Protein 9M6O (pdb70)

InterPro domains:
  IPR003132 Protein A, Ig-binding domain [PF02216] (37-88)
  IPR003132 Protein A, Ig-binding domain [PF02216] (97-149)
  IPR003132 Protein A, Ig-binding domain [PF02216] (155-207)
  IPR003132 Protein A, Ig-binding domain [PF02216] (213-265)
  IPR003132 Protein A, Ig-binding domain [PF02216] (271-323)
  IPR005038 Octapeptide repeat [PF03373] (326-333)
  IPR005038 Octapeptide repeat [PF03373] (334-341)
  IPR005038 Octapeptide repeat [PF03373] (342-349)
  IPR005038 Octapeptide repeat [PF03373] (350-357)
  IPR005038 Octapeptide repeat [PF03373] (358-365)
  IPR005038 Octapeptide repeat [PF03373] (366-373)
  IPR005038 Octapeptide repeat [PF03373] (374-381)
  IPR005038 Octapeptide repeat [PF03373] (382-389)
  IPR005038 Octapeptide repeat [PF03373] (390-397)
  IPR005038 Octapeptide repeat [PF03373] (398-405)
  IPR005038 Octapeptide repeat [PF03373] (406-413)
  IPR005038 Octapeptide repeat [PF03373] (414-421)
  IPR005877 YSIRK Gram-positive signal peptide [PF04650] (2-26)
  IPR005877 YSIRK Gram-positive signal peptide [TIGR01168] (3-36)
  IPR009063 Immunoglobulin/albumin-binding domain superfamily [SSF46997] (38-92)

Radius of gyration: 22.82 Å; Cα contacts (8 Å, |Δi|>4): 832; chains: 4; bounding box: 46×69×36 Å

Structure (mmCIF, N/CA/C/O backbone):
data_9M6O
#
_entry.id   9M6O
#
_cell.length_a   52.930
_cell.length_b   78.480
_cell.length_c   97.170
_cell.angle_alpha   90.000
_cell.angle_beta   90.000
_cell.angle_gamma   90.000
#
_symmetry.space_group_name_H-M   'P 21 21 21'
#
loop_
_entity.id
_entity.type
_entity.pdbx_description
1 polymer 'Immunoglobulin G-binding protein A'
2 polymer 'single-domain antibody'
3 water water
#
loop_
_atom_site.group_PDB
_atom_site.id
_atom_site.type_symbol
_atom_site.label_atom_id
_atom_site.label_alt_id
_atom_site.label_comp_id
_atom_site.label_asym_id
_atom_site.label_entity_id
_atom_site.label_seq_id
_atom_site.pdbx_PDB_ins_code
_atom_site.Cartn_x
_atom_site.Cartn_y
_atom_site.Cartn_z
_atom_site.occupancy
_atom_site.B_iso_or_equiv
_atom_site.auth_seq_id
_atom_site.auth_comp_id
_atom_site.auth_asym_id
_atom_site.auth_atom_id
_atom_site.pdbx_PDB_model_num
ATOM 1 N N . ASN A 1 9 ? 13.45400 8.72300 12.85800 1.000 40.44000 2804 ASN H N 1
ATOM 2 C CA . ASN A 1 9 ? 12.00900 8.60600 13.04700 1.000 42.68000 2804 ASN H CA 1
ATOM 3 C C . ASN A 1 9 ? 11.35300 9.96800 12.79200 1.000 45.77000 2804 ASN H C 1
ATOM 4 O O . ASN A 1 9 ? 11.50700 10.91400 13.57800 1.000 40.36000 2804 ASN H O 1
ATOM 14 N N . LYS A 1 10 ? 10.62500 10.07600 11.67900 1.000 41.29000 2805 LYS H N 1
ATOM 15 C CA . LYS A 1 10 ? 10.07400 11.37400 11.29800 1.000 39.62000 2805 LYS H CA 1
ATOM 16 C C . LYS A 1 10 ? 8.90000 11.76000 12.19200 1.000 40.87000 2805 LYS H C 1
ATOM 17 O O . LYS A 1 10 ? 8.74700 12.93400 12.54900 1.000 39.33000 2805 LYS H O 1
ATOM 36 N N . ASP A 1 11 ? 8.05600 10.79400 12.56300 1.000 43.09000 2806 ASP H N 1
ATOM 37 C CA . ASP A 1 11 ? 6.97400 11.10200 13.49400 1.000 42.67000 2806 ASP H CA 1
ATOM 38 C C . ASP A 1 11 ? 7.53200 11.66500 14.79500 1.000 39.88000 2806 ASP H C 1
ATOM 39 O O . ASP A 1 11 ? 6.95000 12.57600 15.39700 1.000 34.62000 2806 ASP H O 1
ATOM 48 N N . GLN A 1 12 ? 8.65600 11.11900 15.25300 1.000 32.08000 2807 GLN H N 1
ATOM 49 C CA . GLN A 1 12 ? 9.29200 11.64800 16.45100 1.000 33.38000 2807 GLN H CA 1
ATOM 50 C C . GLN A 1 12 ? 9.76800 13.08000 16.22000 1.000 31.39000 2807 GLN H C 1
ATOM 51 O O . GLN A 1 12 ? 9.55300 13.95600 17.06500 1.000 26.82000 2807 GLN H O 1
ATOM 65 N N . GLN A 1 13 ? 10.39100 13.34500 15.07100 1.000 31.30000 2808 GLN H N 1
ATOM 66 C CA . GLN A 1 13 ? 11.03800 14.64100 14.87100 1.000 28.04000 2808 GLN H CA 1
ATOM 67 C C . GLN A 1 13 ? 10.01600 15.77100 14.77400 1.000 26.85000 2808 GLN H C 1
ATOM 68 O O . GLN A 1 13 ? 10.15500 16.80800 15.43000 1.000 24.49000 2808 GLN H O 1
ATOM 82 N N . SER A 1 14 ? 8.99300 15.61100 13.93800 1.000 25.90000 2809 SER H N 1
ATOM 83 C CA . SER A 1 14 ? 8.03400 16.70300 13.82500 1.000 25.24000 2809 SER H CA 1
ATOM 84 C C . SER A 1 14 ? 7.25500 16.87600 15.12400 1.000 25.44000 2809 SER H C 1
ATOM 85 O O . SER A 1 14 ? 6.88700 18.00100 15.47700 1.000 22.96000 2809 SER H O 1
ATOM 93 N N . ALA A 1 15 ? 7.00800 15.78200 15.84800 1.000 21.63000 2810 ALA H N 1
ATOM 94 C CA . ALA A 1 15 ? 6.34800 15.88300 17.14300 1.000 19.04000 2810 ALA H CA 1
ATOM 95 C C . ALA A 1 15 ? 7.18000 16.69900 18.12900 1.000 16.56000 2810 ALA H C 1
ATOM 96 O O . ALA A 1 15 ? 6.62500 17.49600 18.90300 1.000 15.72000 2810 ALA H O 1
ATOM 103 N N . PHE A 1 16 ? 8.50800 16.51700 18.11100 1.000 16.69000 2811 PHE H N 1
ATOM 104 C CA . PHE A 1 16 ? 9.37800 17.25900 19.02300 1.000 15.57000 2811 PHE H CA 1
ATOM 105 C C . PHE A 1 16 ? 9.20600 18.75300 18.79200 1.000 17.60000 2811 PHE H C 1
ATOM 106 O O . PHE A 1 16 ? 9.01200 19.53600 19.73300 1.000 14.47000 2811 PHE H O 1
ATOM 123 N N . TYR A 1 17 ? 9.27700 19.16800 17.52200 1.000 18.81000 2812 TYR H N 1
ATOM 124 C CA . TYR A 1 17 ? 9.19400 20.59100 17.21700 1.000 19.41000 2812 TYR H CA 1
ATOM 125 C C . TYR A 1 17 ? 7.80500 21.14900 17.52600 1.000 16.26000 2812 TYR H C 1
ATOM 126 O O . TYR A 1 17 ? 7.68200 22.29100 17.98600 1.000 17.71000 2812 TYR H O 1
ATOM 144 N N . GLU A 1 18 ? 6.74400 20.37500 17.29100 1.000 14.38000 2813 GLU H N 1
ATOM 145 C CA . GLU A 1 18 ? 5.41900 20.85600 17.66100 1.000 15.64000 2813 GLU H CA 1
ATOM 146 C C . GLU A 1 18 ? 5.30900 21.05100 19.16800 1.000 15.01000 2813 GLU H C 1
ATOM 147 O O . GLU A 1 18 ? 4.79600 22.07500 19.62800 1.000 14.34000 2813 GLU H O 1
ATOM 159 N N . ILE A 1 19 ? 5.80800 20.09400 19.95500 1.000 15.32000 2814 ILE H N 1
ATOM 160 C CA . ILE A 1 19 ? 5.69200 20.22500 21.40300 1.000 15.39000 2814 ILE H CA 1
ATOM 161 C C . ILE A 1 19 ? 6.50300 21.41100 21.89400 1.000 15.19000 2814 ILE H C 1
ATOM 162 O O . ILE A 1 19 ? 6.07000 22.15900 22.77800 1.000 14.28000 2814 ILE H O 1
ATOM 178 N N . LEU A 1 20 ? 7.68500 21.61600 21.31400 1.000 14.72000 2815 LEU H N 1
ATOM 179 C CA . LEU A 1 20 ? 8.54500 22.70900 21.73200 1.000 15.67000 2815 LEU H CA 1
ATOM 180 C C . LEU A 1 20 ? 7.82900 24.04500 21.71200 1.000 17.28000 2815 LEU H C 1
ATOM 181 O O . LEU A 1 20 ? 8.08100 24.90200 22.56500 1.000 18.13000 2815 LEU H O 1
ATOM 197 N N . ASN A 1 21 ? 6.95400 24.25500 20.73400 1.000 14.07000 2816 ASN H N 1
ATOM 198 C CA . ASN A 1 21 ? 6.31900 25.54900 20.51700 1.000 19.30000 2816 ASN H CA 1
ATOM 199 C C . ASN A 1 21 ? 4.85800 25.60200 20.95700 1.000 18.01000 2816 ASN H C 1
ATOM 200 O O . ASN A 1 21 ? 4.18700 26.60900 20.70500 1.000 17.54000 2816 ASN H O 1
ATOM 211 N N . MET A 1 22 ? 4.34600 24.57300 21.62100 1.000 14.58000 2817 MET H N 1
ATOM 212 C CA . MET A 1 22 ? 2.98600 24.65600 22.11300 1.000 14.13000 2817 MET H CA 1
ATOM 213 C C . MET A 1 22 ? 2.87400 25.79500 23.11900 1.000 15.24000 2817 MET H C 1
ATOM 214 O O . MET A 1 22 ? 3.64400 25.85100 24.09300 1.000 16.19000 2817 MET H O 1
ATOM 228 N N . PRO A 1 23 ? 1.93600 26.72900 22.92600 1.000 14.43000 2818 PRO H N 1
ATOM 229 C CA . PRO A 1 23 ? 1.96000 27.96300 23.71100 1.000 13.76000 2818 PRO H CA 1
ATOM 230 C C . PRO A 1 23 ? 1.42200 27.84700 25.12300 1.000 15.12000 2818 PRO H C 1
ATOM 231 O O . PRO A 1 23 ? 1.74100 28.71500 25.94800 1.000 16.04000 2818 PRO H O 1
ATOM 242 N N . ASN A 1 24 ? 0.63200 26.81800 25.43600 1.000 13.50000 2819 ASN H N 1
ATOM 243 C CA . ASN A 1 24 ? -0.01900 26.75300 26.73400 1.000 14.39000 2819 ASN H CA 1
ATOM 244 C C . ASN A 1 24 ? 0.53700 25.66700 27.63800 1.000 15.73000 2819 ASN H C 1
ATOM 245 O O . ASN A 1 24 ? -0.08500 25.35900 28.66600 1.000 18.46000 2819 ASN H O 1
ATOM 256 N N . LEU A 1 25 ? 1.68000 25.07700 27.29000 1.000 14.59000 2820 LEU H N 1
ATOM 257 C CA . LEU A 1 25 ? 2.39000 24.19300 28.19900 1.000 13.98000 2820 LEU H CA 1
ATOM 258 C C . LEU A 1 25 ? 3.42200 25.00200 28.96600 1.000 15.12000 2820 LEU H C 1
ATOM 259 O O . LEU A 1 25 ? 4.02600 25.92600 28.41900 1.000 17.85000 2820 LEU H O 1
ATOM 275 N N . ASN A 1 26 ? 3.61500 24.66300 30.23300 1.000 14.16000 2821 ASN H N 1
ATOM 276 C CA . ASN A 1 26 ? 4.74600 25.20900 30.97700 1.000 14.92000 2821 ASN H CA 1
ATOM 277 C C . ASN A 1 26 ? 6.00800 24.40000 30.68800 1.000 15.45000 2821 ASN H C 1
ATOM 278 O O . ASN A 1 26 ? 5.99400 23.39200 29.97300 1.000 13.71000 2821 ASN H O 1
ATOM 289 N N . GLU A 1 27 ? 7.13000 24.88700 31.20800 1.000 14.53000 2822 GLU H N 1
ATOM 290 C CA . GLU A 1 27 ? 8.40900 24.24100 30.91300 1.000 15.31000 2822 GLU H CA 1
ATOM 291 C C . GLU A 1 27 ? 8.42900 22.77900 31.38200 1.000 14.47000 2822 GLU H C 1
ATOM 292 O O . GLU A 1 27 ? 8.91600 21.88300 30.67800 1.000 14.02000 2822 GLU H O 1
ATOM 304 N N . ALA A 1 28 ? 7.95400 22.52600 32.59800 1.000 14.74000 2823 ALA H N 1
ATOM 305 C CA . ALA A 1 28 ? 7.98100 21.16900 33.13100 1.000 13.93000 2823 ALA H CA 1
ATOM 306 C C . ALA A 1 28 ? 7.18800 20.22100 32.24100 1.000 14.94000 2823 ALA H C 1
ATOM 307 O O . ALA A 1 28 ? 7.58300 19.06100 32.02900 1.000 14.02000 2823 ALA H O 1
ATOM 314 N N . GLN A 1 29 ? 6.05000 20.68600 31.73500 1.000 13.77000 2824 GLN H N 1
ATOM 315 C CA . GLN A 1 29 ? 5.20300 19.85600 30.88200 1.000 12.80000 2824 GLN H CA 1
ATOM 316 C C . GLN A 1 29 ? 5.86100 19.62000 29.52900 1.000 13.56000 2824 GLN H C 1
ATOM 317 O O . GLN A 1 29 ? 5.94300 18.47400 29.04000 1.000 14.62000 2824 GLN H O 1
ATOM 331 N N . ARG A 1 30 ? 6.35500 20.69700 28.91800 1.000 12.61000 2825 ARG H N 1
ATOM 332 C CA . ARG A 1 30 ? 7.08800 20.57600 27.66700 1.000 13.74000 2825 ARG H CA 1
ATOM 333 C C . ARG A 1 30 ? 8.24500 19.60100 27.81300 1.000 12.51000 2825 ARG H C 1
ATOM 334 O O . ARG A 1 30 ? 8.40300 18.67200 27.00700 1.000 14.96000 2825 ARG H O 1
ATOM 355 N N . ASN A 1 31 ? 9.03300 19.75600 28.87200 1.000 13.36000 2826 ASN H N 1
ATOM 356 C CA . ASN A 1 31 ? 10.19800 18.89600 29.06900 1.000 14.45000 2826 ASN H CA 1
ATOM 357 C C . ASN A 1 31 ? 9.79200 17.43600 29.30200 1.000 12.79000 2826 ASN H C 1
ATOM 358 O O . ASN A 1 31 ? 10.44700 16.51700 28.80300 1.000 13.13000 2826 ASN H O 1
ATOM 369 N N . GLY A 1 32 ? 8.70300 17.21000 30.04300 1.000 13.73000 2827 GLY H N 1
ATOM 370 C CA . GLY A 1 32 ? 8.23200 15.85500 30.27500 1.000 13.47000 2827 GLY H CA 1
ATOM 371 C C . GLY A 1 32 ? 7.76900 15.16400 29.00900 1.000 12.77000 2827 GLY H C 1
ATOM 372 O O . GLY A 1 32 ? 8.07500 13.97900 28.78100 1.000 12.01000 2827 GLY H O 1
ATOM 376 N N . PHE A 1 33 ? 7.01300 15.86900 28.17600 1.000 13.01000 2828 PHE H N 1
ATOM 377 C CA . PHE A 1 33 ? 6.57300 15.28800 26.91100 1.000 13.28000 2828 PHE H CA 1
ATOM 378 C C . PHE A 1 33 ? 7.74800 15.05300 25.96500 1.000 12.30000 2828 PHE H C 1
ATOM 379 O O . PHE A 1 33 ? 7.79400 14.03000 25.26800 1.000 13.74000 2828 PHE H O 1
ATOM 396 N N . ILE A 1 34 ? 8.71700 15.97300 25.93800 1.000 12.79000 2829 ILE H N 1
ATOM 397 C CA . ILE A 1 34 ? 9.90100 15.76500 25.10700 1.000 13.03000 2829 ILE H CA 1
ATOM 398 C C . ILE A 1 34 ? 10.65200 14.52900 25.56800 1.000 13.45000 2829 ILE H C 1
ATOM 399 O O . ILE A 1 34 ? 11.06900 13.69500 24.75300 1.000 13.34000 2829 ILE H O 1
ATOM 415 N N . GLN A 1 35 ? 10.79900 14.36400 26.88400 1.000 13.97000 2830 GLN H N 1
ATOM 416 C CA . GLN A 1 35 ? 11.44600 13.16600 27.40400 1.000 12.62000 2830 GLN H CA 1
ATOM 417 C C . GLN A 1 35 ? 10.69300 11.90400 26.99700 1.000 11.70000 2830 GLN H C 1
ATOM 418 O O . GLN A 1 35 ? 11.31500 10.89300 26.66900 1.000 13.69000 2830 GLN H O 1
ATOM 432 N N . SER A 1 36 ? 9.35400 11.94700 26.99400 1.000 13.65000 2831 SER H N 1
ATOM 433 C CA . SER A 1 36 ? 8.57700 10.78800 26.55600 1.000 13.05000 2831 SER H CA 1
ATOM 434 C C . SER A 1 36 ? 8.87800 10.42800 25.10000 1.000 15.20000 2831 SER H C 1
ATOM 435 O O . SER A 1 36 ? 8.93900 9.24300 24.74100 1.000 14.59000 2831 SER H O 1
ATOM 443 N N . LEU A 1 37 ? 9.02700 11.43700 24.24300 1.000 15.05000 2832 LEU H N 1
ATOM 444 C CA . LEU A 1 37 ? 9.35700 11.17900 22.84800 1.000 15.31000 2832 LEU H CA 1
ATOM 445 C C . LEU A 1 37 ? 10.70000 10.48100 22.72100 1.000 16.80000 2832 LEU H C 1
ATOM 446 O O . LEU A 1 37 ? 10.88800 9.64900 21.82900 1.000 18.06000 2832 LEU H O 1
ATOM 462 N N . LYS A 1 38 ? 11.65700 10.81800 23.58700 1.000 14.75000 2833 LYS H N 1
ATOM 463 C CA . LYS A 1 38 ? 12.94300 10.13800 23.57300 1.000 17.88000 2833 LYS H CA 1
ATOM 464 C C . LYS A 1 38 ? 12.81700 8.74300 24.16400 1.000 19.30000 2833 LYS H C 1
ATOM 465 O O . LYS A 1 38 ? 13.42300 7.78600 23.66000 1.000 19.38000 2833 LYS H O 1
ATOM 484 N N . ASP A 1 39 ? 11.98200 8.60500 25.19800 1.000 16.24000 2834 ASP H N 1
ATOM 485 C CA . ASP A 1 39 ? 11.83200 7.32400 25.87400 1.000 14.10000 2834 ASP H CA 1
ATOM 486 C C . ASP A 1 39 ? 11.29200 6.26200 24.92900 1.000 15.61000 2834 ASP H C 1
ATOM 487 O O . ASP A 1 39 ? 11.79400 5.13100 24.90000 1.000 15.41000 2834 ASP H O 1
ATOM 496 N N . ASP A 1 40 ? 10.24600 6.58900 24.17800 1.000 15.24000 2835 ASP H N 1
ATOM 497 C CA . ASP A 1 40 ? 9.49800 5.59500 23.41000 1.000 14.09000 2835 ASP H CA 1
ATOM 498 C C . ASP A 1 40 ? 9.04700 6.19600 22.09500 1.000 15.03000 2835 ASP H C 1
ATOM 499 O O . ASP A 1 40 ? 7.90600 6.64500 21.95100 1.000 15.30000 2835 ASP H O 1
ATOM 508 N N . PRO A 1 41 ? 9.92700 6.19900 21.09000 1.000 16.96000 2836 PRO H N 1
ATOM 509 C CA . PRO A 1 41 ? 9.54600 6.75600 19.78100 1.000 19.34000 2836 PRO H CA 1
ATOM 510 C C . PRO A 1 41 ? 8.35600 6.08600 19.15300 1.000 19.14000 2836 PRO H C 1
ATOM 511 O O . PRO A 1 41 ? 7.66900 6.72500 18.35000 1.000 20.36000 2836 PRO H O 1
ATOM 522 N N . SER A 1 42 ? 8.06900 4.82900 19.50100 1.000 16.71000 2837 SER H N 1
ATOM 523 C CA . SER A 1 42 ? 6.89500 4.16500 18.94800 1.000 17.18000 2837 SER H CA 1
ATOM 524 C C . SER A 1 42 ? 5.60100 4.84000 19.38000 1.000 19.47000 2837 SER H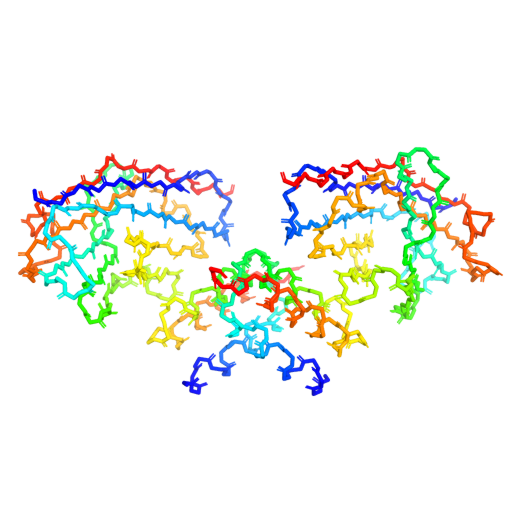 C 1
ATOM 525 O O . SER A 1 42 ? 4.57600 4.65600 18.72400 1.000 20.86000 2837 SER H O 1
ATOM 533 N N . GLN A 1 43 ? 5.62700 5.62400 20.45300 1.000 15.62000 2838 GLN H N 1
ATOM 534 C CA . GLN A 1 43 ? 4.45300 6.32400 20.95100 1.000 15.41000 2838 GLN H CA 1
ATOM 535 C C . GLN A 1 43 ? 4.40200 7.78800 20.53500 1.000 16.14000 2838 GLN H C 1
ATOM 536 O O . GLN A 1 43 ? 3.57200 8.52700 21.05600 1.000 14.81000 2838 GLN H O 1
ATOM 550 N N . SER A 1 44 ? 5.24300 8.21100 19.59100 1.000 15.41000 2839 SER H N 1
ATOM 551 C CA . SER A 1 44 ? 5.31400 9.62200 19.23400 1.000 15.25000 2839 SER H CA 1
ATOM 552 C C . SER A 1 44 ? 3.94800 10.20700 18.88700 1.000 15.69000 2839 SER H C 1
ATOM 553 O O . SER A 1 44 ? 3.59200 11.29300 19.35300 1.000 16.70000 2839 SER H O 1
ATOM 561 N N . THR A 1 45 ? 3.17500 9.51800 18.04900 1.000 14.79000 2840 THR H N 1
ATOM 562 C CA . THR A 1 45 ? 1.87900 10.05800 17.64900 1.000 16.76000 2840 THR H CA 1
ATOM 563 C C . THR A 1 45 ? 0.94600 10.21100 18.84900 1.000 13.74000 2840 THR H C 1
ATOM 564 O O . THR A 1 45 ? 0.24100 11.21500 18.96800 1.000 14.53000 2840 THR H O 1
ATOM 575 N N . ASN A 1 46 ? 0.98200 9.24900 19.77500 1.000 14.86000 2841 ASN H N 1
ATOM 576 C CA . ASN A 1 46 ? 0.10600 9.32500 20.93700 1.000 14.30000 2841 ASN H CA 1
ATOM 577 C C . ASN A 1 46 ? 0.58400 10.36100 21.94500 1.000 13.54000 2841 ASN H C 1
ATOM 578 O O . ASN A 1 46 ? -0.23900 11.02100 22.58800 1.000 14.03000 2841 ASN H O 1
ATOM 589 N N . VAL A 1 47 ? 1.90200 10.46900 22.13500 1.000 13.23000 2842 VAL H N 1
ATOM 590 C CA . VAL A 1 47 ? 2.46800 11.49500 23.00500 1.000 13.69000 2842 VAL H CA 1
ATOM 591 C C . VAL A 1 47 ? 2.09900 12.88000 22.49100 1.000 13.26000 2842 VAL H C 1
ATOM 592 O O . VAL A 1 47 ? 1.63600 13.73400 23.24900 1.000 14.15000 2842 VAL H O 1
ATOM 605 N N . LEU A 1 48 ? 2.25000 13.10200 21.18500 1.000 13.00000 2843 LEU H N 1
ATOM 606 C CA . LEU A 1 48 ? 1.87000 14.38500 20.61300 1.000 15.03000 2843 LEU H CA 1
ATOM 607 C C . LEU A 1 48 ? 0.38400 14.66500 20.83100 1.000 13.00000 2843 LEU H C 1
ATOM 608 O O . LEU A 1 48 ? 0.00700 15.78400 21.19000 1.000 14.35000 2843 LEU H O 1
ATOM 624 N N . GLY A 1 49 ? -0.47100 13.64400 20.65200 1.000 12.75000 2844 GLY H N 1
ATOM 625 C CA . GLY A 1 49 ? -1.89200 13.82000 20.86200 1.000 13.27000 2844 GLY H CA 1
ATOM 626 C C . GLY A 1 49 ? -2.23100 14.22400 22.28100 1.000 14.19000 2844 GLY H C 1
ATOM 627 O O . GLY A 1 49 ? -3.07200 15.09600 22.50600 1.000 14.79000 2844 GLY H O 1
ATOM 631 N N . GLU A 1 50 ? -1.55900 13.63300 23.26400 1.000 14.61000 2845 GLU H N 1
ATOM 632 C CA . GLU A 1 50 ? -1.83300 14.02500 24.63900 1.000 13.89000 2845 GLU H CA 1
ATOM 633 C C . GLU A 1 50 ? -1.27400 15.40700 24.97100 1.000 14.21000 2845 GLU H C 1
ATOM 634 O O . GLU A 1 50 ? -1.87800 16.13100 25.76900 1.000 14.44000 2845 GLU H O 1
ATOM 646 N N . ALA A 1 51 ? -0.12000 15.78500 24.40700 1.000 12.90000 2846 ALA H N 1
ATOM 647 C CA . ALA A 1 51 ? 0.36300 17.14900 24.59300 1.000 12.91000 2846 ALA H CA 1
ATOM 648 C C . ALA A 1 51 ? -0.64100 18.14500 24.02300 1.000 14.48000 2846 ALA H C 1
ATOM 649 O O . ALA A 1 51 ? -0.93600 19.18100 24.64300 1.000 14.47000 2846 ALA H O 1
ATOM 656 N N . LYS A 1 52 ? -1.19600 17.83400 22.85100 1.000 15.08000 2847 LYS H N 1
ATOM 657 C CA . LYS A 1 52 ? -2.20800 18.70300 22.27200 1.000 15.41000 2847 LYS H CA 1
ATOM 658 C C . LYS A 1 52 ? -3.40800 18.84100 23.20400 1.000 13.81000 2847 LYS H C 1
ATOM 659 O O . LYS A 1 52 ? -3.94700 19.93800 23.37800 1.000 14.86000 2847 LYS H O 1
ATOM 678 N N . LYS A 1 53 ? -3.82600 17.74200 23.83600 1.000 14.87000 2848 LYS H N 1
ATOM 679 C CA . LYS A 1 53 ? -4.98100 17.82400 24.72400 1.000 15.25000 2848 LYS H CA 1
ATOM 680 C C . LYS A 1 53 ? -4.69100 18.72200 25.91300 1.000 14.54000 2848 LYS H C 1
ATOM 681 O O . LYS A 1 53 ? -5.55800 19.47000 26.36900 1.000 16.17000 2848 LYS H O 1
ATOM 700 N N . LEU A 1 54 ? -3.47700 18.62600 26.46800 1.000 13.04000 2849 LEU H N 1
ATOM 701 C CA . LEU A 1 54 ? -3.10600 19.47800 27.59300 1.000 13.08000 2849 LEU H CA 1
ATOM 702 C C . LEU A 1 54 ? -2.96600 20.93400 27.15300 1.000 15.38000 2849 LEU H C 1
ATOM 703 O O . LEU A 1 54 ? -3.36200 21.86100 27.87100 1.000 16.33000 2849 LEU H O 1
ATOM 719 N N . ASN A 1 55 ? -2.43300 21.15700 25.96000 1.000 14.57000 2850 ASN H N 1
ATOM 720 C CA . ASN A 1 55 ? -2.34000 22.51500 25.44000 1.000 14.23000 2850 ASN H CA 1
ATOM 721 C C . ASN A 1 55 ? -3.72700 23.12300 25.27000 1.000 15.45000 2850 ASN H C 1
ATOM 722 O O . ASN A 1 55 ? -3.93400 24.30500 25.54600 1.000 14.81000 2850 ASN H O 1
ATOM 733 N N . GLU A 1 56 ? -4.69600 22.31500 24.83900 1.000 15.51000 2851 GLU H N 1
ATOM 734 C CA . GLU A 1 56 ? -6.07500 22.77100 24.69000 1.000 16.57000 2851 GLU H CA 1
ATOM 735 C C . GLU A 1 56 ? -6.72400 23.03000 26.04300 1.000 16.63000 2851 GLU H C 1
ATOM 736 O O . GLU A 1 56 ? -7.35300 24.07900 26.25100 1.000 18.62000 2851 GLU H O 1
ATOM 748 N N . SER A 1 57 ? -6.59200 22.09600 26.98300 1.000 16.64000 2852 SER H N 1
ATOM 749 C CA . SER A 1 57 ? -7.25800 22.26200 28.27200 1.000 17.89000 2852 SER H CA 1
ATOM 750 C C . SER A 1 57 ? -6.66900 23.41300 29.081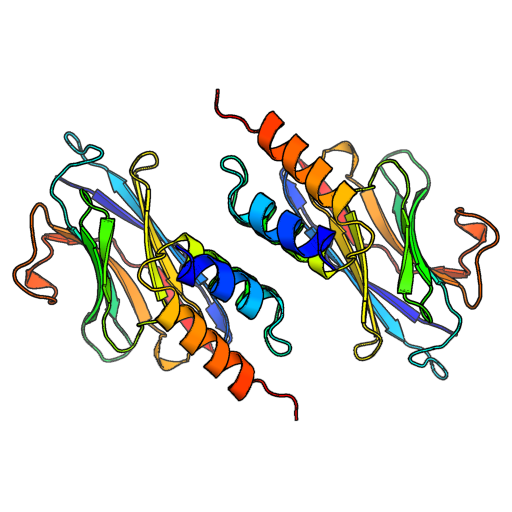00 1.000 18.51000 2852 SER H C 1
ATOM 751 O O . SER A 1 57 ? -7.38000 24.00500 29.90900 1.000 20.13000 2852 SER H O 1
ATOM 759 N N . GLN A 1 58 ? -5.40800 23.78200 28.83500 1.000 15.71000 2853 GLN H N 1
ATOM 760 C CA . GLN A 1 58 ? -4.77500 24.89100 29.53200 1.000 16.23000 2853 GLN H CA 1
ATOM 761 C C . GLN A 1 58 ? -4.85900 26.21200 28.77000 1.000 15.71000 2853 GLN H C 1
ATOM 762 O O . GLN A 1 58 ? -4.14800 27.16200 29.11500 1.000 16.96000 2853 GLN H O 1
ATOM 776 N N . ALA A 1 59 ? -5.71900 26.30100 27.75800 1.000 15.64000 2854 ALA H N 1
ATOM 777 C CA . ALA A 1 59 ? -5.87900 27.56400 27.04100 1.000 16.82000 2854 ALA H CA 1
ATOM 778 C C . ALA A 1 59 ? -6.28100 28.65800 28.03200 1.000 18.97000 2854 ALA H C 1
ATOM 779 O O . ALA A 1 59 ? -7.21100 28.46200 28.82600 1.000 17.17000 2854 ALA H O 1
ATOM 786 N N . PRO A 1 60 ? -5.59300 29.79600 28.03800 1.000 17.99000 2855 PRO H N 1
ATOM 787 C CA . PRO A 1 60 ? -5.91800 30.85000 29.00600 1.000 19.65000 2855 PRO H CA 1
ATOM 788 C C . PRO A 1 60 ? -7.35800 31.30700 28.87000 1.000 20.58000 2855 PRO H C 1
ATOM 789 O O . PRO A 1 60 ? -7.91700 31.36800 27.77600 1.000 17.56000 2855 PRO H O 1
ATOM 800 N N . LYS A 1 61 ? -7.96100 31.67300 29.99300 1.000 23.93000 2856 LYS H N 1
ATOM 801 C CA . LYS A 1 61 ? -9.38500 32.04600 29.96400 1.000 26.66000 2856 LYS H CA 1
ATOM 802 C C . LYS A 1 61 ? -9.51400 33.54300 30.19200 1.000 34.32000 2856 LYS H C 1
ATOM 803 O O . LYS A 1 61 ? -8.56600 34.19600 30.62400 1.000 35.82000 2856 LYS H O 1
ATOM 823 N N . ASN B 1 9 ? 13.48700 30.70500 13.71000 1.000 45.31000 2804 ASN A N 1
ATOM 824 C CA . ASN B 1 9 ? 14.84800 30.70500 13.19500 1.000 46.47000 2804 ASN A CA 1
ATOM 825 C C . ASN B 1 9 ? 15.23400 29.28200 12.79100 1.000 46.82000 2804 ASN A C 1
ATOM 826 O O . ASN B 1 9 ? 14.96600 28.31200 13.51700 1.000 40.90000 2804 ASN A O 1
ATOM 836 N N . LYS B 1 10 ? 15.86900 29.15200 11.62700 1.000 41.89000 2805 LYS A N 1
ATOM 837 C CA . LYS B 1 10 ? 16.40800 27.85200 11.24400 1.000 39.37000 2805 LYS A CA 1
ATOM 838 C C . LYS B 1 10 ? 17.57000 27.46300 12.15300 1.000 41.73000 2805 LYS A C 1
ATOM 839 O O . LYS B 1 10 ? 17.71700 26.29000 12.51300 1.000 39.83000 2805 LYS A O 1
ATOM 858 N N . ASP B 1 11 ? 18.40100 28.43300 12.54700 1.000 43.35000 2806 ASP A N 1
ATOM 859 C CA . ASP B 1 11 ? 19.47900 28.12600 13.48200 1.000 43.16000 2806 ASP A CA 1
ATOM 860 C C . ASP B 1 11 ? 18.91800 27.57900 14.78900 1.000 39.50000 2806 ASP A C 1
ATOM 861 O O . ASP B 1 11 ? 19.49900 26.67200 15.39800 1.000 34.81000 2806 ASP A O 1
ATOM 870 N N . GLN B 1 12 ? 17.79300 28.12900 15.24600 1.000 33.33000 2807 GLN A N 1
ATOM 871 C CA . GLN B 1 12 ? 17.16400 27.59300 16.44600 1.000 33.26000 2807 GLN A CA 1
ATOM 872 C C . GLN B 1 12 ? 16.70100 26.15900 16.21300 1.000 30.76000 2807 GLN A C 1
ATOM 873 O O . GLN B 1 12 ? 16.93300 25.28200 17.05200 1.000 26.57000 2807 GLN A O 1
ATOM 887 N N . GLN B 1 13 ? 16.06800 25.89500 15.06700 1.000 32.17000 2808 GLN A N 1
ATOM 888 C CA . GLN B 1 13 ? 15.42000 24.60000 14.86700 1.000 27.85000 2808 GLN A CA 1
ATOM 889 C C . GLN B 1 13 ? 16.44100 23.46800 14.78200 1.000 27.09000 2808 GLN A C 1
ATOM 890 O O . GLN B 1 13 ? 16.29700 22.43500 15.44400 1.000 25.04000 2808 GLN A O 1
ATOM 904 N N . SER B 1 14 ? 17.47700 23.62700 13.95900 1.000 26.93000 2809 SER A N 1
ATOM 905 C CA . SER B 1 14 ? 18.43800 22.53500 13.84100 1.000 25.92000 2809 SER A CA 1
ATOM 906 C C . SER B 1 14 ? 19.23500 22.36600 15.13100 1.000 24.83000 2809 SER A C 1
ATOM 907 O O . SER B 1 14 ? 19.61100 21.24000 15.47800 1.000 22.60000 2809 SER A O 1
ATOM 915 N N . ALA B 1 15 ? 19.47400 23.45800 15.86200 1.000 22.61000 2810 ALA A N 1
ATOM 916 C CA . ALA B 1 15 ? 20.15600 23.35300 17.14300 1.000 19.62000 2810 ALA A CA 1
ATOM 917 C C . ALA B 1 15 ? 19.32600 22.53600 18.12600 1.000 15.74000 2810 ALA A C 1
ATOM 918 O O . ALA B 1 15 ? 19.86700 21.74700 18.90900 1.000 14.67000 2810 ALA A O 1
ATOM 925 N N . PHE B 1 16 ? 18.00300 22.70500 18.09100 1.000 16.13000 2811 PHE A N 1
ATOM 926 C CA . PHE B 1 16 ? 17.14000 21.97200 19.00500 1.000 16.29000 2811 PHE A CA 1
ATOM 927 C C . PHE B 1 16 ? 17.24900 20.48000 18.77700 1.000 17.35000 2811 PHE A C 1
ATOM 928 O O . PHE B 1 16 ? 17.40600 19.70600 19.72700 1.000 13.22000 2811 PHE A O 1
ATOM 945 N N . TYR B 1 17 ? 17.18100 20.06100 17.51100 1.000 17.06000 2812 TYR A N 1
ATOM 946 C CA . TYR B 1 17 ? 17.25600 18.63800 17.22100 1.000 18.83000 2812 TYR A CA 1
ATOM 947 C C . TYR B 1 17 ? 18.64600 18.08600 17.52500 1.000 16.96000 2812 TYR A C 1
ATOM 948 O O . TYR B 1 17 ? 18.77800 16.94100 17.97900 1.000 17.77000 2812 TYR A O 1
ATOM 966 N N . GLU B 1 18 ? 19.69400 18.87500 17.29500 1.000 14.63000 2813 GLU A N 1
ATOM 967 C CA . GLU B 1 18 ? 21.03000 18.40500 17.65500 1.000 15.15000 2813 GLU A CA 1
ATOM 968 C C . GLU B 1 18 ? 21.15300 18.19200 19.16400 1.000 14.50000 2813 GLU A C 1
ATOM 969 O O . GLU B 1 18 ? 21.64800 17.15600 19.62000 1.000 14.91000 2813 GLU A O 1
ATOM 981 N N . ILE B 1 19 ? 20.69600 19.15600 19.96000 1.000 14.34000 2814 ILE A N 1
ATOM 982 C CA . ILE B 1 19 ? 20.80000 19.01300 21.41000 1.000 14.48000 2814 ILE A CA 1
ATOM 983 C C . ILE B 1 19 ? 19.98400 17.82700 21.89800 1.000 15.63000 2814 ILE A C 1
ATOM 984 O O . ILE B 1 19 ? 20.42100 17.08100 22.77900 1.000 14.17000 2814 ILE A O 1
ATOM 1000 N N . LEU B 1 20 ? 18.79900 17.62400 21.31900 1.000 15.62000 2815 LEU A N 1
ATOM 1001 C CA . LEU B 1 20 ? 17.93100 16.53000 21.72900 1.000 15.55000 2815 LEU A CA 1
ATOM 1002 C C . LEU B 1 20 ? 18.64600 15.19000 21.70600 1.000 15.67000 2815 LEU A C 1
ATOM 1003 O O . LEU B 1 20 ? 18.40600 14.34300 22.57200 1.000 17.21000 2815 LEU A O 1
ATOM 1019 N N . ASN B 1 21 ? 19.52000 14.97700 20.72700 1.000 14.48000 2816 ASN A N 1
ATOM 1020 C CA . ASN B 1 21 ? 20.16200 13.68600 20.52000 1.000 17.89000 2816 ASN A CA 1
ATOM 1021 C C . ASN B 1 21 ? 21.62100 13.63300 20.95300 1.000 17.14000 2816 ASN A C 1
ATOM 1022 O O . ASN B 1 21 ? 22.28900 12.62600 20.69500 1.000 17.25000 2816 ASN A O 1
ATOM 1033 N N . MET B 1 22 ? 22.12900 14.66000 21.61800 1.000 13.50000 2817 MET A N 1
ATOM 1034 C CA . MET B 1 22 ? 23.49300 14.57700 22.11000 1.000 13.66000 2817 MET A CA 1
ATOM 1035 C C . MET B 1 22 ? 23.60800 13.43300 23.11200 1.000 14.72000 2817 MET A C 1
ATOM 1036 O O . MET B 1 22 ? 22.83300 13.37100 24.07300 1.000 16.75000 2817 MET A O 1
ATOM 1050 N N . PRO B 1 23 ? 24.55700 12.51000 22.92300 1.000 15.01000 2818 PRO A N 1
ATOM 1051 C CA . PRO B 1 23 ? 24.52600 11.27100 23.70600 1.000 14.25000 2818 PRO A CA 1
ATOM 1052 C C . PRO B 1 23 ? 25.04800 11.39400 25.12100 1.000 15.04000 2818 PRO A C 1
ATOM 1053 O O . PRO B 1 23 ? 24.73100 10.52500 25.94600 1.000 16.52000 2818 PRO A O 1
ATOM 1064 N N . ASN B 1 24 ? 25.81500 12.43600 25.44100 1.000 13.70000 2819 ASN A N 1
ATOM 1065 C CA . ASN B 1 24 ? 26.49200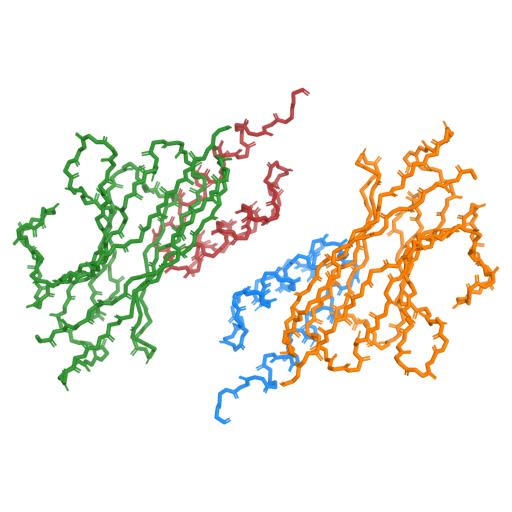 12.50100 26.72800 1.000 14.92000 2819 ASN A CA 1
ATOM 1066 C C . ASN B 1 24 ? 25.93100 13.58000 27.64000 1.000 16.04000 2819 ASN A C 1
ATOM 1067 O O . ASN B 1 24 ? 26.55200 13.88900 28.66700 1.000 19.44000 2819 ASN A O 1
ATOM 1078 N N . LEU B 1 25 ? 24.78300 14.16500 27.29000 1.000 14.36000 2820 LEU A N 1
ATOM 1079 C CA . LEU B 1 25 ? 24.07400 15.05400 28.19600 1.000 14.27000 2820 LEU A CA 1
ATOM 1080 C C . LEU B 1 25 ? 23.03700 14.24700 28.96400 1.000 15.62000 2820 LEU A C 1
ATOM 1081 O O . LEU B 1 25 ? 22.42600 13.32200 28.41500 1.000 17.76000 2820 LEU A O 1
ATOM 1097 N N . ASN B 1 26 ? 22.84600 14.58800 30.23300 1.000 13.75000 2821 ASN A N 1
ATOM 1098 C CA . ASN B 1 26 ? 21.72300 14.02500 30.97800 1.000 15.18000 2821 ASN A CA 1
ATOM 1099 C C . ASN B 1 26 ? 20.46100 14.83800 30.69000 1.000 15.35000 2821 ASN A C 1
ATOM 1100 O O . ASN B 1 26 ? 20.49400 15.84800 29.97700 1.000 13.80000 2821 ASN A O 1
ATOM 1111 N N . GLU B 1 27 ? 19.32200 14.35500 31.20400 1.000 13.77000 2822 GLU A N 1
ATOM 1112 C CA . GLU B 1 27 ? 18.04600 15.00200 30.90500 1.000 15.92000 2822 GLU A CA 1
ATOM 1113 C C . GLU B 1 27 ? 18.02000 16.45400 31.38800 1.000 14.56000 2822 GLU A C 1
ATOM 1114 O O . GLU B 1 27 ? 17.53500 17.35300 30.68100 1.000 13.68000 2822 GLU A O 1
ATOM 1126 N N . ALA B 1 28 ? 18.51600 16.70200 32.59600 1.000 15.48000 2823 ALA A N 1
ATOM 1127 C CA . ALA B 1 28 ? 18.49300 18.05900 33.13100 1.000 14.25000 2823 ALA A CA 1
ATOM 1128 C C . ALA B 1 28 ? 19.27000 19.01500 32.24200 1.000 14.99000 2823 ALA A C 1
ATOM 1129 O O . ALA B 1 28 ? 18.84600 20.16200 32.02000 1.000 13.62000 2823 ALA A O 1
ATOM 1136 N N . GLN B 1 29 ? 20.42200 18.56500 31.74600 1.000 12.68000 2824 GLN A N 1
ATOM 1137 C CA . GLN B 1 29 ? 21.25800 19.39400 30.89000 1.000 13.48000 2824 GLN A CA 1
ATOM 1138 C C . GLN B 1 29 ? 20.59700 19.62300 29.54200 1.000 12.26000 2824 GLN A C 1
ATOM 1139 O O . GLN B 1 29 ? 20.52600 20.76100 29.04600 1.000 13.47000 2824 GLN A O 1
ATOM 1153 N N . ARG B 1 30 ? 20.14000 18.54300 28.91300 1.000 12.42000 2825 ARG A N 1
ATOM 1154 C CA . ARG B 1 30 ? 19.37800 18.66200 27.67800 1.000 14.29000 2825 ARG A CA 1
ATOM 1155 C C . ARG B 1 30 ? 18.23100 19.64800 27.82000 1.000 13.37000 2825 ARG A C 1
ATOM 1156 O O . ARG B 1 30 ? 18.10400 20.57200 27.01200 1.000 14.83000 2825 ARG A O 1
ATOM 1177 N N . ASN B 1 31 ? 17.39400 19.47400 28.85000 1.000 13.01000 2826 ASN A N 1
ATOM 1178 C CA . ASN B 1 31 ? 16.24800 20.35600 29.05800 1.000 14.96000 2826 ASN A CA 1
ATOM 1179 C C . ASN B 1 31 ? 16.66800 21.81000 29.29200 1.000 11.83000 2826 ASN A C 1
ATOM 1180 O O . ASN B 1 31 ? 16.00300 22.73900 28.80900 1.000 12.75000 2826 ASN A O 1
ATOM 1191 N N . GLY B 1 32 ? 17.74700 22.02900 30.04900 1.000 13.66000 2827 GLY A N 1
ATOM 1192 C CA . GLY B 1 32 ? 18.23400 23.38400 30.28000 1.000 13.53000 2827 GLY A CA 1
ATOM 1193 C C . GLY B 1 32 ? 18.70700 24.07300 29.01600 1.000 12.50000 2827 GLY A C 1
ATOM 1194 O O . GLY B 1 32 ? 18.40800 25.25800 28.78000 1.000 12.78000 2827 GLY A O 1
ATOM 1198 N N . PHE B 1 33 ? 19.44800 23.35500 28.18200 1.000 12.48000 2828 PHE A N 1
ATOM 1199 C CA . PHE B 1 33 ? 19.89700 23.92400 26.91500 1.000 13.34000 2828 PHE A CA 1
ATOM 1200 C C . PHE B 1 33 ? 18.72900 24.17100 25.97000 1.000 11.88000 2828 PHE A C 1
ATOM 1201 O O . PHE B 1 33 ? 18.70800 25.19100 25.27300 1.000 13.30000 2828 PHE A O 1
ATOM 1218 N N . ILE B 1 34 ? 17.74300 23.26000 25.93900 1.000 12.95000 2829 ILE A N 1
ATOM 1219 C CA . ILE B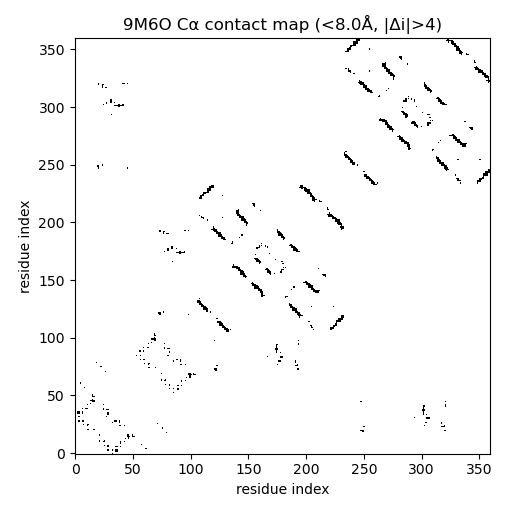 1 34 ? 16.55600 23.47600 25.10800 1.000 13.04000 2829 ILE A CA 1
ATOM 1220 C C . ILE B 1 34 ? 15.80800 24.72200 25.56000 1.000 13.31000 2829 ILE A C 1
ATOM 1221 O O . ILE B 1 34 ? 15.37500 25.53900 24.73600 1.000 13.57000 2829 ILE A O 1
ATOM 1237 N N . GLN B 1 35 ? 15.65400 24.88800 26.87600 1.000 13.00000 2830 GLN A N 1
ATOM 1238 C CA . GLN B 1 35 ? 15.00500 26.08100 27.39300 1.000 13.82000 2830 GLN A CA 1
ATOM 1239 C C . GLN B 1 35 ? 15.76700 27.34000 26.99000 1.000 12.48000 2830 GLN A C 1
ATOM 1240 O O . GLN B 1 35 ? 15.14900 28.35200 26.66400 1.000 13.28000 2830 GLN A O 1
ATOM 1254 N N . SER B 1 36 ? 17.10500 27.29300 26.98400 1.000 14.05000 2831 SER A N 1
ATOM 1255 C CA . SER B 1 36 ? 17.87100 28.45700 26.55300 1.000 12.16000 2831 SER A CA 1
ATOM 1256 C C . SER B 1 36 ? 17.60300 28.80700 25.09600 1.000 13.96000 2831 SER A C 1
ATOM 1257 O O . SER B 1 36 ? 17.55600 29.99000 24.73400 1.000 13.69000 2831 SER A O 1
ATOM 1265 N N . LEU B 1 37 ? 17.46500 27.80200 24.24100 1.000 13.05000 2832 LEU A N 1
ATOM 1266 C CA . LEU B 1 37 ? 17.11700 28.05000 22.85100 1.000 13.71000 2832 LEU A CA 1
ATOM 1267 C C . LEU B 1 37 ? 15.76900 28.74900 22.72600 1.000 15.51000 2832 LEU A C 1
ATOM 1268 O O . LEU B 1 37 ? 15.58000 29.58700 21.83800 1.000 16.58000 2832 LEU A O 1
ATOM 1284 N N . LYS B 1 38 ? 14.81100 28.41000 23.58700 1.000 14.79000 2833 LYS A N 1
ATOM 1285 C CA . LYS B 1 38 ? 13.52800 29.10000 23.55400 1.000 17.43000 2833 LYS A CA 1
ATOM 1286 C C . LYS B 1 38 ? 13.65900 30.49700 24.14700 1.000 18.84000 2833 LYS A C 1
ATOM 1287 O O . LYS B 1 38 ? 13.03400 31.45800 23.65900 1.000 19.43000 2833 LYS A O 1
ATOM 1306 N N . ASP B 1 39 ? 14.47600 30.62800 25.19900 1.000 15.56000 2834 ASP A N 1
ATOM 1307 C CA . ASP B 1 39 ? 14.63400 31.90700 25.87700 1.000 13.91000 2834 ASP A CA 1
ATOM 1308 C C . ASP B 1 39 ? 15.16200 32.97400 24.92600 1.000 14.57000 2834 ASP A C 1
ATOM 1309 O O . ASP B 1 39 ? 14.67100 34.11200 24.90800 1.000 15.31000 2834 ASP A O 1
ATOM 1318 N N . ASP B 1 40 ? 16.23100 32.65900 24.19900 1.000 14.61000 2835 ASP A N 1
ATOM 1319 C CA . ASP B 1 40 ? 16.95500 33.65600 23.41400 1.000 13.26000 2835 ASP A CA 1
ATOM 1320 C C . ASP B 1 40 ? 17.40900 33.04700 22.10100 1.000 16.07000 2835 ASP A C 1
ATOM 1321 O O . ASP B 1 40 ? 18.55600 32.59800 21.95400 1.000 14.68000 2835 ASP A O 1
ATOM 1330 N N . PRO B 1 41 ? 16.52700 33.03900 21.09800 1.000 16.57000 2836 PRO A N 1
ATOM 1331 C CA . PRO B 1 41 ? 16.90800 32.48500 19.79000 1.000 18.26000 2836 PRO A CA 1
ATOM 1332 C C . PRO B 1 41 ? 18.10800 33.14800 19.16500 1.000 18.45000 2836 PRO A C 1
ATOM 1333 O O . PRO B 1 41 ? 18.79300 32.51300 18.35800 1.000 19.32000 2836 PRO A O 1
ATOM 1344 N N . SER B 1 42 ? 18.38800 34.40600 19.50700 1.000 16.71000 2837 SER A N 1
ATOM 1345 C CA . SER B 1 42 ? 19.55600 35.07200 18.94600 1.000 16.75000 2837 SER A CA 1
ATOM 1346 C C . SER B 1 42 ? 20.85700 34.40600 19.37600 1.000 19.47000 2837 SER A C 1
ATOM 1347 O O . SER B 1 42 ? 21.87700 34.58100 18.71300 1.000 22.22000 2837 SER A O 1
ATOM 1355 N N . GLN B 1 43 ? 20.83700 33.63000 20.45300 1.000 16.01000 2838 GLN A N 1
ATOM 1356 C CA . GLN B 1 43 ? 22.00800 32.92900 20.94700 1.000 15.68000 2838 GLN A CA 1
ATOM 1357 C C . GLN B 1 43 ? 22.05000 31.46300 20.53000 1.000 15.19000 2838 GLN A C 1
ATOM 1358 O O . GLN B 1 43 ? 22.86400 30.71200 21.06100 1.000 15.60000 2838 GLN A O 1
ATOM 1372 N N . SER B 1 44 ? 21.19400 31.03800 19.59500 1.000 16.17000 2839 SER A N 1
ATOM 1373 C CA . SER B 1 44 ? 21.12800 29.62600 19.23200 1.000 15.26000 2839 SER A CA 1
ATOM 1374 C C . SER B 1 44 ? 22.49900 29.04000 18.88900 1.000 15.49000 2839 SER A C 1
ATOM 1375 O O . SER B 1 44 ? 22.85700 27.95600 19.36100 1.000 15.74000 2839 SER A O 1
ATOM 1383 N N . THR B 1 45 ? 23.27900 29.73300 18.05600 1.000 14.80000 2840 THR A N 1
ATOM 1384 C CA . THR B 1 45 ? 24.57300 29.18400 17.65500 1.000 15.66000 2840 THR A CA 1
ATOM 1385 C C . THR B 1 45 ? 25.50700 29.02700 18.85200 1.000 14.64000 2840 THR A C 1
ATOM 1386 O O . THR B 1 45 ? 26.25100 28.04500 18.94800 1.000 14.96000 2840 THR A O 1
ATOM 1397 N N . ASN B 1 46 ? 25.47700 29.98200 19.78000 1.000 14.91000 2841 ASN A N 1
ATOM 1398 C CA . ASN B 1 46 ? 26.38100 29.92100 20.92400 1.000 13.38000 2841 ASN A CA 1
ATOM 1399 C C . ASN B 1 46 ? 25.91400 28.88800 21.93600 1.000 15.30000 2841 ASN A C 1
ATOM 1400 O O . ASN B 1 46 ? 26.73200 28.24200 22.58900 1.000 12.52000 2841 ASN A O 1
ATOM 1411 N N . VAL B 1 47 ? 24.60400 28.77700 22.13400 1.000 12.39000 2842 VAL A N 1
ATOM 1412 C CA . VAL B 1 47 ? 24.04600 27.74900 23.01000 1.000 15.23000 2842 VAL A CA 1
ATOM 1413 C C . VAL B 1 47 ? 24.39000 26.36100 22.49400 1.000 12.75000 2842 VAL A C 1
ATOM 1414 O O . VAL B 1 47 ? 24.83100 25.49500 23.25800 1.000 12.88000 2842 VAL A O 1
ATOM 1427 N N . LEU B 1 48 ? 24.24200 26.14000 21.18400 1.000 12.97000 2843 LEU A N 1
ATOM 1428 C CA . LEU B 1 48 ? 24.62500 24.85500 20.61800 1.000 14.03000 2843 LEU A CA 1
ATOM 1429 C C . LEU B 1 48 ? 26.10900 24.58400 20.83700 1.000 13.51000 2843 LEU A C 1
ATOM 1430 O O . LEU B 1 48 ? 26.50100 23.46700 21.18700 1.000 14.48000 2843 LEU A O 1
ATOM 1446 N N . GLY B 1 49 ? 26.93900 25.60400 20.66100 1.000 12.97000 2844 GLY A N 1
ATOM 1447 C CA . GLY B 1 49 ? 28.35700 25.42700 20.87200 1.000 11.29000 2844 GLY A CA 1
ATOM 1448 C C . GLY B 1 49 ? 28.69000 25.01000 22.28800 1.000 12.48000 2844 GLY A C 1
ATOM 1449 O O . GLY B 1 49 ? 29.52800 24.14200 22.50500 1.000 15.15000 2844 GLY A O 1
ATOM 1453 N N . GLU B 1 50 ? 28.05000 25.61600 23.27800 1.000 12.49000 2845 GLU A N 1
ATOM 1454 C CA . GLU B 1 50 ? 28.31700 25.21900 24.65300 1.000 12.13000 2845 GLU A CA 1
ATOM 1455 C C . GLU B 1 50 ? 27.75600 23.83800 24.98000 1.000 14.78000 2845 GLU A C 1
ATOM 1456 O O . GLU B 1 50 ? 28.36300 23.10300 25.76400 1.000 14.13000 2845 GLU A O 1
ATOM 1468 N N . ALA B 1 51 ? 26.61800 23.46400 24.40000 1.000 12.87000 2846 ALA A N 1
ATOM 1469 C CA . ALA B 1 51 ? 26.11700 22.10700 24.59000 1.000 12.90000 2846 ALA A CA 1
ATOM 1470 C C . ALA B 1 51 ? 27.10300 21.09800 24.02700 1.000 12.63000 2846 ALA A C 1
ATOM 1471 O O . ALA B 1 51 ? 27.32500 20.03700 24.62600 1.000 13.47000 2846 ALA A O 1
ATOM 1478 N N . LYS B 1 52 ? 27.66100 21.39700 22.84800 1.000 14.05000 2847 LYS A N 1
ATOM 1479 C CA . LYS B 1 52 ? 28.69800 20.53900 22.28400 1.000 13.90000 2847 LYS A CA 1
ATOM 1480 C C . LYS B 1 52 ? 29.89300 20.40700 23.21700 1.000 15.10000 2847 LYS A C 1
ATOM 1481 O O . LYS B 1 52 ? 30.42700 19.30900 23.38900 1.000 13.87000 2847 LYS A O 1
ATOM 1500 N N . LYS B 1 53 ? 30.32400 21.51000 23.84400 1.000 14.77000 2848 LYS A N 1
ATOM 1501 C CA . LYS B 1 53 ? 31.47200 21.41500 24.73500 1.000 15.83000 2848 LYS A CA 1
ATOM 1502 C C . LYS B 1 53 ? 31.16900 20.51300 25.91500 1.000 15.07000 2848 LYS A C 1
ATOM 1503 O O . LYS B 1 53 ? 32.03400 19.76700 26.37700 1.000 16.16000 2848 LYS A O 1
ATOM 1522 N N . LEU B 1 54 ? 29.95800 20.61400 26.46900 1.000 15.04000 2849 LEU A N 1
ATOM 1523 C CA . LEU B 1 54 ? 29.58800 19.76200 27.59300 1.000 15.51000 2849 LEU A CA 1
ATOM 1524 C C . LEU B 1 54 ? 29.42700 18.31200 27.14600 1.000 15.74000 2849 LEU A C 1
ATOM 1525 O O . LEU B 1 54 ? 29.81100 17.37700 27.86100 1.000 14.97000 2849 LEU A O 1
ATOM 1541 N N . ASN B 1 55 ? 28.89900 18.09800 25.94900 1.000 14.37000 2850 ASN A N 1
ATOM 1542 C CA . ASN B 1 55 ? 28.81100 16.73400 25.43100 1.000 14.25000 2850 ASN A CA 1
ATOM 1543 C C . ASN B 1 55 ? 30.19900 16.12100 25.26800 1.000 15.98000 2850 ASN A C 1
ATOM 1544 O O . ASN B 1 55 ? 30.39100 14.93600 25.53600 1.000 14.27000 2850 ASN A O 1
ATOM 1555 N N . GLU B 1 56 ? 31.17600 16.92300 24.84100 1.000 14.95000 2851 GLU A N 1
ATOM 1556 C CA . GLU B 1 56 ? 32.55600 16.46200 24.69700 1.000 15.73000 2851 GLU A CA 1
ATOM 1557 C C . GLU B 1 56 ? 33.20100 16.20400 26.05300 1.000 16.87000 2851 GLU A C 1
ATOM 1558 O O . GLU B 1 56 ? 33.84200 15.16500 26.26000 1.000 18.24000 2851 GLU A O 1
ATOM 1570 N N . SER B 1 57 ? 33.05400 17.13200 26.99500 1.000 15.65000 2852 SER A N 1
ATOM 1571 C CA . SER B 1 57 ? 33.72500 16.97300 28.28500 1.000 18.83000 2852 SER A CA 1
ATOM 1572 C C . SER B 1 57 ? 33.14900 15.81600 29.09100 1.000 18.94000 2852 SER A C 1
ATOM 1573 O O . SER B 1 57 ? 33.85400 15.22200 29.91800 1.000 20.04000 2852 SER A O 1
ATOM 1581 N N . GLN B 1 58 ? 31.89400 15.44600 28.84000 1.000 16.42000 2853 GLN A N 1
ATOM 1582 C CA . GLN B 1 58 ? 31.25200 14.34000 29.53900 1.000 16.19000 2853 GLN A CA 1
ATOM 1583 C C . GLN B 1 58 ? 31.33200 13.02000 28.77300 1.000 16.27000 2853 GLN A C 1
ATOM 1584 O O . GLN B 1 58 ? 30.61700 12.07300 29.11200 1.000 16.76000 2853 GLN A O 1
ATOM 1598 N N . ALA B 1 59 ? 32.18400 12.94100 27.75700 1.000 14.66000 2854 ALA A N 1
ATOM 1599 C CA . ALA B 1 59 ? 32.36600 11.68600 27.02700 1.000 16.33000 2854 ALA A CA 1
ATOM 1600 C C . ALA B 1 59 ? 32.73700 10.58700 28.01600 1.000 19.32000 2854 ALA A C 1
ATOM 1601 O O . ALA B 1 59 ? 33.65500 10.76900 28.82500 1.000 18.14000 2854 ALA A O 1
ATOM 1608 N N . PRO B 1 60 ? 32.04900 9.44900 27.99900 1.000 18.04000 2855 PRO A N 1
ATOM 1609 C CA . PRO B 1 60 ? 32.30700 8.40600 28.99100 1.000 20.82000 2855 PRO A CA 1
ATOM 1610 C C . PRO B 1 60 ? 33.74300 7.92500 28.98700 1.000 22.51000 2855 PRO A C 1
ATOM 1611 O O . PRO B 1 60 ? 34.39200 7.86300 27.94000 1.000 18.59000 2855 PRO A O 1
ATOM 1622 N N . LYS B 1 61 ? 34.18400 7.52500 30.19100 1.000 25.17000 2856 LYS A N 1
ATOM 1623 C CA . LYS B 1 61 ? 35.49500 6.97300 30.53200 1.000 29.21000 2856 LYS A CA 1
ATOM 1624 C C . LYS B 1 61 ? 36.62500 7.91000 30.22200 1.000 36.70000 2856 LYS A C 1
ATOM 1625 O O . LYS B 1 61 ? 36.51800 8.78200 29.36200 1.000 44.68000 2856 LYS A O 1
ATOM 1645 N N . GLN C 2 1 ? 10.96600 53.71800 41.43800 1.000 31.93000 1 GLN B N 1
ATOM 1646 C CA . GLN C 2 1 ? 9.78400 53.58600 40.61000 1.000 33.48000 1 GLN B CA 1
ATOM 1647 C C . GLN C 2 1 ? 9.58700 52.18200 40.00100 1.000 29.71000 1 GLN B C 1
ATOM 1648 O O . GLN C 2 1 ? 8.55700 51.92000 39.41000 1.000 29.08000 1 GLN B O 1
ATOM 1654 N N . VAL C 2 2 ? 10.57400 51.29600 40.15800 1.000 26.01000 2 VAL B N 1
ATOM 1655 C CA . VAL C 2 2 ? 10.41800 49.86200 39.90900 1.000 24.36000 2 VAL B CA 1
ATOM 1656 C C . VAL C 2 2 ? 10.97800 49.11600 41.11200 1.000 21.29000 2 VAL B C 1
ATOM 1657 O O . VAL C 2 2 ? 12.00800 49.50800 41.67000 1.000 25.24000 2 VAL B O 1
ATOM 1669 N N . GLN C 2 3 ? 10.28500 48.05500 41.51800 1.000 19.53000 3 GLN B N 1
ATOM 1670 C CA . GLN C 2 3 ? 10.70600 47.17500 42.59800 1.000 20.32000 3 GLN B CA 1
ATOM 1671 C C . GLN C 2 3 ? 11.03100 45.81200 41.99900 1.000 17.84000 3 GLN B C 1
ATOM 1672 O O . GLN C 2 3 ? 10.32700 45.34100 41.10100 1.000 18.06000 3 GLN B O 1
ATOM 1686 N N . LEU C 2 4 ? 12.10400 45.19200 42.48600 1.000 16.51000 4 LEU B N 1
ATOM 1687 C CA . LEU C 2 4 ? 12.61300 43.94200 41.94800 1.000 14.56000 4 LEU B CA 1
ATOM 1688 C C . LEU C 2 4 ? 12.76900 42.93300 43.07000 1.000 16.67000 4 LEU B C 1
ATOM 1689 O O . LEU C 2 4 ? 13.26000 43.26000 44.14800 1.000 19.52000 4 LEU B O 1
ATOM 1705 N N . GLN C 2 5 ? 12.34400 41.70100 42.81600 1.000 15.72000 5 GLN B N 1
ATOM 1706 C CA . GLN C 2 5 ? 12.47800 40.60500 43.77200 1.000 17.68000 5 GLN B CA 1
ATOM 1707 C C . GLN C 2 5 ? 13.06100 39.40200 43.04000 1.000 15.83000 5 GLN B C 1
ATOM 1708 O O . GLN C 2 5 ? 12.40500 38.82800 42.17100 1.000 17.36000 5 GLN B O 1
ATOM 1722 N N . ASP C 2 6 ? 14.29700 39.03200 43.36500 1.000 16.11000 6 ASP B N 1
ATOM 1723 C CA . ASP C 2 6 ? 14.97200 37.92400 42.70900 1.000 15.68000 6 ASP B CA 1
ATOM 1724 C C . ASP C 2 6 ? 14.84900 36.65200 43.54200 1.000 19.09000 6 ASP B C 1
ATOM 1725 O O . ASP C 2 6 ? 14.62000 36.69800 44.75500 1.000 19.94000 6 ASP B O 1
ATOM 1734 N N . SER C 2 7 ? 14.95100 35.51600 42.86500 1.000 15.04000 7 SER B N 1
ATOM 1735 C CA . SER C 2 7 ? 14.75400 34.22100 43.49400 1.000 17.49000 7 SER B CA 1
ATOM 1736 C C . SER C 2 7 ? 15.37500 33.15700 42.60500 1.000 15.88000 7 SER B C 1
ATOM 1737 O O . SER C 2 7 ? 15.75700 33.41900 41.46300 1.000 15.68000 7 SER B O 1
ATOM 1745 N N . GLY C 2 8 ? 15.48100 31.94900 43.15600 1.000 14.79000 8 GLY B N 1
ATOM 1746 C CA . GLY C 2 8 ? 15.83000 30.77200 42.38900 1.000 14.86000 8 GLY B CA 1
ATOM 1747 C C . GLY C 2 8 ? 17.19800 30.19600 42.66100 1.000 16.31000 8 GLY B C 1
ATOM 1748 O O . GLY C 2 8 ? 17.53100 29.13900 42.10800 1.000 18.19000 8 GLY B O 1
ATOM 1752 N N . GLY C 2 9 ? 18.00500 30.85500 43.47600 1.000 18.17000 9 GLY B N 1
ATOM 1753 C CA . GLY C 2 9 ? 19.32300 30.34700 43.78300 1.000 18.01000 9 GLY B CA 1
ATOM 1754 C C . GLY C 2 9 ? 19.28200 29.10500 44.64900 1.000 19.22000 9 GLY B C 1
ATOM 1755 O O . GLY C 2 9 ? 18.31500 28.82000 45.34700 1.000 25.07000 9 GLY B O 1
ATOM 1759 N N . GLY C 2 10 ? 20.35600 28.33200 44.56800 1.000 18.02000 10 GLY B N 1
ATOM 1760 C CA . GLY C 2 10 ? 20.47400 27.16200 45.41100 1.000 19.03000 10 GLY B CA 1
ATOM 1761 C C . GLY C 2 10 ? 21.78500 26.45100 45.14600 1.000 17.48000 10 GLY B C 1
ATOM 1762 O O . GLY C 2 10 ? 22.69100 26.96700 44.47100 1.000 15.64000 10 GLY B O 1
ATOM 1766 N N . LEU C 2 11 ? 21.85400 25.23100 45.66800 1.000 16.64000 11 LEU B N 1
ATOM 1767 C CA . LEU C 2 11 ? 23.02500 24.38600 45.52600 1.000 17.89000 11 LEU B CA 1
ATOM 1768 C C . LEU C 2 11 ? 22.84800 23.44100 44.34200 1.000 18.40000 11 LEU B C 1
ATOM 1769 O O . LEU C 2 11 ? 21.82300 22.76200 44.22800 1.000 20.73000 11 LEU B O 1
ATOM 1785 N N . VAL C 2 12 ? 23.85600 23.38300 43.47800 1.000 15.85000 12 VAL B N 1
ATOM 1786 C CA . VAL C 2 12 ? 23.82800 22.55400 42.27700 1.000 18.76000 12 VAL B CA 1
ATOM 1787 C C . VAL C 2 12 ? 25.20700 21.95200 42.04900 1.000 19.99000 12 VAL B C 1
ATOM 1788 O O . VAL C 2 12 ? 26.23200 22.52600 42.42900 1.000 18.25000 12 VAL B O 1
ATOM 1801 N N . GLN C 2 13 ? 25.23800 20.77500 41.42700 1.000 21.15000 13 GLN B N 1
ATOM 1802 C CA . GLN C 2 13 ? 26.50200 20.15300 41.07700 1.000 22.44000 13 GLN B CA 1
ATOM 1803 C C . GLN C 2 13 ? 27.04400 20.72500 39.77400 1.000 20.01000 13 GLN B C 1
ATOM 1804 O O . GLN C 2 13 ? 26.28300 21.12600 38.88600 1.000 20.03000 13 GLN B O 1
ATOM 1818 N N . ALA C 2 14 ? 28.37000 20.78300 39.69200 1.000 19.10000 14 ALA B N 1
ATOM 1819 C CA . ALA C 2 14 ? 29.04700 21.18700 38.46800 1.000 20.72000 14 ALA B CA 1
ATOM 1820 C C . ALA C 2 14 ? 28.47000 20.44100 37.27200 1.000 20.76000 14 ALA B C 1
ATOM 1821 O O . ALA C 2 14 ? 28.21800 19.23400 37.33500 1.000 19.25000 14 ALA B O 1
ATOM 1828 N N . GLY C 2 15 ? 28.25800 21.17800 36.18400 1.000 17.10000 15 GLY B N 1
ATOM 1829 C CA . GLY C 2 15 ? 27.60100 20.67200 35.00800 1.000 15.29000 15 GLY B CA 1
ATOM 1830 C C . GLY C 2 15 ? 26.10300 20.81800 35.01700 1.000 17.53000 15 GLY B C 1
ATOM 1831 O O . GLY C 2 15 ? 25.46900 20.58400 33.97800 1.000 16.26000 15 GLY B O 1
ATOM 1835 N N . GLY C 2 16 ? 25.52400 21.18900 36.16000 1.000 15.90000 16 GLY B N 1
ATOM 1836 C CA . GLY C 2 16 ? 24.09500 21.28500 36.30200 1.000 13.85000 16 GLY B CA 1
ATOM 1837 C C . GLY C 2 16 ? 23.54700 22.60400 35.80000 1.000 15.21000 16 GLY B C 1
ATOM 1838 O O . GLY C 2 16 ? 24.25900 23.47600 35.29700 1.000 15.28000 16 GLY B O 1
ATOM 1842 N N . SER C 2 17 ? 22.23200 22.73600 35.94900 1.000 15.54000 17 SER B N 1
ATOM 1843 C CA . SER C 2 17 ? 21.48200 23.90400 35.48900 1.000 15.85000 17 SER B CA 1
ATOM 1844 C C . SER C 2 17 ? 20.64400 24.47200 36.62100 1.000 16.46000 17 SER B C 1
ATOM 1845 O O . SER C 2 17 ? 20.22300 23.76000 37.53000 1.000 16.97000 17 SER B O 1
ATOM 1853 N N . LEU C 2 18 ? 20.34000 25.76200 36.51900 1.000 15.23000 18 LEU B N 1
ATOM 1854 C CA . LEU C 2 18 ? 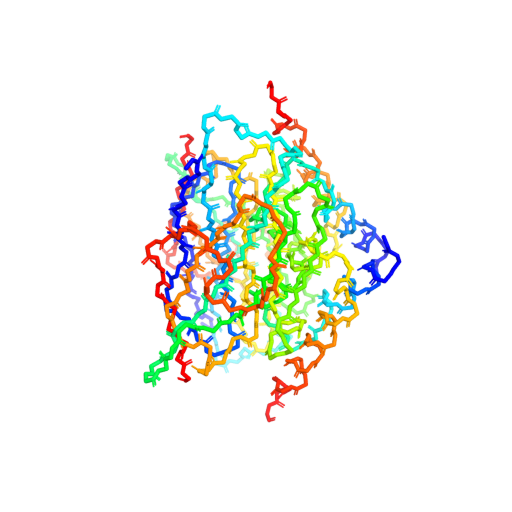19.47800 26.44700 37.46500 1.000 14.26000 18 LEU B CA 1
ATOM 1855 C C . LEU C 2 18 ? 18.79900 27.56800 36.69600 1.000 14.96000 18 LEU B C 1
ATOM 1856 O O . LEU C 2 18 ? 19.36100 28.09100 35.73500 1.000 16.60000 18 LEU B O 1
ATOM 1872 N N . ARG C 2 19 ? 17.60700 27.96700 37.12500 1.000 13.01000 19 ARG B N 1
ATOM 1873 C CA . ARG C 2 19 ? 16.94000 29.11200 36.51000 1.000 13.30000 19 ARG B CA 1
ATOM 1874 C C . ARG C 2 19 ? 16.56600 30.11000 37.59400 1.000 14.53000 19 ARG B C 1
ATOM 1875 O O . ARG C 2 19 ? 15.87400 29.76300 38.55600 1.000 15.83000 19 ARG B O 1
ATOM 1896 N N . LEU C 2 20 ? 17.05300 31.34000 37.45200 1.000 11.72000 20 LEU B N 1
ATOM 1897 C CA . LEU C 2 20 ? 16.73200 32.40800 38.36900 1.000 13.65000 20 LEU B CA 1
ATOM 1898 C C . LEU C 2 20 ? 15.58500 33.23500 37.80100 1.000 14.54000 20 LEU B C 1
ATOM 1899 O O . LEU C 2 20 ? 15.41600 33.34300 36.58100 1.000 13.29000 20 LEU B O 1
ATOM 1915 N N . SER C 2 21 ? 14.83300 33.86900 38.69000 1.000 14.90000 21 SER B N 1
ATOM 1916 C CA . SER C 2 21 ? 13.74800 34.73600 38.25900 1.000 13.81000 21 SER B CA 1
ATOM 1917 C C . SER C 2 21 ? 13.73900 36.03600 39.05200 1.000 14.81000 21 SER B C 1
ATOM 1918 O O . SER C 2 21 ? 14.18500 36.09700 40.20400 1.000 14.93000 21 SER B O 1
ATOM 1926 N N . CYS C 2 22 ? 13.19825 37.07231 38.42253 1.000 15.57000 22 CYS B N 1
ATOM 1927 C CA . CYS C 2 22 ? 13.10732 38.39758 39.01475 1.000 14.35000 22 CYS B CA 1
ATOM 1928 C C . CYS C 2 22 ? 11.73151 38.94657 38.68938 1.000 16.92000 22 CYS B C 1
ATOM 1929 O O . CYS C 2 22 ? 11.37396 39.06093 37.51523 1.000 18.06000 22 CYS B O 1
ATOM 1936 N N . ALA C 2 23 ? 10.95900 39.25400 39.72500 1.000 15.10000 23 ALA B N 1
ATOM 1937 C CA . ALA C 2 23 ? 9.63200 39.82900 39.56500 1.000 16.34000 23 ALA B CA 1
ATOM 1938 C C . ALA C 2 23 ? 9.75600 41.33900 39.58900 1.000 16.05000 23 ALA B C 1
ATOM 1939 O O . ALA C 2 23 ? 10.35600 41.90300 40.51200 1.000 16.42000 23 ALA B O 1
ATOM 1946 N N . VAL C 2 24 ? 9.21600 41.98100 38.56100 1.000 15.15000 24 VAL B N 1
ATOM 1947 C CA . VAL C 2 24 ? 9.30500 43.42300 38.38400 1.000 15.10000 24 VAL B CA 1
ATOM 1948 C C . VAL C 2 24 ? 7.92800 44.02300 38.60200 1.000 17.74000 24 VAL B C 1
ATOM 1949 O O . VAL C 2 24 ? 6.93600 43.50800 38.08500 1.000 18.07000 24 VAL B O 1
ATOM 1962 N N . SER C 2 25 ? 7.87600 45.15000 39.30100 1.000 18.84000 25 SER B N 1
ATOM 1963 C CA . SER C 2 25 ? 6.61000 45.84900 39.46500 1.000 20.52000 25 SER B CA 1
ATOM 1964 C C . SER C 2 25 ? 6.87200 47.34400 39.51200 1.000 21.92000 25 SER B C 1
ATOM 1965 O O . SER C 2 25 ? 7.93200 47.79200 39.95500 1.000 20.66000 25 SER B O 1
ATOM 1973 N N . GLY C 2 26 ? 5.88900 48.11100 39.04900 1.000 21.00000 26 GLY B N 1
ATOM 1974 C CA . GLY C 2 26 ? 5.99300 49.55700 39.08900 1.000 24.98000 26 GLY B CA 1
ATOM 1975 C C . GLY C 2 26 ? 4.65500 50.18300 38.76300 1.000 25.24000 26 GLY B C 1
ATOM 1976 O O . GLY C 2 26 ? 3.86600 49.59500 38.02400 1.000 23.93000 26 GLY B O 1
ATOM 1980 N N . ARG C 2 27 ? 4.39700 51.37700 39.30000 1.000 28.28000 27 ARG B N 1
ATOM 1981 C CA . ARG C 2 27 ? 3.07900 51.99000 39.15800 1.000 31.51000 27 ARG B CA 1
ATOM 1982 C C . ARG C 2 27 ? 2.74900 52.30600 37.70100 1.000 27.57000 27 ARG B C 1
ATOM 1983 O O . ARG C 2 27 ? 1.59700 52.15900 37.27700 1.000 32.81000 27 ARG B O 1
ATOM 2004 N N . THR C 2 28 ? 3.73600 52.73700 36.91800 1.000 25.91000 28 THR B N 1
ATOM 2005 C CA . THR C 2 28 ? 3.51300 53.087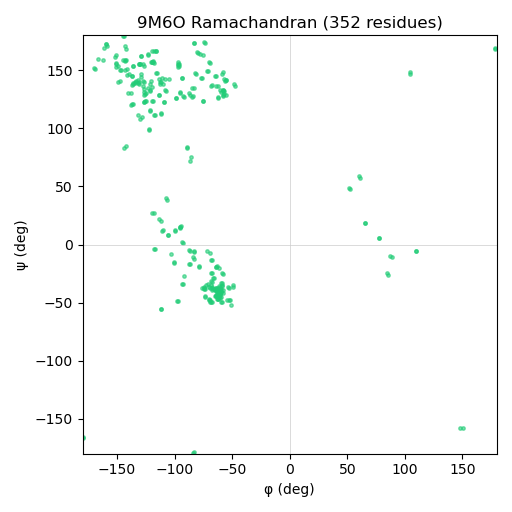00 35.51800 1.000 27.41000 28 THR B CA 1
ATOM 2006 C C . THR C 2 28 ? 4.23200 52.14500 34.55400 1.000 28.33000 28 THR B C 1
ATOM 2007 O O . THR C 2 28 ? 4.48100 52.50500 33.40000 1.000 28.71000 28 THR B O 1
ATOM 2018 N N . PHE C 2 29 ? 4.55500 50.93700 35.00400 1.000 23.67000 29 PHE B N 1
ATOM 2019 C CA . PHE C 2 29 ? 5.33300 49.99400 34.21500 1.000 20.39000 29 PHE B CA 1
ATOM 2020 C C . PHE C 2 29 ? 4.42100 49.24500 33.25400 1.000 21.05000 29 PHE B C 1
ATOM 2021 O O . PHE C 2 29 ? 3.33700 48.79700 33.64100 1.000 22.21000 29 PHE B O 1
ATOM 2038 N N . SER C 2 30 ? 4.85000 49.12100 31.99700 1.000 18.24000 30 SER B N 1
ATOM 2039 C CA . SER C 2 30 ? 4.03500 48.48600 30.96700 1.000 19.34000 30 SER B CA 1
ATOM 2040 C C . SER C 2 30 ? 4.92600 47.71100 30.00400 1.000 18.96000 30 SER B C 1
ATOM 2041 O O . SER C 2 30 ? 6.15100 47.68100 30.13800 1.000 15.75000 30 SER B O 1
ATOM 2049 N N . ALA C 2 31 ? 4.29500 47.07700 29.01400 1.000 15.63000 31 ALA B N 1
ATOM 2050 C CA . ALA C 2 31 ? 4.97700 46.04900 28.23600 1.000 16.34000 31 ALA B CA 1
ATOM 2051 C C . ALA C 2 31 ? 6.11800 46.62000 27.41100 1.000 18.69000 31 ALA B C 1
ATOM 2052 O O . ALA C 2 31 ? 7.08300 45.90600 27.11700 1.000 19.17000 31 ALA B O 1
ATOM 2059 N N . HIS C 2 32 ? 6.03500 47.88300 27.01200 1.000 14.34000 32 HIS B N 1
ATOM 2060 C CA . HIS C 2 32 ? 7.09400 48.51200 26.23800 1.000 18.21000 32 HIS B CA 1
ATOM 2061 C C . HIS C 2 32 ? 7.69100 49.72000 26.95600 1.000 16.44000 32 HIS B C 1
ATOM 2062 O O . HIS C 2 32 ? 8.22500 50.61300 26.31200 1.000 18.11000 32 HIS B O 1
ATOM 2076 N N . SER C 2 33 ? 7.62700 49.73400 28.28700 1.000 16.24000 33 SER B N 1
ATOM 2077 C CA . SER C 2 33 ? 8.36800 50.72700 29.04700 1.000 16.53000 33 SER B CA 1
ATOM 2078 C C . SER C 2 33 ? 9.83900 50.64200 28.65500 1.000 17.58000 33 SER B C 1
ATOM 2079 O O . SER C 2 33 ? 10.39100 49.55200 28.46600 1.000 17.19000 33 SER B O 1
ATOM 2087 N N . VAL C 2 34 ? 10.48800 51.79600 28.55900 1.000 16.16000 34 VAL B N 1
ATOM 2088 C CA . VAL C 2 34 ? 11.89100 51.83700 28.12700 1.000 16.38000 34 VAL B CA 1
ATOM 2089 C C . VAL C 2 34 ? 12.73400 51.71400 29.38900 1.000 19.76000 34 VAL B C 1
ATOM 2090 O O . VAL C 2 34 ? 13.20000 52.69300 29.98100 1.000 21.05000 34 VAL B O 1
ATOM 2103 N N . TYR C 2 35 ? 12.92400 50.46300 29.82100 1.000 16.07000 35 TYR B N 1
ATOM 2104 C CA . TYR C 2 35 ? 13.78600 50.07800 30.92200 1.000 14.89000 35 TYR B CA 1
ATOM 2105 C C . TYR C 2 35 ? 14.81300 49.07000 30.42700 1.000 13.45000 35 TYR B C 1
ATOM 2106 O O . TYR C 2 35 ? 14.64100 48.42400 29.38000 1.000 13.82000 35 TYR B O 1
ATOM 2124 N N . THR C 2 36 ? 15.87300 48.89100 31.22000 1.000 12.23000 36 THR B N 1
ATOM 2125 C CA . THR C 2 36 ? 16.82100 47.81600 30.99600 1.000 13.29000 36 THR B CA 1
ATOM 2126 C C . THR C 2 36 ? 16.95900 47.01500 32.27600 1.000 13.79000 36 THR B C 1
ATOM 2127 O O . THR C 2 36 ? 17.14300 47.59000 33.35500 1.000 14.55000 36 THR B O 1
ATOM 2138 N N . MET C 2 37 ? 16.86700 45.69800 32.15100 1.000 14.28000 37 MET B N 1
ATOM 2139 C CA . MET C 2 37 ? 17.01100 44.79300 33.27300 1.000 14.36000 37 MET B CA 1
ATOM 2140 C C . MET C 2 37 ? 18.27600 43.98000 33.07500 1.000 14.96000 37 MET B C 1
ATOM 2141 O O . MET C 2 37 ? 18.63100 43.62600 31.95000 1.000 14.55000 37 MET B O 1
ATOM 2155 N N . GLY C 2 38 ? 18.97400 43.71100 34.16500 1.000 16.06000 38 GLY B N 1
ATOM 2156 C CA . GLY C 2 38 ? 20.20800 42.96300 34.07900 1.000 15.26000 38 GLY B CA 1
ATOM 2157 C C . GLY C 2 38 ? 20.35400 42.02900 35.25800 1.000 15.22000 38 GLY B C 1
ATOM 2158 O O . GLY C 2 38 ? 19.59800 42.08200 36.23100 1.000 16.35000 38 GLY B O 1
ATOM 2162 N N . TRP C 2 39 ? 21.32300 41.14900 35.13000 1.000 11.75000 39 TRP B N 1
ATOM 2163 C CA . TRP C 2 39 ? 21.81100 40.32800 36.21900 1.000 11.85000 39 TRP B CA 1
ATOM 2164 C C . TRP C 2 39 ? 23.28400 40.63200 36.43300 1.000 12.36000 39 TRP B C 1
ATOM 2165 O O . TRP C 2 39 ? 24.06100 40.74200 35.48100 1.000 14.02000 39 TRP B O 1
ATOM 2186 N N . PHE C 2 40 ? 23.64900 40.78000 37.69800 1.000 12.24000 40 PHE B N 1
ATOM 2187 C CA . PHE C 2 40 ? 25.02100 40.92200 38.16200 1.000 11.22000 40 PHE B CA 1
ATOM 2188 C C . PHE C 2 40 ? 25.28700 39.77000 39.11200 1.000 12.68000 40 PHE B C 1
ATOM 2189 O O . PHE C 2 40 ? 24.35700 39.20800 39.69600 1.000 14.23000 40 PHE B O 1
ATOM 2206 N N . ARG C 2 41 ? 26.55600 39.42900 39.28000 1.000 13.08000 41 ARG B N 1
ATOM 2207 C CA . ARG C 2 41 ? 26.89700 38.38500 40.22600 1.000 12.88000 41 ARG B CA 1
ATOM 2208 C C . ARG C 2 41 ? 28.11700 38.80100 41.03200 1.000 14.20000 41 ARG B C 1
ATOM 2209 O O . ARG C 2 41 ? 29.03900 39.43900 40.50800 1.000 14.61000 41 ARG B O 1
ATOM 2230 N N . GLN C 2 42 ? 28.12000 38.38800 42.29400 1.000 13.03000 42 GLN B N 1
ATOM 2231 C CA . GLN C 2 42 ? 29.15900 38.72000 43.26400 1.000 13.86000 42 GLN B CA 1
ATOM 2232 C C . GLN C 2 42 ? 29.74800 37.41800 43.77400 1.000 13.20000 42 GLN B C 1
ATOM 2233 O O . GLN C 2 42 ? 29.16300 36.75100 44.64000 1.000 14.48000 42 GLN B O 1
ATOM 2247 N N . ALA C 2 43 ? 30.89800 37.04600 43.21200 1.000 14.37000 43 ALA B N 1
ATOM 2248 C CA . ALA C 2 43 ? 31.59500 35.84600 43.63100 1.000 14.49000 43 ALA B CA 1
ATOM 2249 C C . ALA C 2 43 ? 32.38200 36.09500 44.92300 1.000 15.97000 43 ALA B C 1
ATOM 2250 O O . ALA C 2 43 ? 32.61100 37.24700 45.31100 1.000 15.92000 43 ALA B O 1
ATOM 2257 N N . PRO C 2 44 ? 32.81600 35.03000 45.59400 1.000 16.44000 44 PRO B N 1
ATOM 2258 C CA . PRO C 2 44 ? 33.58100 35.21500 46.82800 1.000 19.17000 44 PRO B CA 1
ATOM 2259 C C . PRO C 2 44 ? 34.81900 36.04900 46.56200 1.000 15.75000 44 PRO B C 1
ATOM 2260 O O . PRO C 2 44 ? 35.56300 35.80500 45.60800 1.000 17.86000 44 PRO B O 1
ATOM 2271 N N . GLY C 2 45 ? 35.03400 37.04900 47.41300 1.000 17.23000 45 GLY B N 1
ATOM 2272 C CA . GLY C 2 45 ? 36.19500 37.89300 47.29400 1.000 17.81000 45 GLY B CA 1
ATOM 2273 C C . GLY C 2 45 ? 36.12900 38.94800 46.21700 1.000 19.69000 45 GLY B C 1
ATOM 2274 O O . GLY C 2 45 ? 37.12300 39.65000 46.00500 1.000 21.53000 45 GLY B O 1
ATOM 2278 N N . LYS C 2 46 ? 34.99400 39.10000 45.54100 1.000 18.31000 46 LYS B N 1
ATOM 2279 C CA . LYS C 2 46 ? 34.88800 39.99000 44.39500 1.000 18.21000 46 LYS B CA 1
ATOM 2280 C C . LYS C 2 46 ? 33.69900 40.93000 44.51600 1.000 19.66000 46 LYS B C 1
ATOM 2281 O O . LYS C 2 46 ? 32.76100 40.70200 45.28100 1.000 19.02000 46 LYS B O 1
ATOM 2300 N N . GLU C 2 47 ? 33.76900 41.98900 43.71500 1.000 20.77000 47 GLU B N 1
ATOM 2301 C CA . GLU C 2 47 ? 32.69600 42.93900 43.51100 1.000 23.64000 47 GLU B CA 1
ATOM 2302 C C . GLU C 2 47 ? 31.59900 42.35800 42.62000 1.000 18.00000 47 GLU B C 1
ATOM 2303 O O . GLU C 2 47 ? 31.82100 41.38600 41.89900 1.000 19.56000 47 GLU B O 1
ATOM 2315 N N . ARG C 2 48 ? 30.42700 42.99400 42.65100 1.000 18.80000 48 ARG B N 1
ATOM 2316 C CA . ARG C 2 48 ? 29.37900 42.67000 41.68500 1.000 17.77000 48 ARG B CA 1
ATOM 2317 C C . ARG C 2 48 ? 29.89000 42.87800 40.26100 1.000 20.85000 48 ARG B C 1
ATOM 2318 O O . ARG C 2 48 ? 30.49700 43.90800 39.95200 1.000 21.79000 48 ARG B O 1
ATOM 2339 N N . GLU C 2 49 ? 29.63500 41.89500 39.38500 1.000 17.12000 49 GLU B N 1
ATOM 2340 C CA . GLU C 2 49 ? 30.10600 41.94200 38.01000 1.000 17.90000 49 GLU B CA 1
ATOM 2341 C C . GLU C 2 49 ? 28.93500 41.66900 37.07500 1.000 15.79000 49 GLU B C 1
ATOM 2342 O O . GLU C 2 49 ? 28.07800 40.83000 37.36700 1.000 15.24000 49 GLU B O 1
ATOM 2354 N N . PHE C 2 50 ? 28.94600 42.34900 35.93300 1.000 15.59000 50 PHE B N 1
ATOM 2355 C CA . PHE C 2 50 ? 27.89700 42.19500 34.93400 1.000 13.26000 50 PHE B CA 1
ATOM 2356 C C . PHE C 2 50 ? 27.84500 40.77600 34.38000 1.000 13.90000 50 PHE B C 1
ATOM 2357 O O . PHE C 2 50 ? 28.86700 40.18100 34.03300 1.000 14.02000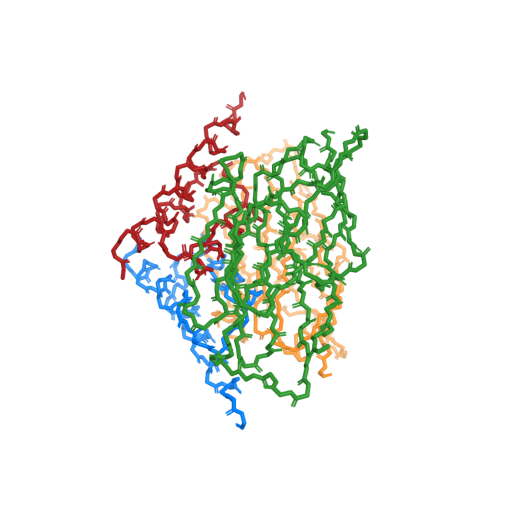 50 PHE B O 1
ATOM 2374 N N . VAL C 2 51 ? 26.63100 40.25500 34.24900 1.000 11.52000 51 VAL B N 1
ATOM 2375 C CA . VAL C 2 51 ? 26.36000 38.96100 33.63700 1.000 11.46000 51 VAL B CA 1
ATOM 2376 C C . VAL C 2 51 ? 25.61800 39.10100 32.31400 1.000 12.99000 51 VAL B C 1
ATOM 2377 O O . VAL C 2 51 ? 26.06300 38.59800 31.28500 1.000 13.39000 51 VAL B O 1
ATOM 2390 N N . ALA C 2 52 ? 24.46900 39.78300 32.31700 1.000 11.10000 52 ALA B N 1
ATOM 2391 C CA . ALA C 2 52 ? 23.66200 39.87200 31.10000 1.000 11.32000 52 ALA B CA 1
ATOM 2392 C C . ALA C 2 52 ? 22.70200 41.02100 31.28100 1.000 11.46000 52 ALA B C 1
ATOM 2393 O O . ALA C 2 52 ? 22.39500 41.40500 32.41700 1.000 12.97000 52 ALA B O 1
ATOM 2400 N N . ARG C 2 53 ? 22.19500 41.54500 30.15500 1.000 13.64000 53 ARG B N 1
ATOM 2401 C CA . ARG C 2 53 ? 21.09400 42.49500 30.21200 1.000 11.61000 53 ARG B CA 1
ATOM 2402 C C . ARG C 2 53 ? 20.12200 42.30300 29.05400 1.000 13.52000 53 ARG B C 1
ATOM 2403 O O . ARG C 2 53 ? 20.47000 41.74000 28.01600 1.000 14.38000 53 ARG B O 1
ATOM 2424 N N . ILE C 2 54 ? 18.90900 42.80300 29.25800 1.000 13.56000 54 ILE B N 1
ATOM 2425 C CA . ILE C 2 54 ? 17.81700 42.78000 28.28100 1.000 11.22000 54 ILE B CA 1
ATOM 2426 C C . ILE C 2 54 ? 17.11200 44.13100 28.29500 1.000 13.50000 54 ILE B C 1
ATOM 2427 O O . ILE C 2 54 ? 16.80500 44.68500 29.36000 1.000 12.53000 54 ILE B O 1
ATOM 2443 N N . TYR C 2 55 ? 16.91800 44.70600 27.11300 1.000 12.70000 55 TYR B N 1
ATOM 2444 C CA . TYR C 2 55 ? 16.08500 45.89000 26.98400 1.000 11.97000 55 TYR B CA 1
ATOM 2445 C C . TYR C 2 55 ? 14.62500 45.45100 27.09700 1.000 12.83000 55 TYR B C 1
ATOM 2446 O O . TYR C 2 55 ? 14.18100 44.57100 26.34900 1.000 13.48000 55 TYR B O 1
ATOM 2464 N N . TRP C 2 56 ? 13.89300 46.03900 28.04700 1.000 12.64000 56 TRP B N 1
ATOM 2465 C CA . TRP C 2 56 ? 12.52700 45.59400 28.31800 1.000 13.77000 56 TRP B CA 1
ATOM 2466 C C . TRP C 2 56 ? 11.63000 45.74800 27.09300 1.000 14.12000 56 TRP B C 1
ATOM 2467 O O . TRP C 2 56 ? 10.80900 44.86600 26.79500 1.000 16.49000 56 TRP B O 1
ATOM 2488 N N . SER C 2 57 ? 11.79200 46.83800 26.35900 1.000 16.85000 57 SER B N 1
ATOM 2489 C CA . SER C 2 57 ? 10.84400 47.13900 25.29100 1.000 15.79000 57 SER B CA 1
ATOM 2490 C C . SER C 2 57 ? 11.03900 46.22000 24.09800 1.000 16.21000 57 SER B C 1
ATOM 2491 O O . SER C 2 57 ? 10.06400 45.70100 23.54100 1.000 20.65000 57 SER B O 1
ATOM 2499 N N . SER C 2 58 ? 12.29200 45.98900 23.69600 1.000 16.00000 58 SER B N 1
ATOM 2500 C CA . SER C 2 58 ? 12.56500 45.25000 22.47600 1.000 16.73000 58 SER B CA 1
ATOM 2501 C C . SER C 2 58 ? 12.94600 43.79700 22.71600 1.000 17.07000 58 SER B C 1
ATOM 2502 O O . SER C 2 58 ? 12.98700 43.01900 21.76000 1.000 19.65000 58 SER B O 1
ATOM 2510 N N . ALA C 2 59 ? 13.30300 43.44700 23.95200 1.000 17.11000 59 ALA B N 1
ATOM 2511 C CA . ALA C 2 59 ? 13.88000 42.15800 24.32400 1.000 16.61000 59 ALA B CA 1
ATOM 2512 C C . ALA C 2 59 ? 15.26300 41.89600 23.71600 1.000 16.40000 59 ALA B C 1
ATOM 2513 O O . ALA C 2 59 ? 15.73500 40.75600 23.69400 1.000 15.86000 59 ALA B O 1
ATOM 2520 N N . ASN C 2 60 ? 15.97200 42.92300 23.25800 1.000 14.95000 60 ASN B N 1
ATOM 2521 C CA . ASN C 2 60 ? 17.34800 42.72700 22.80500 1.000 15.10000 60 ASN B CA 1
ATOM 2522 C C . ASN C 2 60 ? 18.26000 42.39200 23.98000 1.000 14.11000 60 ASN B C 1
ATOM 2523 O O . ASN C 2 60 ? 18.16200 42.99200 25.04900 1.000 13.06000 60 ASN B O 1
ATOM 2534 N N . THR C 2 61 ? 19.13800 41.41400 23.78600 1.000 14.08000 61 THR B N 1
ATOM 2535 C CA . THR C 2 61 ? 19.91800 40.88600 24.88800 1.000 13.38000 61 THR B CA 1
ATOM 2536 C C . THR C 2 61 ? 21.40400 41.09800 24.63500 1.000 12.80000 61 THR B C 1
ATOM 2537 O O . THR C 2 61 ? 21.85400 41.19400 23.49000 1.000 15.18000 61 THR B O 1
ATOM 2548 N N . TYR C 2 62 ? 22.18500 41.10600 25.72200 1.000 16.10000 62 TYR B N 1
ATOM 2549 C CA . TYR C 2 62 ? 23.62800 41.21900 25.66200 1.000 14.30000 62 TYR B CA 1
ATOM 2550 C C . TYR C 2 62 ? 24.21900 40.45600 26.84700 1.000 15.28000 62 TYR B C 1
ATOM 2551 O O . TYR C 2 62 ? 23.67500 40.52100 27.95400 1.000 15.22000 62 TYR B O 1
ATOM 2569 N N . TYR C 2 63 ? 25.32200 39.73800 26.60500 1.000 13.77000 63 TYR B N 1
ATOM 2570 C CA . TYR C 2 63 ? 25.91900 38.84000 27.58500 1.000 12.50000 63 TYR B CA 1
ATOM 2571 C C . TYR C 2 63 ? 27.39900 39.13000 27.80800 1.000 14.19000 63 TYR B C 1
ATOM 2572 O O . TYR C 2 63 ? 28.15500 39.37600 26.85600 1.000 15.30000 63 TYR B O 1
ATOM 2590 N N . ALA C 2 64 ? 27.82600 39.04900 29.06700 1.000 13.62000 64 ALA B N 1
ATOM 2591 C CA . ALA C 2 64 ? 29.25000 38.96100 29.35700 1.000 13.17000 64 ALA B CA 1
ATOM 2592 C C . ALA C 2 64 ? 29.86100 37.75500 28.65100 1.000 14.48000 64 ALA B C 1
ATOM 2593 O O . ALA C 2 64 ? 29.24400 36.68900 28.54700 1.000 14.23000 64 ALA B O 1
ATOM 2600 N N . ASP C 2 65 ? 31.08500 37.92000 28.16400 1.000 16.93000 65 ASP B N 1
ATOM 2601 C CA . ASP C 2 65 ? 31.67600 36.85000 27.36900 1.000 16.53000 65 ASP B CA 1
ATOM 2602 C C . ASP C 2 65 ? 31.76000 35.54200 28.13600 1.000 17.49000 65 ASP B C 1
ATOM 2603 O O . ASP C 2 65 ? 31.54100 34.47100 27.54500 1.000 18.28000 65 ASP B O 1
ATOM 2612 N N . SER C 2 66 ? 32.01500 35.61000 29.44500 1.000 16.06000 66 SER B N 1
ATOM 2613 C CA . SER C 2 66 ? 32.25500 34.42600 30.25900 1.000 17.78000 66 SER B CA 1
ATOM 2614 C C . SER C 2 66 ? 31.02800 33.54400 30.42700 1.000 18.37000 66 SER B C 1
ATOM 2615 O O . SER C 2 66 ? 31.17200 32.41000 30.90900 1.000 18.37000 66 SER B O 1
ATOM 2623 N N . VAL C 2 67 ? 29.83400 34.03200 30.08800 1.000 15.13000 67 VAL B N 1
ATOM 2624 C CA . VAL C 2 67 ? 28.62100 33.23900 30.20700 1.000 14.79000 67 VAL B CA 1
ATOM 2625 C C . VAL C 2 67 ? 27.93400 33.00200 28.88100 1.000 14.70000 67 VAL B C 1
ATOM 2626 O O . VAL C 2 67 ? 26.95600 32.24700 28.83000 1.000 15.33000 67 VAL B O 1
ATOM 2639 N N . LYS C 2 68 ? 28.43200 33.58000 27.79300 1.000 16.61000 68 LYS B N 1
ATOM 2640 C CA . LYS C 2 68 ? 27.75600 33.48200 26.50200 1.000 15.92000 68 LYS B CA 1
ATOM 2641 C C . LYS C 2 68 ? 27.61600 32.02400 26.07500 1.000 15.80000 68 LYS B C 1
ATOM 2642 O O . LYS C 2 68 ? 28.56000 31.22000 26.17400 1.000 16.92000 68 LYS B O 1
ATOM 2661 N N . GLY C 2 69 ? 26.39600 31.66600 25.66800 1.000 15.60000 69 GLY B N 1
ATOM 2662 C CA . GLY C 2 69 ? 26.04600 30.32600 25.28300 1.000 13.69000 69 GLY B CA 1
ATOM 2663 C C . GLY C 2 69 ? 25.65700 29.41100 26.42800 1.000 15.36000 69 GLY B C 1
ATOM 2664 O O . GLY C 2 69 ? 24.93000 28.43100 26.20900 1.000 16.12000 69 GLY B O 1
ATOM 2668 N N . ARG C 2 70 ? 26.12900 29.69900 27.64700 1.000 14.09000 70 ARG B N 1
ATOM 2669 C CA . ARG C 2 70 ? 25.75900 28.90200 28.80600 1.000 13.71000 70 ARG B CA 1
ATOM 2670 C C . ARG C 2 70 ? 24.56100 29.48000 29.53100 1.000 14.15000 70 ARG B C 1
ATOM 2671 O O . ARG C 2 70 ? 23.74800 28.72900 30.07300 1.000 14.46000 70 ARG B O 1
ATOM 2692 N N . PHE C 2 71 ? 24.42600 30.80000 29.54600 1.000 13.15000 71 PHE B N 1
ATOM 2693 C CA . PHE C 2 71 ? 23.32900 31.44900 30.23100 1.000 12.26000 71 PHE B CA 1
ATOM 2694 C C . PHE C 2 71 ? 22.49100 32.16500 29.18300 1.000 13.90000 71 PHE B C 1
ATOM 2695 O O . PHE C 2 71 ? 23.01600 32.70000 28.20100 1.000 13.16000 71 PHE B O 1
ATOM 2712 N N . THR C 2 72 ? 21.18800 32.23700 29.41800 1.000 12.21000 72 THR B N 1
ATOM 2713 C CA . THR C 2 72 ? 20.30000 33.06700 28.60700 1.000 11.20000 72 THR B CA 1
ATOM 2714 C C . THR C 2 72 ? 19.40500 33.93100 29.49200 1.000 14.25000 72 THR B C 1
ATOM 2715 O O . THR C 2 72 ? 18.84800 33.47100 30.49300 1.000 13.04000 72 THR B O 1
ATOM 2726 N N . ILE C 2 73 ? 19.23400 35.18200 29.08500 1.000 15.91000 73 ILE B N 1
ATOM 2727 C CA . ILE C 2 73 ? 18.30800 36.10800 29.74800 1.000 11.21000 73 ILE B CA 1
ATOM 2728 C C . ILE C 2 73 ? 17.06400 36.27700 28.89000 1.000 14.52000 73 ILE B C 1
ATOM 2729 O O . ILE C 2 73 ? 17.12500 36.27900 27.65700 1.000 14.39000 73 ILE B O 1
ATOM 2745 N N . SER C 2 74 ? 15.91600 36.37500 29.54500 1.000 12.49000 74 SER B N 1
ATOM 2746 C CA . SER C 2 74 ? 14.65600 36.53700 28.84300 1.000 12.75000 74 SER B CA 1
ATOM 2747 C C . SER C 2 74 ? 13.72000 37.31400 29.74900 1.000 13.18000 74 SER B C 1
ATOM 2748 O O . SER C 2 74 ? 13.93100 37.41100 30.95800 1.000 14.56000 74 SER B O 1
ATOM 2756 N N . ARG C 2 75 ? 12.66400 37.85800 29.16300 1.000 14.79000 75 ARG B N 1
ATOM 2757 C CA . ARG C 2 75 ? 11.70900 38.60500 29.95800 1.000 14.82000 75 ARG B CA 1
ATOM 2758 C C . ARG C 2 75 ? 10.30800 38.31500 29.44400 1.000 15.06000 75 ARG B C 1
ATOM 2759 O O . ARG C 2 75 ? 10.10100 38.13100 28.24300 1.000 17.35000 75 ARG B O 1
ATOM 2780 N N . ASP C 2 76 ? 9.34600 38.29000 30.36700 1.000 15.25000 76 ASP B N 1
ATOM 2781 C CA . ASP C 2 76 ? 7.93700 38.05600 30.07600 1.000 15.85000 76 ASP B CA 1
ATOM 2782 C C . ASP C 2 76 ? 7.20200 39.32600 30.48600 1.000 14.90000 76 ASP B C 1
ATOM 2783 O O . ASP C 2 76 ? 7.15800 39.66900 31.67500 1.000 15.80000 76 ASP B O 1
ATOM 2792 N N . ASN C 2 77 ? 6.67300 40.06000 29.50300 1.000 14.94000 77 ASN B N 1
ATOM 2793 C CA . ASN C 2 77 ? 6.02900 41.33600 29.78200 1.000 16.22000 77 ASN B CA 1
ATOM 2794 C C . ASN C 2 77 ? 4.51900 41.21400 29.94400 1.000 19.94000 77 ASN B C 1
ATOM 2795 O O . ASN C 2 77 ? 3.80500 42.22300 29.88600 1.000 21.66000 77 ASN B O 1
ATOM 2806 N N . ALA C 2 78 ? 4.02300 39.99700 30.11500 1.000 19.82000 78 ALA B N 1
ATOM 2807 C CA . ALA C 2 78 ? 2.69600 39.76300 30.67200 1.000 21.92000 78 ALA B CA 1
ATOM 2808 C C . ALA C 2 78 ? 2.78600 39.45700 32.16200 1.000 23.18000 78 ALA B C 1
ATOM 2809 O O . ALA C 2 78 ? 2.10400 40.09200 32.97300 1.000 23.44000 78 ALA B O 1
ATOM 2816 N N . LYS C 2 79 ? 3.67900 38.54500 32.54300 1.000 19.92000 79 LYS B N 1
ATOM 2817 C CA . LYS C 2 79 ? 3.88300 38.20500 33.94700 1.000 21.51000 79 LYS B CA 1
ATOM 2818 C C . LYS C 2 79 ? 4.82100 39.17300 34.65100 1.000 19.78000 79 LYS B C 1
ATOM 2819 O O . LYS C 2 79 ? 4.92800 39.12100 35.87800 1.000 19.98000 79 LYS B O 1
ATOM 2838 N N . ASN C 2 80 ? 5.53300 40.01700 33.90300 1.000 17.92000 80 ASN B N 1
ATOM 2839 C CA . ASN C 2 80 ? 6.47300 40.99100 34.45400 1.000 16.76000 80 ASN B CA 1
ATOM 2840 C C . ASN C 2 80 ? 7.58900 40.30600 35.24200 1.000 15.86000 80 ASN B C 1
ATOM 2841 O O . ASN C 2 80 ? 7.81800 40.58000 36.42600 1.000 15.49000 80 ASN B O 1
ATOM 2852 N N . THR C 2 81 ? 8.31500 39.43400 34.54500 1.000 13.88000 81 THR B N 1
ATOM 2853 C CA . THR C 2 81 ? 9.47100 38.76200 35.10300 1.000 15.73000 81 THR B CA 1
ATOM 2854 C C . THR C 2 81 ? 10.63600 38.87600 34.13400 1.000 12.52000 81 THR B C 1
ATOM 2855 O O . THR C 2 81 ? 10.45900 39.02900 32.92100 1.000 13.34000 81 THR B O 1
ATOM 2866 N N . VAL C 2 82 ? 11.85800 38.77100 34.68300 1.000 14.90000 82 VAL B N 1
ATOM 2867 C CA . VAL C 2 82 ? 13.07200 38.58700 33.90700 1.000 14.53000 82 VAL B CA 1
ATOM 2868 C C . VAL C 2 82 ? 13.76100 37.35600 34.47100 1.000 15.03000 82 VAL B C 1
ATOM 2869 O O . VAL C 2 82 ? 13.94200 37.25000 35.68900 1.000 15.81000 82 VAL B O 1
ATOM 2882 N N . ASP C 2 83 ? 14.13800 36.42800 33.60900 1.000 14.27000 83 ASP B N 1
ATOM 2883 C CA . ASP C 2 83 ? 14.74400 35.19100 34.06900 1.000 13.80000 83 ASP B CA 1
ATOM 2884 C C . ASP C 2 83 ? 16.15600 35.03800 33.52700 1.000 14.82000 83 ASP B C 1
ATOM 2885 O O . ASP C 2 83 ? 16.52900 35.61800 32.50800 1.000 14.72000 83 ASP B O 1
ATOM 2894 N N . LEU C 2 84 ? 16.93900 34.21300 34.22300 1.000 12.31000 84 LEU B N 1
ATOM 2895 C CA . LEU C 2 84 ? 18.29200 33.84200 33.82200 1.000 12.13000 84 LEU B CA 1
ATOM 2896 C C . LEU C 2 84 ? 18.40900 32.32700 33.88500 1.000 12.22000 84 LEU B C 1
ATOM 2897 O O . LEU C 2 84 ? 18.44900 31.75200 34.97800 1.000 12.02000 84 LEU B O 1
ATOM 2913 N N . GLN C 2 85 ? 18.47300 31.69500 32.71700 1.000 10.47000 85 GLN B N 1
ATOM 2914 C CA . GLN C 2 85 ? 18.73900 30.26600 32.62500 1.000 11.63000 85 GLN B CA 1
ATOM 2915 C C . GLN C 2 85 ? 20.24100 30.06200 32.65800 1.000 12.19000 85 GLN B C 1
ATOM 2916 O O . GLN C 2 85 ? 20.97000 30.71300 31.91100 1.000 13.40000 85 GLN B O 1
ATOM 2929 N N . MET C 2 86 ? 20.70700 29.20500 33.55900 1.000 12.54000 86 MET B N 1
ATOM 2930 C CA . MET C 2 86 ? 22.13500 28.94600 33.73300 1.000 13.08000 86 MET B CA 1
ATOM 2931 C C . MET C 2 86 ? 22.38500 27.46700 33.49900 1.000 12.39000 86 MET B C 1
ATOM 2932 O O . MET C 2 86 ? 21.92900 26.63300 34.28700 1.000 14.10000 86 MET B O 1
ATOM 2946 N N . ASN C 2 87 ? 23.13400 27.15100 32.45200 1.000 11.87000 87 ASN B N 1
ATOM 2947 C CA . ASN C 2 87 ? 23.51300 25.77700 32.14000 1.000 11.85000 87 ASN B CA 1
ATOM 2948 C C . ASN C 2 87 ? 25.02400 25.58400 32.23400 1.000 13.60000 87 ASN B C 1
ATOM 2949 O O . ASN C 2 87 ? 25.80400 26.53500 32.27700 1.000 14.60000 87 ASN B O 1
ATOM 2960 N N . SER C 2 88 ? 25.44400 24.31900 32.23800 1.000 13.16000 88 SER B N 1
ATOM 2961 C CA . SER C 2 88 ? 26.86000 23.97000 32.22600 1.000 13.17000 88 SER B CA 1
ATOM 2962 C C . SER C 2 88 ? 27.60000 24.71200 33.33700 1.000 14.63000 88 SER B C 1
ATOM 2963 O O . SER C 2 88 ? 28.64800 25.33300 33.12800 1.000 14.95000 88 SER B O 1
ATOM 2971 N N . LEU C 2 89 ? 27.02400 24.65500 34.53200 1.000 13.58000 89 LEU B N 1
ATOM 2972 C CA . LEU C 2 89 ? 27.52300 25.47700 35.62600 1.000 15.26000 89 LEU B CA 1
ATOM 2973 C C . LEU C 2 89 ? 28.86800 24.94400 36.11000 1.000 17.79000 89 LEU B C 1
ATOM 2974 O O . LEU C 2 89 ? 29.15000 23.73900 36.05800 1.000 17.10000 89 LEU B O 1
ATOM 2990 N N . ARG C 2 90 ? 29.69700 25.85300 36.60000 1.000 15.51000 90 ARG B N 1
ATOM 2991 C CA . ARG C 2 90 ? 31.04400 25.53900 37.03000 1.000 16.74000 90 ARG B CA 1
ATOM 2992 C C . ARG C 2 90 ? 31.27200 26.13200 38.41500 1.000 16.57000 90 ARG B C 1
ATOM 2993 O O . ARG C 2 90 ? 30.60800 27.09200 38.79200 1.000 16.22000 90 ARG B O 1
ATOM 3014 N N . PRO C 2 91 ? 32.20500 25.57600 39.18800 1.000 17.95000 91 PRO B N 1
ATOM 3015 C CA . PRO C 2 91 ? 32.47000 26.17300 40.51300 1.000 17.67000 91 PRO B CA 1
ATOM 3016 C C . PRO C 2 91 ? 32.67200 27.67300 40.46700 1.000 18.11000 91 PRO B C 1
ATOM 3017 O O . PRO C 2 91 ? 32.21100 28.38300 41.37500 1.000 18.85000 91 PRO B O 1
ATOM 3028 N N . GLU C 2 92 ? 33.30800 28.19400 39.42000 1.000 18.08000 92 GLU B N 1
ATOM 3029 C CA . GLU C 2 92 ? 33.54500 29.62800 39.34000 1.000 19.55000 92 GLU B CA 1
ATOM 3030 C C . GLU C 2 92 ? 32.28000 30.45800 39.12100 1.000 21.09000 92 GLU B C 1
ATOM 3031 O O . GLU C 2 92 ? 32.36000 31.69200 39.16400 1.000 19.19000 92 GLU B O 1
ATOM 3043 N N . ASP C 2 93 ? 31.13100 29.83500 38.87900 1.000 16.89000 93 ASP B N 1
ATOM 3044 C CA . ASP C 2 93 ? 29.85700 30.52800 38.79100 1.000 15.31000 93 ASP B CA 1
ATOM 3045 C C . ASP C 2 93 ? 29.18400 30.71200 40.15200 1.000 15.89000 93 ASP B C 1
ATOM 3046 O O . ASP C 2 93 ? 28.13200 31.35000 40.23000 1.000 14.53000 93 ASP B O 1
ATOM 3055 N N . THR C 2 94 ? 29.75500 30.14700 41.21500 1.000 14.86000 94 THR B N 1
ATOM 3056 C CA . THR C 2 94 ? 29.27100 30.36900 42.57100 1.000 14.24000 94 THR B CA 1
ATOM 3057 C C . THR C 2 94 ? 29.30700 31.85000 42.89200 1.000 13.70000 94 THR B C 1
ATOM 3058 O O . THR C 2 94 ? 30.33700 32.51400 42.71900 1.000 15.43000 94 THR B O 1
ATOM 3069 N N . ALA C 2 95 ? 28.18200 32.36200 43.37500 1.000 12.63000 95 ALA B N 1
ATOM 3070 C CA . ALA C 2 95 ? 28.07100 33.78500 43.64400 1.000 11.78000 95 ALA B CA 1
ATOM 3071 C C . ALA C 2 95 ? 26.67000 34.08700 44.14200 1.000 11.42000 95 ALA B C 1
ATOM 3072 O O . ALA C 2 95 ? 25.75900 33.25100 44.05700 1.000 12.45000 95 ALA B O 1
ATOM 3079 N N . VAL C 2 96 ? 26.49100 35.32000 44.65100 1.000 11.26000 96 VAL B N 1
ATOM 3080 C CA . VAL C 2 96 ? 25.16400 35.90700 44.81800 1.000 11.76000 96 VAL B CA 1
ATOM 3081 C C . VAL C 2 96 ? 24.82600 36.59200 43.51000 1.000 11.16000 96 VAL B C 1
ATOM 3082 O O . VAL C 2 96 ? 25.62700 37.37800 42.98700 1.000 13.73000 96 VAL B O 1
ATOM 3095 N N . TYR C 2 97 ? 23.63800 36.31200 42.98900 1.000 12.45000 97 TYR B N 1
ATOM 3096 C CA . TYR C 2 97 ? 23.16700 36.87800 41.73700 1.000 11.96000 97 TYR B CA 1
ATOM 3097 C C . TYR C 2 97 ? 22.07600 37.87300 42.08200 1.000 12.59000 97 TYR B C 1
ATOM 3098 O O . TYR C 2 97 ? 21.18300 37.57000 42.88800 1.000 13.40000 97 TYR B O 1
ATOM 3116 N N . TYR C 2 98 ? 22.16700 39.06000 41.48800 1.000 11.60000 98 TYR B N 1
ATOM 3117 C CA . TYR C 2 98 ? 21.24100 40.14800 41.74200 1.000 12.21000 98 TYR B CA 1
ATOM 3118 C C . TYR C 2 98 ? 20.56100 40.55900 40.44000 1.000 12.84000 98 TYR B C 1
ATOM 3119 O O . TYR C 2 98 ? 21.23200 40.76300 39.42600 1.000 13.66000 98 TYR B O 1
ATOM 3137 N N . CYS C 2 99 ? 19.24281 40.69868 40.48593 1.000 12.90000 99 CYS B N 1
ATOM 3138 C CA . CYS C 2 99 ? 18.50947 41.39999 39.44700 1.000 15.03000 99 CYS B CA 1
ATOM 3139 C C . CYS C 2 99 ? 18.71466 42.89659 39.63058 1.000 12.95000 99 CYS B C 1
ATOM 3140 O O . CYS C 2 99 ? 18.79132 43.38835 40.75775 1.000 14.56000 99 CYS B O 1
ATOM 3147 N N . ALA C 2 100 ? 18.82100 43.62000 38.51600 1.000 11.70000 100 ALA B N 1
ATOM 3148 C CA . ALA C 2 100 ? 18.98700 45.06800 38.54100 1.000 14.27000 100 ALA B CA 1
ATOM 3149 C C . ALA C 2 100 ? 18.19600 45.68300 37.39500 1.000 15.29000 100 ALA B C 1
ATOM 3150 O O . ALA C 2 100 ? 17.83400 45.01100 36.42800 1.000 14.56000 100 ALA B O 1
ATOM 3157 N N . ALA C 2 101 ? 17.89000 46.97000 37.52400 1.000 14.54000 101 ALA B N 1
ATOM 3158 C CA . ALA C 2 101 ? 17.15200 47.64600 36.46900 1.000 14.66000 101 ALA B CA 1
ATOM 3159 C C . ALA C 2 101 ? 17.51400 49.11600 36.44000 1.000 16.33000 101 ALA B C 1
ATOM 3160 O O . ALA C 2 101 ? 17.94800 49.69900 37.43300 1.000 15.41000 101 ALA B O 1
ATOM 3167 N N . ARG C 2 102 ? 17.32700 49.70500 35.25800 1.000 14.67000 102 ARG B N 1
ATOM 3168 C CA . ARG C 2 102 ? 17.46900 51.12500 35.01700 1.000 16.98000 102 ARG B CA 1
ATOM 3169 C C . ARG C 2 102 ? 16.26800 51.60100 34.21100 1.000 16.53000 102 ARG B C 1
ATOM 3170 O O . ARG C 2 102 ? 15.84000 50.92300 33.26800 1.000 14.62000 102 ARG B O 1
ATOM 3191 N N . ASP C 2 103 ? 15.76300 52.79400 34.54600 1.000 16.29000 103 ASP B N 1
ATOM 3192 C CA . ASP C 2 103 ? 14.69400 53.41200 33.76000 1.000 19.32000 103 ASP B CA 1
ATOM 3193 C C . ASP C 2 103 ? 15.27500 54.21300 32.59300 1.000 22.84000 103 ASP B C 1
ATOM 3194 O O . ASP C 2 103 ? 15.23700 55.44100 32.55500 1.000 30.97000 103 ASP B O 1
ATOM 3203 N N . GLY C 2 104 ? 15.77400 53.48700 31.61100 1.000 17.29000 104 GLY B N 1
ATOM 3204 C CA . GLY C 2 104 ? 16.44400 54.03800 30.45000 1.000 18.47000 104 GLY B CA 1
ATOM 3205 C C . GLY C 2 104 ? 17.46600 53.03400 29.94200 1.000 18.82000 104 GLY B C 1
ATOM 3206 O O . GLY C 2 104 ? 17.37000 51.84300 30.22800 1.000 17.09000 104 GLY B O 1
ATOM 3210 N N . ILE C 2 105 ? 18.45000 53.54200 29.20500 1.000 17.23000 105 ILE B N 1
ATOM 3211 C CA . ILE C 2 105 ? 19.46000 52.74700 28.51400 1.000 16.35000 105 ILE B CA 1
ATOM 3212 C C . ILE C 2 105 ? 20.78800 52.93900 29.24200 1.000 17.99000 105 ILE B C 1
ATOM 3213 O O . ILE C 2 105 ? 21.25200 54.07400 29.36800 1.000 18.14000 105 ILE B O 1
ATOM 3229 N N . PRO C 2 106 ? 21.43500 51.87400 29.72400 1.000 15.39000 106 PRO B N 1
ATOM 3230 C CA . PRO C 2 106 ? 22.68600 52.05700 30.47300 1.000 15.82000 106 PRO B CA 1
ATOM 3231 C C . PRO C 2 106 ? 23.80100 52.64500 29.62700 1.000 14.77000 106 PRO B C 1
ATOM 3232 O O . PRO C 2 106 ? 23.92800 52.34900 28.44500 1.000 14.03000 106 PRO B O 1
ATOM 3243 N N . THR C 2 107 ? 24.62000 53.48100 30.26700 1.000 16.71000 107 THR B N 1
ATOM 3244 C CA . THR C 2 107 ? 25.82200 54.03000 29.65700 1.000 16.30000 107 THR B CA 1
ATOM 3245 C C . THR C 2 107 ? 27.06600 53.19300 29.94900 1.000 15.66000 107 THR B C 1
ATOM 3246 O O . THR C 2 107 ? 28.16300 53.54700 29.50800 1.000 16.66000 107 THR B O 1
ATOM 3256 N N . SER C 2 108 ? 26.92400 52.09400 30.67600 1.000 14.44000 108 SER B N 1
ATOM 3257 C CA . SER C 2 108 ? 28.04800 51.23100 30.99500 1.000 15.13000 108 SER B CA 1
ATOM 3258 C C . SER C 2 108 ? 27.47800 49.87500 31.36800 1.000 16.29000 108 SER B C 1
ATOM 3259 O O . SER C 2 108 ? 26.26000 49.70700 31.51200 1.000 15.80000 108 SER B O 1
ATOM 3267 N N . ARG C 2 109 ? 28.37400 48.91400 31.54900 1.000 18.94000 109 ARG B N 1
ATOM 3268 C CA . ARG C 2 109 ? 28.03600 47.59400 32.06800 1.000 18.16000 109 ARG B CA 1
ATOM 3269 C C . ARG C 2 109 ? 28.53000 47.43600 33.49700 1.000 16.64000 109 ARG B C 1
ATOM 3270 O O . ARG C 2 109 ? 29.01200 46.37600 33.88200 1.000 21.17000 109 ARG B O 1
ATOM 3291 N N . THR C 2 110 ? 28.43200 48.50000 34.28600 1.000 19.74000 110 THR B N 1
ATOM 3292 C CA . THR C 2 110 ? 28.83900 48.52400 35.68600 1.000 20.60000 110 THR B CA 1
ATOM 3293 C C . THR C 2 110 ? 27.62800 48.82400 36.56700 1.000 18.64000 110 THR B C 1
ATOM 3294 O O . THR C 2 110 ? 26.56800 49.23300 36.08700 1.000 17.33000 110 THR B O 1
ATOM 3305 N N . VAL C 2 111 ? 27.80700 48.60400 37.87700 1.000 18.20000 111 VAL B N 1
ATOM 3306 C CA . VAL C 2 111 ? 26.70600 48.75500 38.81900 1.000 18.51000 111 VAL B CA 1
ATOM 3307 C C . VAL C 2 111 ? 26.13800 50.17000 38.80000 1.000 17.39000 111 VAL B C 1
ATOM 3308 O O . VAL C 2 111 ? 24.94500 50.36500 39.03300 1.000 16.46000 111 VAL B O 1
ATOM 3321 N N . GLY C 2 112 ? 26.97700 51.17800 38.56200 1.000 17.65000 112 GLY B N 1
ATOM 3322 C CA . GLY C 2 112 ? 26.51700 52.56100 38.60300 1.000 17.76000 112 GLY B CA 1
ATOM 3323 C C . GLY C 2 112 ? 25.46700 52.90500 37.56900 1.000 17.04000 112 GLY B C 1
ATOM 3324 O O . GLY C 2 112 ? 24.75400 53.90300 37.72700 1.000 19.34000 112 GLY B O 1
ATOM 3328 N N . SER C 2 113 ? 25.33800 52.09500 36.52400 1.000 16.98000 113 SER B N 1
ATOM 3329 C CA . SER C 2 113 ? 24.32600 52.34600 35.50600 1.000 15.86000 113 SER B CA 1
ATOM 3330 C C . SER C 2 113 ? 22.95000 51.81900 35.88000 1.000 17.50000 113 SER B C 1
ATOM 3331 O O . SER C 2 113 ? 21.99000 52.06900 35.14100 1.000 16.69000 113 SER B O 1
ATOM 3339 N N . TYR C 2 114 ? 22.82800 51.09400 36.98500 1.000 15.32000 114 TYR B N 1
ATOM 3340 C CA . TYR C 2 114 ? 21.57600 50.46800 37.37900 1.000 14.92000 114 TYR B CA 1
ATOM 3341 C C . TYR C 2 114 ? 21.14800 51.03500 38.71700 1.000 17.96000 114 TYR B C 1
ATOM 3342 O O . TYR C 2 114 ? 21.89600 50.95800 39.70100 1.000 17.10000 114 TYR B O 1
ATOM 3360 N N . ASN C 2 115 ? 19.94500 51.58400 38.73000 1.000 16.64000 115 ASN B N 1
ATOM 3361 C CA . ASN C 2 115 ? 19.33900 52.35000 39.80000 1.000 19.77000 115 ASN B CA 1
ATOM 3362 C C . ASN C 2 115 ? 18.52800 51.49900 40.75900 1.000 18.80000 115 ASN B C 1
ATOM 3363 O O . ASN C 2 115 ? 18.35000 51.88600 41.92400 1.000 20.34000 115 ASN B O 1
ATOM 3374 N N . TYR C 2 116 ? 17.98400 50.36900 40.29300 1.000 16.53000 116 TYR B N 1
ATOM 3375 C CA . TYR C 2 116 ? 17.10100 49.53700 41.08800 1.000 16.82000 116 TYR B CA 1
ATOM 3376 C C . TYR C 2 116 ? 17.71300 48.15300 41.20100 1.000 16.42000 116 TYR B C 1
ATOM 3377 O O . TYR C 2 116 ? 18.29000 47.64900 40.23400 1.000 16.14000 116 TYR B O 1
ATOM 3395 N N . TRP C 2 117 ? 17.58600 47.55900 42.39300 1.000 15.15000 117 TRP B N 1
ATOM 3396 C CA . TRP C 2 117 ? 18.27500 46.32100 42.72900 1.000 15.85000 117 TRP B CA 1
ATOM 3397 C C . TRP C 2 117 ? 17.36300 45.35900 43.46700 1.000 15.85000 117 TRP B C 1
ATOM 3398 O O . TRP C 2 117 ? 16.64100 45.75300 44.38300 1.000 16.71000 117 TRP B O 1
ATOM 3419 N N . GLY C 2 118 ? 17.44700 44.08600 43.08800 1.000 15.83000 118 GLY B N 1
ATOM 3420 C CA . GLY C 2 118 ? 16.95900 43.02100 43.93200 1.000 16.15000 118 GLY B CA 1
ATOM 3421 C C . GLY C 2 118 ? 17.89700 42.81200 45.10500 1.000 17.16000 118 GLY B C 1
ATOM 3422 O O . GLY C 2 118 ? 18.97300 43.41000 45.19400 1.000 19.48000 118 GLY B O 1
ATOM 3426 N N . GLN C 2 119 ? 17.47900 41.94300 46.02400 1.000 17.66000 119 GLN B N 1
ATOM 3427 C CA . GLN C 2 119 ? 18.24700 41.68600 47.23400 1.000 17.62000 119 GLN B CA 1
ATOM 3428 C C . GLN C 2 119 ? 19.31100 40.61500 47.06000 1.000 17.88000 119 GLN B C 1
ATOM 3429 O O . GLN C 2 119 ? 20.21800 40.51700 47.89600 1.000 18.56000 119 GLN B O 1
ATOM 3443 N N . GLY C 2 120 ? 19.22200 39.81500 46.01800 1.000 15.94000 120 GLY B N 1
ATOM 3444 C CA . GLY C 2 120 ? 20.20900 38.79200 45.75400 1.000 15.81000 120 GLY B CA 1
ATOM 3445 C C . GLY C 2 120 ? 19.68500 37.41100 46.10900 1.000 14.98000 120 GLY B C 1
ATOM 3446 O O . GLY C 2 120 ? 18.88400 37.22100 47.03400 1.000 16.61000 120 GLY B O 1
ATOM 3450 N N . THR C 2 121 ? 20.13000 36.41700 45.33800 1.000 13.77000 121 THR B N 1
ATOM 3451 C CA . THR C 2 121 ? 19.85400 34.99800 45.53700 1.000 14.05000 121 THR B CA 1
ATOM 3452 C C . THR C 2 121 ? 21.17800 34.26200 45.37900 1.000 14.38000 121 THR B C 1
ATOM 3453 O O . THR C 2 121 ? 21.99100 34.59500 44.50900 1.000 14.58000 121 THR B O 1
ATOM 3464 N N . GLN C 2 122 ? 21.41500 33.28200 46.24200 1.000 14.00000 122 GLN B N 1
ATOM 3465 C CA . GLN C 2 122 ? 22.73000 32.67900 46.38400 1.000 13.79000 122 GLN B CA 1
ATOM 3466 C C . GLN C 2 122 ? 22.83000 31.37700 45.60400 1.000 15.60000 122 GLN B C 1
ATOM 3467 O O . GLN C 2 122 ? 22.01800 30.46700 45.79200 1.000 15.74000 122 GLN B O 1
ATOM 3481 N N . VAL C 2 123 ? 23.83800 31.29400 44.74300 1.000 12.32000 123 VAL B N 1
ATOM 3482 C CA . VAL C 2 123 ? 24.10100 30.12500 43.91800 1.000 14.43000 123 VAL B CA 1
ATOM 3483 C C . VAL C 2 123 ? 25.41600 29.51000 44.36600 1.000 15.18000 123 VAL B C 1
ATOM 3484 O O . VAL C 2 123 ? 26.44200 30.19300 44.41800 1.000 13.58000 123 VAL B O 1
ATOM 3497 N N . THR C 2 124 ? 25.39900 28.20900 44.64000 1.000 15.37000 124 THR B N 1
ATOM 3498 C CA . THR C 2 124 ? 26.60200 27.47600 45.00800 1.000 14.01000 124 THR B CA 1
ATOM 3499 C C . THR C 2 124 ? 26.72200 26.30500 44.05500 1.000 13.68000 124 THR B C 1
ATOM 3500 O O . THR C 2 124 ? 25.77500 25.52700 43.93800 1.000 15.52000 124 THR B O 1
ATOM 3511 N N . VAL C 2 125 ? 27.85500 26.20200 43.35800 1.000 14.77000 125 VAL B N 1
ATOM 3512 C CA . VAL C 2 125 ? 28.11900 25.12100 42.41100 1.000 14.36000 125 VAL B CA 1
ATOM 3513 C C . VAL C 2 125 ? 29.22900 24.27300 43.01300 1.000 20.16000 125 VAL B C 1
ATOM 3514 O O . VAL C 2 125 ? 30.36900 24.73200 43.13800 1.000 18.43000 125 VAL B O 1
ATOM 3527 N N . SER C 2 126 ? 28.90800 23.04200 43.38500 1.000 20.54000 126 SER B N 1
ATOM 3528 C CA . SER C 2 126 ? 29.88500 22.15000 43.99600 1.000 25.21000 126 SER B CA 1
ATOM 3529 C C . SER C 2 126 ? 30.48400 21.23100 42.93900 1.000 31.94000 126 SER B C 1
ATOM 3530 O O . SER C 2 126 ? 29.87300 20.95300 41.90600 1.000 32.08000 126 SER B O 1
ATOM 3538 N N . SER C 2 127 ? 31.69200 20.74700 43.21200 1.000 34.54000 127 SER B N 1
ATOM 3539 C CA . SER C 2 127 ? 32.33900 19.81700 42.28400 1.000 41.70000 127 SER B CA 1
ATOM 3540 C C . SER C 2 127 ? 32.36700 18.39300 42.83000 1.000 48.28000 127 SER B C 1
ATOM 3541 O O . SER C 2 127 ? 31.97400 18.14000 43.97000 1.000 50.00000 127 SER B O 1
ATOM 3550 N N . GLN D 2 1 ? 15.86900 -14.46400 41.72400 1.000 30.77000 1 GLN C N 1
ATOM 3551 C CA . GLN D 2 1 ? 16.65600 -14.39500 40.50500 1.000 32.98000 1 GLN C CA 1
ATOM 3552 C C . GLN D 2 1 ? 16.86600 -12.95900 39.96600 1.000 28.74000 1 GLN C C 1
ATOM 3553 O O . GLN D 2 1 ? 17.91800 -12.66800 39.41600 1.000 28.57000 1 GLN C O 1
ATOM 3559 N N . VAL D 2 2 ? 15.88800 -12.07000 40.14700 1.000 26.24000 2 VAL C N 1
ATOM 3560 C CA . VAL D 2 2 ? 16.05100 -10.63600 39.90500 1.000 24.99000 2 VAL C CA 1
ATOM 3561 C C . VAL D 2 2 ? 15.49300 -9.88000 41.10500 1.000 22.78000 2 VAL C C 1
ATOM 3562 O O . VAL D 2 2 ? 14.46600 -10.26800 41.67000 1.000 24.77000 2 VAL C O 1
ATOM 3574 N N . GLN D 2 3 ? 16.20000 -8.82900 41.51700 1.000 20.08000 3 GLN C N 1
ATOM 3575 C CA . GLN D 2 3 ? 15.77500 -7.95100 42.59500 1.000 20.81000 3 GLN C CA 1
ATOM 3576 C C . GLN D 2 3 ? 15.44800 -6.58800 42.00100 1.000 18.93000 3 GLN C C 1
ATOM 3577 O O . GLN D 2 3 ? 16.15100 -6.10800 41.10500 1.000 17.60000 3 GLN C O 1
ATOM 3591 N N . LEU D 2 4 ? 14.37400 -5.97800 42.49100 1.000 17.18000 4 LEU C N 1
ATOM 3592 C CA . LEU D 2 4 ? 13.86400 -4.73800 41.92500 1.000 16.17000 4 LEU C CA 1
ATOM 3593 C C . LEU D 2 4 ? 13.72100 -3.70600 43.02800 1.000 18.54000 4 LEU C C 1
ATOM 3594 O O . LEU D 2 4 ? 13.20500 -4.02100 44.10000 1.000 19.74000 4 LEU C O 1
ATOM 3610 N N . GLN D 2 5 ? 14.17700 -2.47500 42.81300 1.000 17.62000 5 GLN C N 1
ATOM 3611 C CA . GLN D 2 5 ? 13.81300 -1.43400 43.76600 1.000 19.77000 5 GLN C CA 1
ATOM 3612 C C . GLN D 2 5 ? 13.41000 -0.14900 43.05100 1.000 16.64000 5 GLN C C 1
ATOM 3613 O O . GLN D 2 5 ? 14.12800 0.41600 42.21300 1.000 16.72000 5 GLN C O 1
ATOM 3627 N N . ASP D 2 6 ? 12.18000 0.22700 43.34500 1.000 16.57000 6 ASP C N 1
ATOM 3628 C CA . ASP D 2 6 ? 11.49600 1.32500 42.69800 1.000 14.52000 6 ASP C CA 1
ATOM 3629 C C . ASP D 2 6 ? 11.60800 2.59500 43.53600 1.000 17.54000 6 ASP C C 1
ATOM 3630 O O . ASP D 2 6 ? 11.79900 2.55800 44.75800 1.000 19.43000 6 ASP C O 1
ATOM 3639 N N . SER D 2 7 ? 11.54600 3.72200 42.84700 1.000 13.65000 7 SER C N 1
ATOM 3640 C CA . SER D 2 7 ? 11.70200 5.01600 43.48700 1.000 17.50000 7 SER C CA 1
ATOM 3641 C C . SER D 2 7 ? 11.08100 6.08200 42.59800 1.000 16.65000 7 SER C C 1
ATOM 3642 O O . SER D 2 7 ? 10.69400 5.82000 41.45700 1.000 15.47000 7 SER C O 1
ATOM 3650 N N . GLY D 2 8 ? 10.97800 7.29000 43.15400 1.000 15.71000 8 GLY C N 1
ATOM 3651 C CA . GLY D 2 8 ? 10.63000 8.47000 42.38500 1.000 14.87000 8 GLY C CA 1
ATOM 3652 C C . GLY D 2 8 ? 9.26500 9.04300 42.65900 1.000 16.48000 8 GLY C C 1
ATOM 3653 O O . GLY D 2 8 ? 8.92900 10.10400 42.11000 1.000 18.00000 8 GLY C O 1
ATOM 3657 N N . GLY D 2 9 ? 8.46100 8.37600 43.47100 1.000 17.92000 9 GLY C N 1
ATOM 3658 C CA . GLY D 2 9 ? 7.14500 8.88700 43.78800 1.000 17.57000 9 GLY C CA 1
ATOM 3659 C C . GLY D 2 9 ? 7.18900 10.12600 44.65700 1.000 18.81000 9 GLY C C 1
ATOM 3660 O O . GLY D 2 9 ? 8.14400 10.39800 45.36900 1.000 24.89000 9 GLY C O 1
ATOM 3664 N N . GLY D 2 10 ? 6.11900 10.90500 44.56900 1.000 17.46000 10 GLY C N 1
ATOM 3665 C CA . GLY D 2 10 ? 5.98400 12.06600 45.42200 1.000 19.20000 10 GLY C CA 1
ATOM 3666 C C . GLY D 2 10 ? 4.68100 12.78600 45.15000 1.000 18.16000 10 GLY C C 1
ATOM 3667 O O . GLY D 2 10 ? 3.78400 12.28300 44.46300 1.000 16.31000 10 GLY C O 1
ATOM 3671 N N . LEU D 2 11 ? 4.61200 14.00600 45.66700 1.000 16.90000 11 LEU C N 1
ATOM 3672 C CA . LEU D 2 11 ? 3.43700 14.84700 45.52900 1.000 17.21000 11 LEU C CA 1
ATOM 3673 C C . LEU D 2 11 ? 3.60900 15.78500 44.34300 1.000 19.15000 11 LEU C C 1
ATOM 3674 O O . LEU D 2 11 ? 4.64100 16.44700 44.21800 1.000 20.88000 11 LEU C O 1
ATOM 3690 N N . VAL D 2 12 ? 2.59700 15.85500 43.48900 1.000 15.85000 12 VAL C N 1
ATOM 3691 C CA . VAL D 2 12 ? 2.63500 16.67900 42.28500 1.000 18.04000 12 VAL C CA 1
ATOM 3692 C C . VAL D 2 12 ? 1.26400 17.29000 42.04500 1.000 19.84000 12 VAL C C 1
ATOM 3693 O O . VAL D 2 12 ? 0.23300 16.72600 42.41600 1.000 17.94000 12 VAL C O 1
ATOM 3706 N N . GLN D 2 13 ? 1.25400 18.46900 41.43700 1.000 20.76000 13 GLN C N 1
ATOM 3707 C CA . GLN D 2 13 ? -0.00200 19.10000 41.08400 1.000 20.97000 13 GLN C CA 1
ATOM 3708 C C . GLN D 2 13 ? -0.55300 18.51700 39.78000 1.000 20.31000 13 GLN C C 1
ATOM 3709 O O . GLN D 2 13 ? 0.19200 18.10100 38.88800 1.000 19.69000 13 GLN C O 1
ATOM 3723 N N . ALA D 2 14 ? -1.88300 18.45700 39.69900 1.000 16.91000 14 ALA C N 1
ATOM 3724 C CA . ALA D 2 14 ? -2.55200 18.05200 38.47100 1.000 21.00000 14 ALA C CA 1
ATOM 3725 C C . ALA D 2 14 ? -1.99100 18.80700 37.27500 1.000 18.64000 14 ALA C C 1
ATOM 3726 O O . ALA D 2 14 ? -1.73500 20.01700 37.34300 1.000 19.26000 14 ALA C O 1
ATOM 3733 N N . GLY D 2 15 ? -1.80400 18.07600 36.17500 1.000 16.02000 15 GLY C N 1
ATOM 3734 C CA . GLY D 2 15 ? -1.13800 18.57800 35.00100 1.000 16.41000 15 GLY C CA 1
ATOM 3735 C C . GLY D 2 15 ? 0.36200 18.42800 35.01200 1.000 17.62000 15 GLY C C 1
ATOM 3736 O O . GLY D 2 15 ? 1.00300 18.66900 33.97400 1.000 17.19000 15 GLY C O 1
ATOM 3740 N N . GLY D 2 16 ? 0.94500 18.05000 36.15500 1.000 17.38000 16 GLY C N 1
ATOM 3741 C CA . GLY D 2 16 ? 2.37600 17.95100 36.29900 1.000 15.13000 16 GLY C CA 1
ATOM 3742 C C . GLY D 2 16 ? 2.93400 16.63200 35.79900 1.000 14.78000 16 GLY C C 1
ATOM 3743 O O . GLY D 2 16 ? 2.21900 15.75700 35.30300 1.000 15.56000 16 GLY C O 1
ATOM 3747 N N . SER D 2 17 ? 4.25200 16.50700 35.94100 1.000 16.38000 17 SER C N 1
ATOM 3748 C CA . SER D 2 17 ? 4.99600 15.34300 35.48300 1.000 15.65000 17 SER C CA 1
ATOM 3749 C C . SER D 2 17 ? 5.83200 14.76900 36.61700 1.000 16.07000 17 SER C C 1
ATOM 3750 O O . SER D 2 17 ? 6.26300 15.47700 37.52600 1.000 16.99000 17 SER C O 1
ATOM 3758 N N . LEU D 2 18 ? 6.10700 13.47500 36.52500 1.000 14.74000 18 LEU C N 1
ATOM 3759 C CA . LEU D 2 18 ? 6.98700 12.79300 37.46100 1.000 14.81000 18 LEU C CA 1
ATOM 3760 C C . LEU D 2 18 ? 7.66600 11.67600 36.68800 1.000 14.78000 18 LEU C C 1
ATOM 3761 O O . LEU D 2 18 ? 7.09800 11.15300 35.73200 1.000 17.15000 18 LEU C O 1
ATOM 3777 N N . ARG D 2 19 ? 8.85200 11.26600 37.12400 1.000 13.48000 19 ARG C N 1
ATOM 3778 C CA . ARG D 2 19 ? 9.53000 10.12800 36.50900 1.000 13.04000 19 ARG C CA 1
ATOM 3779 C C . ARG D 2 19 ? 9.89500 9.13400 37.59800 1.000 13.97000 19 ARG C C 1
ATOM 3780 O O . ARG D 2 19 ? 10.58400 9.48600 38.56200 1.000 15.98000 19 ARG C O 1
ATOM 3801 N N . LEU D 2 20 ? 9.41200 7.90100 37.45800 1.000 12.75000 20 LEU C N 1
ATOM 3802 C CA . LEU D 2 20 ? 9.73900 6.84100 38.38300 1.000 14.17000 20 LEU C CA 1
ATOM 3803 C C . LEU D 2 20 ? 10.87600 6.01100 37.81300 1.000 14.08000 20 LEU C C 1
ATOM 3804 O O . LEU D 2 20 ? 11.03100 5.90300 36.59000 1.000 13.29000 20 LEU C O 1
ATOM 3820 N N . SER D 2 21 ? 11.63100 5.36600 38.70500 1.000 14.79000 21 SER C N 1
ATOM 3821 C CA . SER D 2 21 ? 12.71600 4.50200 38.27100 1.000 15.34000 21 SER C CA 1
ATOM 3822 C C . SER D 2 21 ? 12.70300 3.20600 39.06900 1.000 15.64000 21 SER C C 1
ATOM 3823 O O . SER D 2 21 ? 12.23600 3.15900 40.21000 1.000 14.97000 21 SER C O 1
ATOM 3831 N N . CYS D 2 22 ? 13.24001 2.16320 38.44197 1.000 14.24000 22 CYS C N 1
ATOM 3832 C CA . CYS D 2 22 ? 13.32528 0.83369 39.02479 1.000 13.26000 22 CYS C CA 1
ATOM 3833 C C . CYS D 2 22 ? 14.70507 0.29533 38.69519 1.000 15.39000 22 CYS C C 1
ATOM 3834 O O . CYS D 2 22 ? 15.05553 0.17816 37.51670 1.000 15.77000 22 CYS C O 1
ATOM 3841 N N . ALA D 2 23 ? 15.47600 -0.02600 39.72600 1.000 15.79000 23 ALA C N 1
ATOM 3842 C CA . ALA D 2 23 ? 16.81100 -0.58100 39.56500 1.000 15.22000 23 ALA C CA 1
ATOM 3843 C C . ALA D 2 23 ? 16.70300 -2.09300 39.58900 1.000 15.40000 23 ALA C C 1
ATOM 3844 O O . ALA D 2 23 ? 16.09700 -2.66100 40.51000 1.000 16.62000 23 ALA C O 1
ATOM 3851 N N . VAL D 2 24 ? 17.27600 -2.74000 38.57700 1.000 15.28000 24 VAL C N 1
ATOM 3852 C CA . VAL D 2 24 ? 17.17100 -4.18000 38.39200 1.000 15.14000 24 VAL C CA 1
ATOM 3853 C C . VAL D 2 24 ? 18.54700 -4.78300 38.60500 1.000 17.20000 24 VAL C C 1
ATOM 3854 O O . VAL D 2 24 ? 19.54200 -4.25700 38.09800 1.000 18.98000 24 VAL C O 1
ATOM 3867 N N . SER D 2 25 ? 18.60300 -5.91800 39.29500 1.000 19.51000 25 SER C N 1
ATOM 3868 C CA . SER D 2 25 ? 19.87400 -6.61000 39.45900 1.000 21.61000 25 SER C CA 1
ATOM 3869 C C . SER D 2 25 ? 19.61500 -8.10400 39.51300 1.000 22.43000 25 SER C C 1
ATOM 3870 O O . SER D 2 25 ? 18.55100 -8.54600 39.95200 1.000 20.39000 25 SER C O 1
ATOM 3878 N N . GLY D 2 26 ? 20.60000 -8.87500 39.05900 1.000 21.42000 26 GLY C N 1
ATOM 3879 C CA . GLY D 2 26 ? 20.49300 -10.31900 39.11000 1.000 25.57000 26 GLY C CA 1
ATOM 3880 C C . GLY D 2 26 ? 21.82700 -10.94900 38.76800 1.000 25.81000 26 GLY C C 1
ATOM 3881 O O . GLY D 2 26 ? 22.60600 -10.35900 38.02100 1.000 23.45000 26 GLY C O 1
ATOM 3885 N N . ARG D 2 27 ? 22.08800 -12.14700 39.29900 1.000 28.27000 27 ARG C N 1
ATOM 3886 C CA . ARG D 2 27 ? 23.40000 -12.76700 39.13300 1.000 33.25000 27 ARG C CA 1
ATOM 3887 C C . ARG D 2 27 ? 23.70100 -13.08300 37.67200 1.000 29.37000 27 ARG C C 1
ATOM 3888 O O . ARG D 2 27 ? 24.84900 -12.95700 37.23000 1.000 32.82000 27 ARG C O 1
ATOM 3909 N N . THR D 2 28 ? 22.69400 -13.50400 36.90900 1.000 27.41000 28 THR C N 1
ATOM 3910 C CA . THR D 2 28 ? 22.88600 -13.88800 35.51400 1.000 28.37000 28 THR C CA 1
ATOM 3911 C C . THR D 2 28 ? 22.20900 -12.92200 34.54500 1.000 27.53000 28 THR C C 1
ATOM 3912 O O . THR D 2 28 ? 21.96600 -13.27400 33.38700 1.000 27.48000 28 THR C O 1
ATOM 3923 N N . PHE D 2 29 ? 21.91800 -11.70300 34.99200 1.000 22.13000 29 PHE C N 1
ATOM 3924 C CA . PHE D 2 29 ? 21.13800 -10.75800 34.20600 1.000 22.09000 29 PHE C CA 1
ATOM 3925 C C . PHE D 2 29 ? 22.05500 -10.01100 33.24700 1.000 21.01000 29 PHE C C 1
ATOM 3926 O O . PHE D 2 29 ? 23.12900 -9.55100 33.63900 1.000 22.99000 29 PHE C O 1
ATOM 3943 N N . SER D 2 30 ? 21.63200 -9.88700 31.99000 1.000 19.33000 30 SER C N 1
ATOM 3944 C CA . SER D 2 30 ? 22.45300 -9.25800 30.96000 1.000 19.46000 30 SER C CA 1
ATOM 3945 C C . SER D 2 30 ? 21.56300 -8.47000 30.00200 1.000 19.35000 30 SER C C 1
ATOM 3946 O O . SER D 2 30 ? 20.34200 -8.42200 30.14500 1.000 16.74000 30 SER C O 1
ATOM 3954 N N . ALA D 2 31 ? 22.18900 -7.83800 29.01300 1.000 16.24000 31 ALA C N 1
ATOM 3955 C CA . ALA D 2 31 ? 21.49800 -6.80900 28.23900 1.000 16.35000 31 ALA C CA 1
ATOM 3956 C C . ALA D 2 31 ? 20.35800 -7.37900 27.41500 1.000 18.89000 31 ALA C C 1
ATOM 3957 O O . ALA D 2 31 ? 19.38200 -6.66700 27.12600 1.000 19.20000 31 ALA C O 1
ATOM 3964 N N . HIS D 2 32 ? 20.45000 -8.63700 27.01100 1.000 16.22000 32 HIS C N 1
ATOM 3965 C CA . HIS D 2 32 ? 19.37700 -9.27000 26.25600 1.000 17.50000 32 HIS C CA 1
ATOM 3966 C C . HIS D 2 32 ? 18.76700 -10.47300 26.97500 1.000 17.30000 32 HIS C C 1
ATOM 3967 O O . HIS D 2 32 ? 18.21900 -11.36300 26.32800 1.000 18.01000 32 HIS C O 1
ATOM 3981 N N . SER D 2 33 ? 18.82400 -10.48900 28.30600 1.000 17.21000 33 SER C N 1
ATOM 3982 C CA . SER D 2 33 ? 18.08900 -11.49000 29.06400 1.000 14.00000 33 SER C CA 1
ATOM 3983 C C . SER D 2 33 ? 16.61500 -11.40300 28.67500 1.000 16.59000 33 SER C C 1
ATOM 3984 O O . SER D 2 33 ? 16.07200 -10.31600 28.47400 1.000 16.10000 33 SER C O 1
ATOM 3992 N N . VAL D 2 34 ? 15.96400 -12.55500 28.56100 1.000 15.17000 34 VAL C N 1
ATOM 3993 C CA . VAL D 2 34 ? 14.55700 -12.58900 28.12600 1.000 16.09000 34 VAL C CA 1
ATOM 3994 C C . VAL D 2 34 ? 13.72700 -12.46700 29.39800 1.000 19.82000 34 VAL C C 1
ATOM 3995 O O . VAL D 2 34 ? 13.26500 -13.44000 29.99900 1.000 21.08000 34 VAL C O 1
ATOM 4008 N N . TYR D 2 35 ? 13.53100 -11.21900 29.82100 1.000 16.61000 35 TYR C N 1
ATOM 4009 C CA . TYR D 2 35 ? 12.66300 -10.83000 30.92100 1.000 14.75000 35 TYR C CA 1
ATOM 4010 C C . TYR D 2 35 ? 11.63300 -9.82000 30.42500 1.000 13.68000 35 TYR C C 1
ATOM 4011 O O . TYR D 2 35 ? 11.78300 -9.19100 29.36800 1.000 14.36000 35 TYR C O 1
ATOM 4029 N N . THR D 2 36 ? 10.57800 -9.63900 31.22000 1.000 12.81000 36 THR C N 1
ATOM 4030 C CA . THR D 2 36 ? 9.60000 -8.58700 30.98800 1.000 12.11000 36 THR C CA 1
ATOM 4031 C C . THR D 2 36 ? 9.48100 -7.78600 32.27000 1.000 12.66000 36 THR C C 1
ATOM 4032 O O . THR D 2 36 ? 9.30500 -8.35900 33.35200 1.000 13.24000 36 THR C O 1
ATOM 4043 N N . MET D 2 37 ? 9.60500 -6.46800 32.14800 1.000 14.24000 37 MET C N 1
ATOM 4044 C CA . MET D 2 37 ? 9.45700 -5.54900 33.26100 1.000 15.97000 37 MET C CA 1
ATOM 4045 C C . MET D 2 37 ? 8.18900 -4.73500 33.06600 1.000 15.48000 37 MET C C 1
ATOM 4046 O O . MET D 2 37 ? 7.83400 -4.36500 31.94600 1.000 13.57000 37 MET C O 1
ATOM 4060 N N . GLY D 2 38 ? 7.50400 -4.45400 34.15600 1.000 16.37000 38 GLY C N 1
ATOM 4061 C CA . GLY D 2 38 ? 6.27100 -3.70700 34.07300 1.000 14.80000 38 GLY C CA 1
ATOM 4062 C C . GLY D 2 38 ? 6.11600 -2.76800 35.24900 1.000 14.74000 38 GLY C C 1
ATOM 4063 O O . GLY D 2 38 ? 6.86700 -2.81400 36.23100 1.000 15.28000 38 GLY C O 1
ATOM 4067 N N . TRP D 2 39 ? 5.10600 -1.91900 35.13300 1.000 12.51000 39 TRP C N 1
ATOM 4068 C CA . TRP D 2 39 ? 4.65200 -1.08800 36.22400 1.000 11.40000 39 TRP C CA 1
ATOM 4069 C C . TRP D 2 39 ? 3.17500 -1.38700 36.43400 1.000 12.47000 39 TRP C C 1
ATOM 4070 O O . TRP D 2 39 ? 2.41800 -1.52700 35.46800 1.000 11.58000 39 TRP C O 1
ATOM 4091 N N . PHE D 2 40 ? 2.80800 -1.54600 37.70100 1.000 11.17000 40 PHE C N 1
ATOM 4092 C CA . PHE D 2 40 ? 1.43900 -1.68600 38.16700 1.000 12.40000 40 PHE C CA 1
ATOM 4093 C C . PHE D 2 40 ? 1.17700 -0.52900 39.11200 1.000 12.55000 40 PHE C C 1
ATOM 4094 O O . PHE D 2 40 ? 2.11100 0.02800 39.69600 1.000 14.25000 40 PHE C O 1
ATOM 4111 N N . ARG D 2 41 ? -0.09300 -0.18600 39.28700 1.000 13.07000 41 ARG C N 1
ATOM 4112 C CA . ARG D 2 41 ? -0.43500 0.86100 40.22500 1.000 13.12000 41 ARG C CA 1
ATOM 4113 C C . ARG D 2 41 ? -1.65300 0.44400 41.02700 1.000 15.02000 41 ARG C C 1
ATOM 4114 O O . ARG D 2 41 ? -2.56700 -0.20200 40.51100 1.000 14.45000 41 ARG C O 1
ATOM 4135 N N . GLN D 2 42 ? -1.65000 0.85600 42.29300 1.000 13.43000 42 GLN C N 1
ATOM 4136 C CA . GLN D 2 42 ? -2.68600 0.52000 43.26800 1.000 13.71000 42 GLN C CA 1
ATOM 4137 C C . GLN D 2 42 ? -3.26600 1.82700 43.78200 1.000 13.89000 42 GLN C C 1
ATOM 4138 O O . GLN D 2 42 ? -2.67400 2.50000 44.63900 1.000 13.99000 42 GLN C O 1
ATOM 4152 N N . ALA D 2 43 ? -4.40300 2.20400 43.22000 1.000 14.22000 43 ALA C N 1
ATOM 4153 C CA . ALA D 2 43 ? -5.11900 3.40000 43.63500 1.000 15.79000 43 ALA C CA 1
ATOM 4154 C C . ALA D 2 43 ? -5.89500 3.14400 44.92500 1.000 14.57000 43 ALA C C 1
ATOM 4155 O O . ALA D 2 43 ? -6.11000 1.99700 45.32100 1.000 15.34000 43 ALA C O 1
ATOM 4162 N N . PRO D 2 44 ? -6.33200 4.20500 45.60000 1.000 16.22000 44 PRO C N 1
ATOM 4163 C CA . PRO D 2 44 ? -7.11800 4.01800 46.82600 1.000 18.97000 44 PRO C CA 1
ATOM 4164 C C . PRO D 2 44 ? -8.36000 3.18700 46.56000 1.000 15.83000 44 PRO C C 1
ATOM 4165 O O . PRO D 2 44 ? -9.10200 3.43200 45.60500 1.000 17.92000 44 PRO C O 1
ATOM 4176 N N . GLY D 2 45 ? -8.57900 2.18800 47.41100 1.000 16.69000 45 GLY C N 1
ATOM 4177 C CA . GLY D 2 45 ? -9.73800 1.34200 47.29100 1.000 17.17000 45 GLY C CA 1
ATOM 4178 C C . GLY D 2 45 ? -9.66900 0.29000 46.21000 1.000 20.60000 45 GLY C C 1
ATOM 4179 O O . GLY D 2 45 ? -10.66000 -0.41600 45.99800 1.000 21.82000 45 GLY C O 1
ATOM 4183 N N . LYS D 2 46 ? -8.53400 0.14400 45.53100 1.000 17.41000 46 LYS C N 1
ATOM 4184 C CA . LYS D 2 46 ? -8.42300 -0.74100 44.38300 1.000 18.32000 46 LYS C CA 1
ATOM 4185 C C . LYS D 2 46 ? -7.22900 -1.67000 44.52100 1.000 19.17000 46 LYS C C 1
ATOM 4186 O O . LYS D 2 46 ? -6.30900 -1.43700 45.30300 1.000 19.36000 46 LYS C O 1
ATOM 4205 N N . GLU D 2 47 ? -7.26500 -2.73100 43.72200 1.000 20.29000 47 GLU C N 1
ATOM 4206 C CA . GLU D 2 47 ? -6.18200 -3.68200 43.58400 1.000 21.97000 47 GLU C CA 1
ATOM 4207 C C . GLU D 2 47 ? -5.11300 -3.12600 42.63900 1.000 17.73000 47 GLU C C 1
ATOM 4208 O O . GLU D 2 47 ? -5.34000 -2.16500 41.90600 1.000 18.42000 47 GLU C O 1
ATOM 4220 N N . ARG D 2 48 ? -3.94200 -3.75200 42.65500 1.000 17.87000 48 ARG C N 1
ATOM 4221 C CA . ARG D 2 48 ? -2.90500 -3.43000 41.68200 1.000 17.51000 48 ARG C CA 1
ATOM 4222 C C . ARG D 2 48 ? -3.42200 -3.64400 40.26600 1.000 19.45000 48 ARG C C 1
ATOM 4223 O O . ARG D 2 48 ? -4.03200 -4.67600 39.96100 1.000 21.22000 48 ARG C O 1
ATOM 4244 N N . GLU D 2 49 ? -3.17500 -2.66400 39.39300 1.000 16.67000 49 GLU C N 1
ATOM 4245 C CA . GLU D 2 49 ? -3.61400 -2.73300 38.01400 1.000 17.65000 49 GLU C CA 1
ATOM 4246 C C . GLU D 2 49 ? -2.45600 -2.42800 37.07800 1.000 16.17000 49 GLU C C 1
ATOM 4247 O O . GLU D 2 49 ? -1.58700 -1.59900 37.37400 1.000 14.96000 49 GLU C O 1
ATOM 4259 N N . PHE D 2 50 ? -2.48500 -3.09200 35.92700 1.000 15.58000 50 PHE C N 1
ATOM 4260 C CA . PHE D 2 50 ? -1.42500 -2.95000 34.93800 1.000 13.35000 50 PHE C CA 1
ATOM 4261 C C . PHE D 2 50 ? -1.36400 -1.53400 34.38100 1.000 13.48000 50 PHE C C 1
ATOM 4262 O O . PHE D 2 50 ? -2.38600 -0.92900 34.04100 1.000 13.44000 50 PHE C O 1
ATOM 4279 N N . VAL D 2 51 ? -0.14500 -1.02200 34.25400 1.000 12.75000 51 VAL C N 1
ATOM 4280 C CA . VAL D 2 51 ? 0.12300 0.27400 33.63800 1.000 11.71000 51 VAL C CA 1
ATOM 4281 C C . VAL D 2 51 ? 0.85500 0.12400 32.31400 1.000 14.09000 51 VAL C C 1
ATOM 4282 O O . VAL D 2 51 ? 0.42100 0.65600 31.28700 1.000 13.08000 51 VAL C O 1
ATOM 4295 N N . ALA D 2 52 ? 2.00100 -0.56300 32.32200 1.000 12.96000 52 ALA C N 1
ATOM 4296 C CA . ALA D 2 52 ? 2.81600 -0.69300 31.11600 1.000 11.83000 52 ALA C CA 1
ATOM 4297 C C . ALA D 2 52 ? 3.86900 -1.78000 31.29100 1.000 12.66000 52 ALA C C 1
ATOM 4298 O O . ALA D 2 52 ? 4.23100 -2.14500 32.40700 1.000 10.64000 52 ALA C O 1
ATOM 4305 N N . ARG D 2 53 ? 4.36500 -2.27800 30.16600 1.000 7.75000 53 ARG C N 1
ATOM 4306 C CA . ARG D 2 53 ? 5.41600 -3.28300 30.20800 1.000 12.67000 53 ARG C CA 1
ATOM 4307 C C . ARG D 2 53 ? 6.39600 -3.06900 29.06500 1.000 9.95000 53 ARG C C 1
ATOM 4308 O O . ARG D 2 53 ? 6.08100 -2.51100 28.01300 1.000 12.38000 53 ARG C O 1
ATOM 4329 N N . ILE D 2 54 ? 7.58800 -3.59700 29.26400 1.000 12.08000 54 ILE C N 1
ATOM 4330 C CA . ILE D 2 54 ? 8.66200 -3.53000 28.28200 1.000 11.63000 54 ILE C CA 1
ATOM 4331 C C . ILE D 2 54 ? 9.36700 -4.87700 28.29500 1.000 12.35000 54 ILE C C 1
ATOM 4332 O O . ILE D 2 54 ? 9.68100 -5.42100 29.36300 1.000 12.95000 54 ILE C O 1
ATOM 4348 N N . TYR D 2 55 ? 9.55700 -5.45300 27.11200 1.000 12.78000 55 TYR C N 1
ATOM 4349 C CA . TYR D 2 55 ? 10.38500 -6.64500 26.98100 1.000 12.09000 55 TYR C CA 1
ATOM 4350 C C . TYR D 2 55 ? 11.84700 -6.20900 27.09900 1.000 13.00000 55 TYR C C 1
ATOM 4351 O O . TYR D 2 55 ? 12.29900 -5.33100 26.35000 1.000 14.60000 55 TYR C O 1
ATOM 4369 N N . TRP D 2 56 ? 12.57800 -6.79700 28.05200 1.000 12.77000 56 TRP C N 1
ATOM 4370 C CA . TRP D 2 56 ? 13.93900 -6.35000 28.32400 1.000 14.29000 56 TRP C CA 1
ATOM 4371 C C . TRP D 2 56 ? 14.82800 -6.50400 27.09900 1.000 14.01000 56 TRP C C 1
ATOM 4372 O O . TRP D 2 56 ? 15.64900 -5.62600 26.80300 1.000 16.25000 56 TRP C O 1
ATOM 4393 N N . SER D 2 57 ? 14.66300 -7.59400 26.36300 1.000 15.48000 57 SER C N 1
ATOM 4394 C CA . SER D 2 57 ? 15.60900 -7.90600 25.29500 1.000 17.22000 57 SER C CA 1
ATOM 4395 C C . SER D 2 57 ? 15.41400 -6.98600 24.10300 1.000 17.75000 57 SER C C 1
ATOM 4396 O O . SER D 2 57 ? 16.38500 -6.46900 23.54500 1.000 20.48000 57 SER C O 1
ATOM 4404 N N . SER D 2 58 ? 14.17000 -6.76100 23.69000 1.000 16.54000 58 SER C N 1
ATOM 4405 C CA . SER D 2 58 ? 13.88700 -6.01500 22.47200 1.000 18.37000 58 SER C CA 1
ATOM 4406 C C . SER D 2 58 ? 13.48400 -4.56900 22.71800 1.000 17.58000 58 SER C C 1
ATOM 4407 O O . SER D 2 58 ? 13.43500 -3.78400 21.76500 1.000 20.44000 58 SER C O 1
ATOM 4415 N N . ALA D 2 59 ? 13.13400 -4.22300 23.95700 1.000 15.92000 59 ALA C N 1
ATOM 4416 C CA . ALA D 2 59 ? 12.57000 -2.93500 24.33100 1.000 14.89000 59 ALA C CA 1
ATOM 4417 C C . ALA D 2 59 ? 11.19600 -2.66500 23.72100 1.000 16.75000 59 ALA C C 1
ATOM 4418 O O . ALA D 2 59 ? 10.74500 -1.52500 23.70100 1.000 15.66000 59 ALA C O 1
ATOM 4425 N N . ASN D 2 60 ? 10.48400 -3.68600 23.25200 1.000 14.67000 60 ASN C N 1
ATOM 4426 C CA . ASN D 2 60 ? 9.11200 -3.48700 22.80200 1.000 15.28000 60 ASN C CA 1
ATOM 4427 C C . ASN D 2 60 ? 8.21100 -3.13600 23.98000 1.000 13.69000 60 ASN C C 1
ATOM 4428 O O . ASN D 2 60 ? 8.29800 -3.74200 25.04900 1.000 12.89000 60 ASN C O 1
ATOM 4439 N N . THR D 2 61 ? 7.32100 -2.16500 23.77600 1.000 14.37000 61 THR C N 1
ATOM 4440 C CA . THR D 2 61 ? 6.47800 -1.65200 24.85100 1.000 13.84000 61 THR C CA 1
ATOM 4441 C C . THR D 2 61 ? 4.98400 -1.85900 24.60800 1.000 13.73000 61 THR C C 1
ATOM 4442 O O . THR D 2 61 ? 4.49800 -1.93900 23.48000 1.000 13.02000 61 THR C O 1
ATOM 4453 N N . TYR D 2 62 ? 4.24800 -1.88400 25.71100 1.000 10.41000 62 TYR C N 1
ATOM 4454 C CA . TYR D 2 62 ? 2.79400 -1.96300 25.67200 1.000 11.56000 62 TYR C CA 1
ATOM 4455 C C . TYR D 2 62 ? 2.21500 -1.20200 26.85000 1.000 13.20000 62 TYR C C 1
ATOM 4456 O O . TYR D 2 62 ? 2.72000 -1.30700 27.96900 1.000 12.06000 62 TYR C O 1
ATOM 4474 N N . TYR D 2 63 ? 1.10000 -0.49400 26.60700 1.000 12.89000 63 TYR C N 1
ATOM 4475 C CA . TYR D 2 63 ? 0.49400 0.38900 27.59400 1.000 11.92000 63 TYR C CA 1
ATOM 4476 C C . TYR D 2 63 ? -0.97700 0.09400 27.80800 1.000 12.71000 63 TYR C C 1
ATOM 4477 O O . TYR D 2 63 ? -1.71700 -0.12700 26.85000 1.000 14.26000 63 TYR C O 1
ATOM 4495 N N . ALA D 2 64 ? -1.39900 0.17000 29.06700 1.000 12.02000 64 ALA C N 1
ATOM 4496 C CA . ALA D 2 64 ? -2.81200 0.29200 29.37900 1.000 12.79000 64 ALA C CA 1
ATOM 4497 C C . ALA D 2 64 ? -3.40200 1.48900 28.65100 1.000 14.63000 64 ALA C C 1
ATOM 4498 O O . ALA D 2 64 ? -2.78900 2.55400 28.54500 1.000 13.44000 64 ALA C O 1
ATOM 4505 N N . ASP D 2 65 ? -4.62500 1.32400 28.16800 1.000 13.98000 65 ASP C N 1
ATOM 4506 C CA . ASP D 2 65 ? -5.21700 2.39900 27.37400 1.000 16.39000 65 ASP C CA 1
ATOM 4507 C C . ASP D 2 65 ? -5.31500 3.70500 28.14100 1.000 16.61000 65 ASP C C 1
ATOM 4508 O O . ASP D 2 65 ? -5.09500 4.77900 27.55400 1.000 18.70000 65 ASP C O 1
ATOM 4517 N N . SER D 2 66 ? -5.56500 3.63300 29.44800 1.000 14.56000 66 SER C N 1
ATOM 4518 C CA . SER D 2 66 ? -5.80400 4.81800 30.25800 1.000 16.95000 66 SER C CA 1
ATOM 4519 C C . SER D 2 66 ? -4.57300 5.69900 30.42400 1.000 18.56000 66 SER C C 1
ATOM 4520 O O . SER D 2 66 ? -4.70800 6.83000 30.91400 1.000 18.61000 66 SER C O 1
ATOM 4528 N N . VAL D 2 67 ? -3.38200 5.20500 30.08300 1.000 15.57000 67 VAL C N 1
ATOM 4529 C CA . VAL D 2 67 ? -2.16400 5.99300 30.20600 1.000 13.60000 67 VAL C CA 1
ATOM 4530 C C . VAL D 2 67 ? -1.48200 6.24200 28.87600 1.000 14.85000 67 VAL C C 1
ATOM 4531 O O . VAL D 2 67 ? -0.47800 6.97400 28.83400 1.000 14.63000 67 VAL C O 1
ATOM 4544 N N . LYS D 2 68 ? -1.98600 5.67600 27.78700 1.000 15.27000 68 LYS C N 1
ATOM 4545 C CA . LYS D 2 68 ? -1.29500 5.76300 26.50500 1.000 17.42000 68 LYS C CA 1
ATOM 4546 C C . LYS D 2 68 ? -1.15500 7.21700 26.07500 1.000 17.78000 68 LYS C C 1
ATOM 4547 O O . LYS D 2 68 ? -2.09300 8.01900 26.17500 1.000 16.42000 68 LYS C O 1
ATOM 4566 N N . GLY D 2 69 ? 0.05100 7.56600 25.66100 1.000 15.46000 69 GLY C N 1
ATOM 4567 C CA . GLY D 2 69 ? 0.38400 8.92400 25.28500 1.000 14.10000 69 GLY C CA 1
ATOM 4568 C C . GLY D 2 69 ? 0.78800 9.83000 26.42300 1.000 15.85000 69 GLY C C 1
ATOM 4569 O O . GLY D 2 69 ? 1.51300 10.81100 26.22500 1.000 17.51000 69 GLY C O 1
ATOM 4573 N N . ARG D 2 70 ? 0.30300 9.53300 27.63300 1.000 14.21000 70 ARG C N 1
ATOM 4574 C CA . ARG D 2 70 ? 0.69000 10.31900 28.79700 1.000 14.08000 70 ARG C CA 1
ATOM 4575 C C . ARG D 2 70 ? 1.89300 9.74000 29.52200 1.000 13.73000 70 ARG C C 1
ATOM 4576 O O . ARG D 2 70 ? 2.70200 10.50000 30.07100 1.000 13.44000 70 ARG C O 1
ATOM 4597 N N . PHE D 2 71 ? 2.02600 8.42200 29.55100 1.000 13.44000 71 PHE C N 1
ATOM 4598 C CA . PHE D 2 71 ? 3.14000 7.78100 30.22800 1.000 13.19000 71 PHE C CA 1
ATOM 4599 C C . PHE D 2 71 ? 3.98700 7.06600 29.18600 1.000 12.90000 71 PHE C C 1
ATOM 4600 O O . PHE D 2 71 ? 3.46200 6.56400 28.18700 1.000 13.39000 71 PHE C O 1
ATOM 4617 N N . THR D 2 72 ? 5.30200 6.99700 29.42000 1.000 12.74000 72 THR C N 1
ATOM 4618 C CA . THR D 2 72 ? 6.16800 6.17300 28.58800 1.000 12.71000 72 THR C CA 1
ATOM 4619 C C . THR D 2 72 ? 7.06000 5.32300 29.48300 1.000 11.67000 72 THR C C 1
ATOM 4620 O O . THR D 2 72 ? 7.54200 5.79000 30.51400 1.000 12.94000 72 THR C O 1
ATOM 4631 N N . ILE D 2 73 ? 7.28300 4.08500 29.07000 1.000 10.07000 73 ILE C N 1
ATOM 4632 C CA . ILE D 2 73 ? 8.15400 3.14400 29.75300 1.000 12.49000 73 ILE C CA 1
ATOM 4633 C C . ILE D 2 73 ? 9.39400 2.97600 28.88600 1.000 12.30000 73 ILE C C 1
ATOM 4634 O O . ILE D 2 73 ? 9.30800 2.99200 27.64700 1.000 12.20000 73 ILE C O 1
ATOM 4650 N N . SER D 2 74 ? 10.55100 2.86000 29.53400 1.000 13.02000 74 SER C N 1
ATOM 4651 C CA . SER D 2 74 ? 11.81500 2.70300 28.83800 1.000 12.93000 74 SER C CA 1
ATOM 4652 C C . SER D 2 74 ? 12.76000 1.93200 29.74500 1.000 14.40000 74 SER C C 1
ATOM 4653 O O . SER D 2 74 ? 12.55000 1.83400 30.95700 1.000 15.75000 74 SER C O 1
ATOM 4661 N N . ARG D 2 75 ? 13.80000 1.37000 29.14900 1.000 14.25000 75 ARG C N 1
ATOM 4662 C CA . ARG D 2 75 ? 14.77900 0.63700 29.93900 1.000 14.92000 75 ARG C CA 1
ATOM 4663 C C . ARG D 2 75 ? 16.17600 0.93200 29.43000 1.000 15.66000 75 ARG C C 1
ATOM 4664 O O . ARG D 2 75 ? 16.39800 1.11200 28.23400 1.000 17.27000 75 ARG C O 1
ATOM 4685 N N . ASP D 2 76 ? 17.11900 0.94800 30.35800 1.000 14.00000 76 ASP C N 1
ATOM 4686 C CA . ASP D 2 76 ? 18.52800 1.18700 30.06900 1.000 14.99000 76 ASP C CA 1
ATOM 4687 C C . ASP D 2 76 ? 19.25700 -0.08100 30.48100 1.000 15.34000 76 ASP C C 1
ATOM 4688 O O . ASP D 2 76 ? 19.29600 -0.40400 31.67300 1.000 16.76000 76 ASP C O 1
ATOM 4697 N N . ASN D 2 77 ? 19.78800 -0.82400 29.49600 1.000 15.61000 77 ASN C N 1
ATOM 4698 C CA . ASN D 2 77 ? 20.44300 -2.09200 29.78200 1.000 16.59000 77 ASN C CA 1
ATOM 4699 C C . ASN D 2 77 ? 21.94700 -1.96500 29.93900 1.000 19.92000 77 ASN C C 1
ATOM 4700 O O . ASN D 2 77 ? 22.65700 -2.97800 29.87900 1.000 20.09000 77 ASN C O 1
ATOM 4711 N N . ALA D 2 78 ? 22.44100 -0.74900 30.12500 1.000 19.50000 78 ALA C N 1
ATOM 4712 C CA . ALA D 2 78 ? 23.77100 -0.52700 30.67500 1.000 22.24000 78 ALA C CA 1
ATOM 4713 C C . ALA D 2 78 ? 23.68500 -0.23300 32.16900 1.000 23.03000 78 ALA C C 1
ATOM 4714 O O . ALA D 2 78 ? 24.38800 -0.85300 32.97400 1.000 22.73000 78 ALA C O 1
ATOM 4721 N N . LYS D 2 79 ? 22.80200 0.68800 32.55600 1.000 19.62000 79 LYS C N 1
ATOM 4722 C CA . LYS D 2 79 ? 22.60600 0.99700 33.96700 1.000 21.93000 79 LYS C CA 1
ATOM 4723 C C . LYS D 2 79 ? 21.63600 0.05200 34.66000 1.000 20.59000 79 LYS C C 1
ATOM 4724 O O . LYS D 2 79 ? 21.51500 0.11400 35.88600 1.000 20.99000 79 LYS C O 1
ATOM 4743 N N . ASN D 2 80 ? 20.92700 -0.78700 33.90700 1.000 17.60000 80 ASN C N 1
ATOM 4744 C CA . ASN D 2 80 ? 19.98600 -1.76300 34.45700 1.000 15.58000 80 ASN C CA 1
ATOM 4745 C C . ASN D 2 80 ? 18.86400 -1.07900 35.23600 1.000 16.43000 80 ASN C C 1
ATOM 4746 O O . ASN D 2 80 ? 18.63100 -1.33400 36.42300 1.000 15.36000 80 ASN C O 1
ATOM 4757 N N . THR D 2 81 ? 18.16700 -0.19700 34.53300 1.000 14.18000 81 THR C N 1
ATOM 4758 C CA . THR D 2 81 ? 17.00100 0.46900 35.08600 1.000 14.25000 81 THR C CA 1
ATOM 4759 C C . THR D 2 81 ? 15.83600 0.36600 34.11800 1.000 14.86000 81 THR C C 1
ATOM 4760 O O . THR D 2 81 ? 16.00900 0.21400 32.91000 1.000 15.52000 81 THR C O 1
ATOM 4771 N N . VAL D 2 82 ? 14.63200 0.46200 34.67900 1.000 14.71000 82 VAL C N 1
ATOM 4772 C CA . VAL D 2 82 ? 13.40500 0.65200 33.91700 1.000 13.35000 82 VAL C CA 1
ATOM 4773 C C . VAL D 2 82 ? 12.72900 1.88900 34.48600 1.000 15.39000 82 VAL C C 1
ATOM 4774 O O . VAL D 2 82 ? 12.57200 1.99800 35.70600 1.000 16.52000 82 VAL C O 1
ATOM 4787 N N . ASP D 2 83 ? 12.32700 2.81600 33.62000 1.000 14.59000 83 ASP C N 1
ATOM 4788 C CA . ASP D 2 83 ? 11.72100 4.05500 34.07500 1.000 13.09000 83 ASP C CA 1
ATOM 4789 C C . ASP D 2 83 ? 10.30500 4.20300 33.53500 1.000 13.49000 83 ASP C C 1
ATOM 4790 O O . ASP D 2 83 ? 9.93000 3.62500 32.50800 1.000 14.41000 83 ASP C O 1
ATOM 4799 N N . LEU D 2 84 ? 9.51500 5.01800 34.24300 1.000 12.95000 84 LEU C N 1
ATOM 4800 C CA . LEU D 2 84 ? 8.17500 5.40200 33.82400 1.000 14.03000 84 LEU C CA 1
ATOM 4801 C C . LEU D 2 84 ? 8.08300 6.91900 33.88000 1.000 13.21000 84 LEU C C 1
ATOM 4802 O O . LEU D 2 84 ? 8.04800 7.49500 34.97200 1.000 12.57000 84 LEU C O 1
ATOM 4818 N N . GLN D 2 85 ? 8.02000 7.55200 32.70900 1.000 11.30000 85 GLN C N 1
ATOM 4819 C CA . GLN D 2 85 ? 7.74100 8.97900 32.61800 1.000 12.43000 85 GLN C CA 1
ATOM 4820 C C . GLN D 2 85 ? 6.23500 9.18900 32.65300 1.000 12.65000 85 GLN C C 1
ATOM 4821 O O . GLN D 2 85 ? 5.49100 8.54100 31.91500 1.000 12.78000 85 GLN C O 1
ATOM 4834 N N . MET D 2 86 ? 5.78000 10.04700 33.55000 1.000 12.97000 86 MET C N 1
ATOM 4835 C CA . MET D 2 86 ? 4.35200 10.30100 33.71200 1.000 13.13000 86 MET C CA 1
ATOM 4836 C C . MET D 2 86 ? 4.07900 11.77500 33.49000 1.000 12.19000 86 MET C C 1
ATOM 4837 O O . MET D 2 86 ? 4.49600 12.60400 34.30300 1.000 14.12000 86 MET C O 1
ATOM 4851 N N . ASN D 2 87 ? 3.32500 12.08800 32.44400 1.000 12.54000 87 ASN C N 1
ATOM 4852 C CA . ASN D 2 87 ? 2.95400 13.45900 32.13300 1.000 13.63000 87 ASN C CA 1
ATOM 4853 C C . ASN D 2 87 ? 1.44700 13.66000 32.23100 1.000 14.45000 87 ASN C C 1
ATOM 4854 O O . ASN D 2 87 ? 0.66500 12.71200 32.29200 1.000 14.99000 87 ASN C O 1
ATOM 4865 N N . SER D 2 88 ? 1.03600 14.93300 32.24000 1.000 13.08000 88 SER C N 1
ATOM 4866 C CA . SER D 2 88 ? -0.37800 15.27700 32.22900 1.000 12.95000 88 SER C CA 1
ATOM 4867 C C . SER D 2 88 ? -1.11900 14.53500 33.34300 1.000 15.09000 88 SER C C 1
ATOM 4868 O O . SER D 2 88 ? -2.17900 13.92900 33.13500 1.000 14.84000 88 SER C O 1
ATOM 4876 N N . LEU D 2 89 ? -0.54400 14.58000 34.53500 1.000 13.73000 89 LEU C N 1
ATOM 4877 C CA . LEU D 2 89 ? -1.05400 13.76700 35.62900 1.000 15.51000 89 LEU C CA 1
ATOM 4878 C C . LEU D 2 89 ? -2.40500 14.30100 36.10800 1.000 17.48000 89 LEU C C 1
ATOM 4879 O O . LEU D 2 89 ? -2.68200 15.50500 36.06000 1.000 17.36000 89 LEU C O 1
ATOM 4895 N N . ARG D 2 90 ? -3.23800 13.39500 36.58700 1.000 16.40000 90 ARG C N 1
ATOM 4896 C CA . ARG D 2 90 ? -4.59000 13.70400 37.03500 1.000 18.00000 90 ARG C CA 1
ATOM 4897 C C . ARG D 2 90 ? -4.80300 13.10300 38.40300 1.000 18.07000 90 ARG C C 1
ATOM 4898 O O . ARG D 2 90 ? -4.11700 12.15200 38.79500 1.000 15.80000 90 ARG C O 1
ATOM 4919 N N . PRO D 2 91 ? -5.72500 13.65200 39.19400 1.000 18.14000 91 PRO C N 1
ATOM 4920 C CA . PRO D 2 91 ? -5.98800 13.06200 40.51300 1.000 17.08000 91 PRO C CA 1
ATOM 4921 C C . PRO D 2 91 ? -6.20500 11.56200 40.46400 1.000 17.84000 91 PRO C C 1
ATOM 4922 O O . PRO D 2 91 ? -5.77400 10.85100 41.38200 1.000 18.28000 91 PRO C O 1
ATOM 4933 N N . GLU D 2 92 ? -6.82100 11.04200 39.40500 1.000 17.86000 92 GLU C N 1
ATOM 4934 C CA . GLU D 2 92 ? -7.06200 9.60700 39.35300 1.000 18.84000 92 GLU C CA 1
ATOM 4935 C C . GLU D 2 92 ? -5.80100 8.77300 39.11800 1.000 20.04000 92 GLU C C 1
ATOM 4936 O O . GLU D 2 92 ? -5.88700 7.53900 39.15500 1.000 19.31000 92 GLU C O 1
ATOM 4948 N N . ASP D 2 93 ? -4.64200 9.39800 38.87800 1.000 16.51000 93 ASP C N 1
ATOM 4949 C CA . ASP D 2 93 ? -3.37000 8.69600 38.79400 1.000 15.04000 93 ASP C CA 1
ATOM 4950 C C . ASP D 2 93 ? -2.69600 8.52800 40.15300 1.000 15.09000 93 ASP C C 1
ATOM 4951 O O . ASP D 2 93 ? -1.63500 7.89700 40.23300 1.000 14.14000 93 ASP C O 1
ATOM 4960 N N . THR D 2 94 ? -3.27400 9.09600 41.21000 1.000 14.66000 94 THR C N 1
ATOM 4961 C CA . THR D 2 94 ? -2.81400 8.87300 42.57200 1.000 13.84000 94 THR C CA 1
ATOM 4962 C C . THR D 2 94 ? -2.84800 7.39400 42.89300 1.000 13.79000 94 THR C C 1
ATOM 4963 O O . THR D 2 94 ? -3.87900 6.73100 42.72600 1.000 16.01000 94 THR C O 1
ATOM 4974 N N . ALA D 2 95 ? -1.72300 6.88900 43.37400 1.000 13.17000 95 ALA C N 1
ATOM 4975 C CA . ALA D 2 9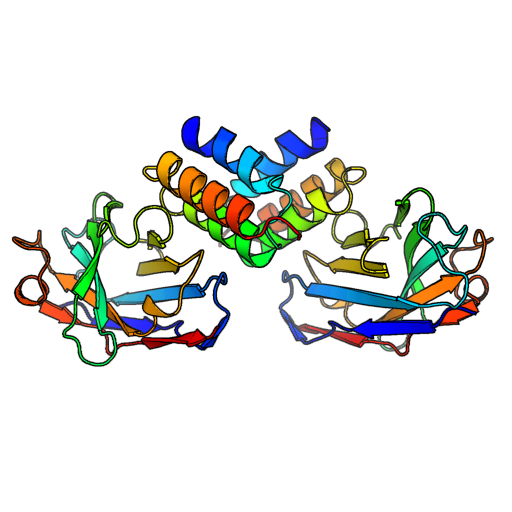5 ? -1.61000 5.46500 43.63600 1.000 12.92000 95 ALA C CA 1
ATOM 4976 C C . ALA D 2 95 ? -0.22000 5.15600 44.13600 1.000 12.90000 95 ALA C C 1
ATOM 4977 O O . ALA D 2 95 ? 0.70200 5.98700 44.06300 1.000 12.57000 95 ALA C O 1
ATOM 4984 N N . VAL D 2 96 ? -0.05900 3.93600 44.65100 1.000 13.42000 96 VAL C N 1
ATOM 4985 C CA . VAL D 2 96 ? 1.24900 3.33600 44.81800 1.000 13.39000 96 VAL C CA 1
ATOM 4986 C C . VAL D 2 96 ? 1.60400 2.63900 43.51700 1.000 13.52000 96 VAL C C 1
ATOM 4987 O O . VAL D 2 96 ? 0.80000 1.86400 42.98200 1.000 13.28000 96 VAL C O 1
ATOM 5000 N N . TYR D 2 97 ? 2.79300 2.93200 43.00100 1.000 12.96000 97 TYR C N 1
ATOM 5001 C CA . TYR D 2 97 ? 3.29400 2.37200 41.75200 1.000 12.37000 97 TYR C CA 1
ATOM 5002 C C . TYR D 2 97 ? 4.38300 1.37200 42.09400 1.000 13.28000 97 TYR C C 1
ATOM 5003 O O . TYR D 2 97 ? 5.29900 1.67700 42.88000 1.000 12.73000 97 TYR C O 1
ATOM 5021 N N . TYR D 2 98 ? 4.29000 0.19000 41.49000 1.000 12.20000 98 TYR C N 1
ATOM 5022 C CA . TYR D 2 98 ? 5.22100 -0.89600 41.73800 1.000 12.63000 98 TYR C CA 1
ATOM 5023 C C . TYR D 2 98 ? 5.90000 -1.31400 40.44100 1.000 13.72000 98 TYR C C 1
ATOM 5024 O O . TYR D 2 98 ? 5.22700 -1.53100 39.43000 1.000 13.39000 98 TYR C O 1
ATOM 5042 N N . CYS D 2 99 ? 7.21558 -1.45975 40.49158 1.000 13.32000 99 CYS C N 1
ATOM 5043 C CA . CYS D 2 99 ? 7.95556 -2.14597 39.44866 1.000 15.37000 99 CYS C CA 1
ATOM 5044 C C . CYS D 2 99 ? 7.76917 -3.64492 39.63145 1.000 14.06000 99 CYS C C 1
ATOM 5045 O O . CYS D 2 99 ? 7.69976 -4.13766 40.75693 1.000 15.53000 99 CYS C O 1
ATOM 5052 N N . ALA D 2 100 ? 7.67900 -4.36800 38.51900 1.000 13.33000 100 ALA C N 1
ATOM 5053 C CA . ALA D 2 100 ? 7.51600 -5.81400 38.56000 1.000 14.75000 100 ALA C CA 1
ATOM 5054 C C . ALA D 2 100 ? 8.27100 -6.44000 37.39900 1.000 14.52000 100 ALA C C 1
ATOM 5055 O O . ALA D 2 100 ? 8.57900 -5.77700 36.40800 1.000 14.87000 100 ALA C O 1
ATOM 5062 N N . ALA D 2 101 ? 8.58200 -7.72800 37.53000 1.000 13.11000 101 ALA C N 1
ATOM 5063 C CA . ALA D 2 101 ? 9.30700 -8.39600 36.46200 1.000 13.01000 101 ALA C CA 1
ATOM 5064 C C . ALA D 2 101 ? 8.96300 -9.86800 36.43200 1.000 15.71000 101 ALA C C 1
ATOM 5065 O O . ALA D 2 101 ? 8.51600 -10.44700 37.42300 1.000 16.47000 101 ALA C O 1
ATOM 5072 N N . ARG D 2 102 ? 9.16000 -10.45500 35.24900 1.000 14.38000 102 ARG C N 1
ATOM 5073 C CA . ARG D 2 102 ? 9.00500 -11.87500 35.01500 1.000 16.13000 102 ARG C CA 1
ATOM 5074 C C . ARG D 2 102 ? 10.21000 -12.35400 34.21200 1.000 17.10000 102 ARG C C 1
ATOM 5075 O O . ARG D 2 102 ? 10.63700 -11.67700 33.26600 1.000 14.65000 102 ARG C O 1
ATOM 5096 N N . ASP D 2 103 ? 10.72400 -13.54500 34.55300 1.000 16.91000 103 ASP C N 1
ATOM 5097 C CA . ASP D 2 103 ? 11.77500 -14.17300 33.75400 1.000 19.71000 103 ASP C CA 1
ATOM 5098 C C . ASP D 2 103 ? 11.17000 -14.96900 32.59800 1.000 21.78000 103 ASP C C 1
ATOM 5099 O O . ASP D 2 103 ? 11.16900 -16.19800 32.58000 1.000 30.65000 103 ASP C O 1
ATOM 5108 N N . GLY D 2 104 ? 10.71600 -14.24700 31.59300 1.000 16.91000 104 GLY C N 1
ATOM 5109 C CA . GLY D 2 104 ? 10.03600 -14.79300 30.43300 1.000 18.39000 104 GLY C CA 1
ATOM 5110 C C . GLY D 2 104 ? 9.00300 -13.78500 29.93800 1.000 18.41000 104 GLY C C 1
ATOM 5111 O O . GLY D 2 104 ? 9.10700 -12.59900 30.22300 1.000 17.34000 104 GLY C O 1
ATOM 5115 N N . ILE D 2 105 ? 8.01900 -14.29200 29.21300 1.000 17.82000 105 ILE C N 1
ATOM 5116 C CA . ILE D 2 105 ? 7.00300 -13.49900 28.51600 1.000 16.58000 105 ILE C CA 1
ATOM 5117 C C . ILE D 2 105 ? 5.67400 -13.69700 29.24800 1.000 17.58000 105 ILE C C 1
ATOM 5118 O O . ILE D 2 105 ? 5.21600 -14.83400 29.37500 1.000 17.59000 105 ILE C O 1
ATOM 5134 N N . PRO D 2 106 ? 5.02800 -12.62900 29.72800 1.000 15.81000 106 PRO C N 1
ATOM 5135 C CA . PRO D 2 106 ? 3.77700 -12.81800 30.48000 1.000 14.90000 106 PRO C CA 1
ATOM 5136 C C . PRO D 2 106 ? 2.65400 -13.40200 29.63400 1.000 15.04000 106 PRO C C 1
ATOM 5137 O O . PRO D 2 106 ? 2.51500 -13.09800 28.45500 1.000 13.33000 106 PRO C O 1
ATOM 5148 N N . THR D 2 107 ? 1.83400 -14.23600 30.26800 1.000 17.61000 107 THR C N 1
ATOM 5149 C CA . THR D 2 107 ? 0.64000 -14.77800 29.64800 1.000 16.38000 107 THR C CA 1
ATOM 5150 C C . THR D 2 107 ? -0.60200 -13.94800 29.95100 1.000 15.64000 107 THR C C 1
ATOM 5151 O O . THR D 2 107 ? -1.70000 -14.30600 29.51300 1.000 16.49000 107 THR C O 1
ATOM 5162 N N . SER D 2 108 ? -0.46200 -12.84800 30.68300 1.000 15.00000 108 SER C N 1
ATOM 5163 C CA . SER D 2 108 ? -1.58500 -11.98500 31.00700 1.000 15.42000 108 SER C CA 1
ATOM 5164 C C . SER D 2 108 ? -1.01000 -10.62900 31.37400 1.000 16.64000 108 SER C C 1
ATOM 5165 O O . SER D 2 108 ? 0.20700 -10.46600 31.51100 1.000 15.69000 108 SER C O 1
ATOM 5173 N N . ARG D 2 109 ? -1.90100 -9.66600 31.55300 1.000 19.37000 109 ARG C N 1
ATOM 5174 C CA . ARG D 2 109 ? -1.56400 -8.34500 32.07100 1.000 19.24000 109 ARG C CA 1
ATOM 5175 C C . ARG D 2 109 ? -2.07100 -8.19100 33.49500 1.000 17.96000 109 ARG C C 1
ATOM 5176 O O . ARG D 2 109 ? -2.57500 -7.13900 33.87500 1.000 21.35000 109 ARG C O 1
ATOM 5197 N N . THR D 2 110 ? -1.94600 -9.25300 34.28700 1.000 19.69000 110 THR C N 1
ATOM 5198 C CA . THR D 2 110 ? -2.35700 -9.28900 35.68300 1.000 21.41000 110 THR C CA 1
ATOM 5199 C C . THR D 2 110 ? -1.15400 -9.58500 36.57000 1.000 17.56000 110 THR C C 1
ATOM 5200 O O . THR D 2 110 ? -0.08400 -9.98400 36.09400 1.000 16.84000 110 THR C O 1
ATOM 5211 N N . VAL D 2 111 ? -1.34300 -9.35900 37.87800 1.000 16.61000 111 VAL C N 1
ATOM 5212 C CA . VAL D 2 111 ? -0.24200 -9.51400 38.82000 1.000 18.07000 111 VAL C CA 1
ATOM 5213 C C . VAL D 2 111 ? 0.32200 -10.92800 38.79900 1.000 16.83000 111 VAL C C 1
ATOM 5214 O O . VAL D 2 111 ? 1.52400 -11.12300 39.02000 1.000 16.65000 111 VAL C O 1
ATOM 5227 N N . GLY D 2 112 ? -0.52700 -11.93200 38.55800 1.000 18.26000 112 GLY C N 1
ATOM 5228 C CA . GLY D 2 112 ? -0.07700 -13.31700 38.58700 1.000 19.46000 112 GLY C CA 1
ATOM 5229 C C . GLY D 2 112 ? 0.99400 -13.65200 37.57000 1.000 16.45000 112 GLY C C 1
ATOM 5230 O O . GLY D 2 112 ? 1.70300 -14.65700 37.72900 1.000 19.55000 112 GLY C O 1
ATOM 5234 N N . SER D 2 113 ? 1.12900 -12.84300 36.52300 1.000 15.90000 113 SER C N 1
ATOM 5235 C CA . SER D 2 113 ? 2.14000 -13.10400 35.51000 1.000 15.76000 113 SER C CA 1
ATOM 5236 C C . SER D 2 113 ? 3.52000 -12.58000 35.87800 1.000 17.00000 113 SER C C 1
ATOM 5237 O O . SER D 2 113 ? 4.47200 -12.83100 35.13100 1.000 17.02000 113 SER C O 1
ATOM 5245 N N . TYR D 2 114 ? 3.65800 -11.85600 36.98400 1.000 15.80000 114 TYR C N 1
ATOM 5246 C CA . TYR D 2 114 ? 4.92800 -11.24900 37.37100 1.000 14.52000 114 TYR C CA 1
ATOM 5247 C C . TYR D 2 114 ? 5.33900 -11.81800 38.71600 1.000 16.86000 114 TYR C C 1
ATOM 5248 O O . TYR D 2 114 ? 4.57900 -11.72500 39.68700 1.000 15.86000 114 TYR C O 1
ATOM 5266 N N . ASN D 2 115 ? 6.54100 -12.39900 38.77300 1.000 14.95000 115 ASN C N 1
ATOM 5267 C CA . ASN D 2 115 ? 6.97600 -13.08100 39.98300 1.000 17.05000 115 ASN C CA 1
ATOM 5268 C C . ASN D 2 115 ? 7.97400 -12.28700 40.81400 1.000 19.41000 115 ASN C C 1
ATOM 5269 O O . ASN D 2 115 ? 8.25000 -12.67500 41.95300 1.000 20.42000 115 ASN C O 1
ATOM 5280 N N . TYR D 2 116 ? 8.47700 -11.15900 40.31200 1.000 16.32000 116 TYR C N 1
ATOM 5281 C CA . TYR D 2 116 ? 9.37800 -10.30300 41.07200 1.000 16.62000 116 TYR C CA 1
ATOM 5282 C C . TYR D 2 116 ? 8.76900 -8.91700 41.20000 1.000 17.28000 116 TYR C C 1
ATOM 5283 O O . TYR D 2 116 ? 8.20400 -8.39900 40.23800 1.000 16.35000 116 TYR C O 1
ATOM 5301 N N . TRP D 2 117 ? 8.88300 -8.33200 42.39800 1.000 15.01000 117 TRP C N 1
ATOM 5302 C CA . TRP D 2 117 ? 8.21200 -7.08200 42.72900 1.000 15.18000 117 TRP C CA 1
ATOM 5303 C C . TRP D 2 117 ? 9.11800 -6.11800 43.47100 1.000 16.35000 117 TRP C C 1
ATOM 5304 O O . TRP D 2 117 ? 9.84900 -6.50800 44.38100 1.000 16.71000 117 TRP C O 1
ATOM 5325 N N . GLY D 2 118 ? 9.02300 -4.84200 43.09500 1.000 16.21000 118 GLY C N 1
ATOM 5326 C CA . GLY D 2 118 ? 9.51200 -3.78200 43.94800 1.000 16.98000 118 GLY C CA 1
ATOM 5327 C C . GLY D 2 118 ? 8.57200 -3.57200 45.11600 1.000 17.21000 118 GLY C C 1
ATOM 5328 O O . GLY D 2 118 ? 7.50000 -4.17200 45.20000 1.000 19.11000 118 GLY C O 1
ATOM 5332 N N . GLN D 2 119 ? 8.97700 -2.70000 46.02800 1.000 17.08000 119 GLN C N 1
ATOM 5333 C CA . GLN D 2 119 ? 8.21300 -2.45100 47.24300 1.000 18.07000 119 GLN C CA 1
ATOM 5334 C C . GLN D 2 119 ? 7.15400 -1.37400 47.07100 1.000 18.59000 119 GLN C C 1
ATOM 5335 O O . GLN D 2 119 ? 6.23600 -1.27800 47.90100 1.000 17.92000 119 GLN C O 1
ATOM 5349 N N . GLY D 2 120 ? 7.25500 -0.57100 46.02300 1.000 16.09000 120 GLY C N 1
ATOM 5350 C CA . GLY D 2 120 ? 6.27000 0.45400 45.75300 1.000 16.34000 120 GLY C CA 1
ATOM 5351 C C . GLY D 2 120 ? 6.78600 1.83100 46.10600 1.000 15.63000 120 GLY C C 1
ATOM 5352 O O . GLY D 2 120 ? 7.57800 2.01400 47.03600 1.000 15.76000 120 GLY C O 1
ATOM 5356 N N . THR D 2 121 ? 6.31800 2.82800 45.35200 1.000 14.17000 121 THR C N 1
ATOM 5357 C CA . THR D 2 121 ? 6.60900 4.24600 45.54900 1.000 15.00000 121 THR C CA 1
ATOM 5358 C C . THR D 2 121 ? 5.28500 4.97900 45.38100 1.000 14.09000 121 THR C C 1
ATOM 5359 O O . THR D 2 121 ? 4.46400 4.63300 44.51800 1.000 14.08000 121 THR C O 1
ATOM 5370 N N . GLN D 2 122 ? 5.04400 5.96000 46.24300 1.000 13.25000 122 GLN C N 1
ATOM 5371 C CA . GLN D 2 122 ? 3.72400 6.56000 46.38000 1.000 13.56000 122 GLN C CA 1
ATOM 5372 C C . GLN D 2 122 ? 3.63000 7.86100 45.59700 1.000 15.12000 122 GLN C C 1
ATOM 5373 O O . GLN D 2 122 ? 4.43600 8.77300 45.79200 1.000 15.68000 122 GLN C O 1
ATOM 5387 N N . VAL D 2 123 ? 2.62200 7.94700 44.73300 1.000 13.15000 123 VAL C N 1
ATOM 5388 C CA . VAL D 2 123 ? 2.35800 9.12100 43.91500 1.000 14.64000 123 VAL C CA 1
ATOM 5389 C C . VAL D 2 123 ? 1.04200 9.73400 44.36800 1.000 14.48000 123 VAL C C 1
ATOM 5390 O O . VAL D 2 123 ? 0.01400 9.04900 44.41500 1.000 14.15000 123 VAL C O 1
ATOM 5403 N N . THR D 2 124 ? 1.06200 11.03500 44.64200 1.000 14.34000 124 THR C N 1
ATOM 5404 C CA . THR D 2 124 ? -0.13400 11.77500 45.01400 1.000 15.01000 124 THR C CA 1
ATOM 5405 C C . THR D 2 124 ? -0.25000 12.94100 44.05700 1.000 13.94000 124 THR C C 1
ATOM 5406 O O . THR D 2 124 ? 0.69600 13.72000 43.93800 1.000 15.20000 124 THR C O 1
ATOM 5417 N N . VAL D 2 125 ? -1.38000 13.04100 43.36000 1.000 14.18000 125 VAL C N 1
ATOM 5418 C CA . VAL D 2 125 ? -1.64400 14.11500 42.40700 1.000 14.60000 125 VAL C CA 1
ATOM 5419 C C . VAL D 2 125 ? -2.75700 14.96200 43.00900 1.000 20.05000 125 VAL C C 1
ATOM 5420 O O . VAL D 2 125 ? -3.90000 14.50800 43.13600 1.000 18.72000 125 VAL C O 1
ATOM 5433 N N . SER D 2 126 ? -2.44400 16.19200 43.38200 1.000 20.09000 126 SER C N 1
ATOM 5434 C CA . SER D 2 126 ? -3.43800 17.06400 43.99100 1.000 25.06000 126 SER C CA 1
ATOM 5435 C C . SER D 2 126 ? -4.04000 17.98800 42.94100 1.000 30.84000 126 SER C C 1
ATOM 5436 O O . SER D 2 126 ? -3.44000 18.25500 41.89900 1.000 31.85000 126 SER C O 1
ATOM 5444 N N . SER D 2 127 ? -5.23700 18.48700 43.22800 1.000 35.04000 127 SER C N 1
ATOM 5445 C CA . SER D 2 127 ? -5.88000 19.42600 42.30800 1.000 40.66000 127 SER C CA 1
ATOM 5446 C C . SER D 2 127 ? -5.89600 20.83700 42.88400 1.000 46.15000 127 SER C C 1
ATOM 5447 O O . SER D 2 127 ? -5.62800 21.04400 44.07000 1.000 47.84000 127 SER C O 1
#

Foldseek 3Di:
DVLLVVLLVVLVPLPQDDPVRSVVLNVVCVVDVVCSVVSSVVSVVNSVVRDPD/DVLLVVLLVVLVPLPQDDPVRSVVLNVVCVVDVVCSVVSSVVSVVNSVVRDDD/DKAKAKDWADEAAAQAKTKIKIAIDDPPDAQQQFKKKFKWWAAPPGDTFGAKMAGRRPRDIDGDPVQPPQKDWGADRVRRMIMIIGGNDDQRRWTWMKMFMDRHDFPDRDPVRTDYIHPTHGHGYHD/DKAKAKDWADEAAAQAKTKIKIAIDDPPDAQQQQKKKFKWWAAPPGDTFGAKMAGRRPRDIDGDPVCPPQKDWGADRVRRMIMIIGGNDDQRRWTWMKMFMDRHDFPDRDPVRTDYIHPTHGHGYHD

Organism: Staphylococcus aureus (strain NCTC 8325 / PS 47) (NCBI:txid93061)

B-factor: mean 21.85, std 9.27, range [7.65, 75.76]

GO terms:
  GO:0005576 extracellular region (C, EXP)
  GO:0141129 symbiont-mediated suppression of host signal transduction pathway via antagonism of host cell surface receptor (P, EXP)

Sequence (360 aa):
NKDQQSAFYEILNMPNLNEAQRNGFIQSLKDDPSQSTNVLGEAKKLNESQAPKNKDQQSAFYEILNMPNLNEAQRNGFIQSLKDDPSQSTNVLGEAKKLNESQAPKQVQLQDSGGGLVQAGGSLRLSCAVSGRTFSAHSVYTMGWFRQAPGKEREFVARIYWSSANTYYADSVKGRFTISRDNAKNTVDLQMNSLRPEDTAVYYCAARDGIPTSRTVGSYNYWGQGTQVTVSSQVQLQDSGGGLVQAGGSLRLSCAVSGRTFSAHSVYTMGWFRQAPGKEREFVARIYWSSANTYYADSVKGRFTISRDNAKNTVDLQMNSLRPEDTAVYYCAARDGIPTSRTVGSYNYWGQGTQVTVSS

Solvent-accessible surface area: 16874 Å² total; per-residue (Å²): 108,147,91,20,56,64,1,13,79,77,0,5,70,13,110,36,12,83,52,62,7,16,16,4,0,4,13,0,0,58,24,8,52,89,23,2,94,57,0,27,32,27,0,102,126,14,28,130,88,63,57,116,243,124,148,92,20,56,65,1,13,78,75,0,5,70,14,111,35,12,82,53,62,6,16,17,4,0,5,12,0,0,58,23,8,48,90,24,1,95,56,0,29,30,28,0,101,126,15,28,131,86,65,55,107,245,115,8,99,19,132,16,57,38,30,27,128,21,105,48,10,15,27,36,73,0,35,0,52,6,56,21,236,112,25,66,39,123,16,95,18,0,0,0,0,1,34,67,21,101,89,131,131,90,93,25,0,0,23,3,55,0,36,77,41,79,24,72,3,18,123,71,1,77,0,5,0,0,0,20,48,58,45,79,149,43,32,0,25,0,7,0,0,8,2,85,63,120,1,32,5,37,0,38,0,0,0,63,59,16,87,24,122,44,120,80,52,70,7,9,102,42,71,5,168,23,17,123,1,48,7,34,137,115,7,96,16,132,18,60,37,29,28,135,22,95,41,11,14,27,35,72,0,37,0,48,7,56,21,233,106,25,66,40,121,18,94,17,0,0,0,0,1,33,68,19,102,91,121,145,93,90,27,0,0,23,2,55,0,36,78,39,79,24,75,2,19,123,71,0,78,0,6,0,0,0,18,48,52,45,95,154,43,28,0,24,0,6,0,0,9,2,85,62,122,0,31,4,37,0,36,0,0,0,63,60,16,87,26,123,44,121,79,50,73,6,7,87,43,71,6,166,24,17,120,0,49,7,41,131

Nearest PDB structures (foldseek):
  5m2m-assembly2_H  TM=9.520E-01  e=1.303E-19  Lama glama
  4gft-assembly1_B  TM=9.422E-01  e=5.288E-18  Lama glama
  7zkz-assembly1_B  TM=9.142E-01  e=2.658E-18  Lama glama
  3eak-assembly2_B  TM=9.308E-01  e=3.551E-17  Camelus dromedarius
  4mqt-assembly1_B  TM=9.051E-01  e=1.137E-16  Lama glama

Secondary structure (DSSP, 8-state):
-HHHHHHHHHHHT-TT--HHHHHHHHHHHHH-GGGHHHHHHHHHHHHHHT---/--EEEEE---EEETT--EEEEEEEE-TT--TT---EEEEEEE-TTS-EEEEEEEETTT--EEE-GGGBTTEEEEEETTTTEEEEEE-S--GGG-EEEEEEEESS--SSSSGGG--EE---EEEEEE-/--EEEEE---EEETT--EEEEEEEE-TT--TT---EEEEEEE-TTS--EEEEEEETTT--EEE-GGGBTTEEEEEETTTTEEEEEE-S--GGG-EEEEEEEESS--SSSSGGG--EE---EEEEEE-/-HHHHHHHHHHHT-TT--HHHHHHHHHHHHH-GGGHHHHHHHHHHHHHHT---